Protein AF-A0A382AR58-F1 (afdb_monomer)

Solvent-accessible surface area (backbone atoms only — not comparable to full-atom values): 27262 Å² total; per-residue (Å²): 100,59,93,75,72,46,92,56,77,47,75,37,82,55,62,70,64,33,53,51,38,42,76,72,74,32,48,58,43,85,47,59,57,83,42,56,72,58,44,36,63,66,24,54,93,36,55,66,47,77,46,73,81,62,66,76,63,98,62,78,55,70,68,56,34,40,49,46,29,30,48,18,46,51,44,48,50,53,22,28,56,77,47,62,29,49,32,42,36,37,58,55,45,55,49,35,63,35,56,96,48,72,43,70,56,45,48,82,82,60,72,73,51,98,64,54,55,38,68,48,21,45,25,47,43,53,27,48,54,58,49,73,66,44,84,86,38,53,46,29,37,38,24,51,30,60,64,36,34,74,88,54,77,77,50,65,58,51,52,51,54,29,39,79,68,72,67,46,56,40,34,51,88,49,77,23,39,27,37,46,17,44,49,66,45,53,50,52,48,49,52,39,55,72,70,44,92,78,67,64,57,58,36,41,42,54,29,77,59,74,38,50,50,55,57,54,52,44,49,54,33,50,76,72,73,43,79,72,63,85,48,72,37,51,57,71,58,48,45,50,51,10,48,52,38,49,51,47,36,63,74,72,59,54,85,78,64,62,98,47,38,52,44,58,50,36,71,62,40,35,22,46,32,68,38,39,64,65,31,34,73,75,59,64,51,70,54,76,64,52,71,68,60,38,48,49,47,33,52,52,47,61,59,64,68,47,89,71,80,82,83,80,87,73,94,68,75,92,60,54,83,67,50,80,48,76,35,63,17,28,35,32,35,40,69,64,81,51,80,60,94,85,43,95,36,77,44,75,45,73,37,68,21,35,40,32,50,35,92,88,66,42,32,30,30,40,31,40,8,30,34,79,69,77,61,60,76,83,24,54,42,55,55,49,47,46,69,44,28,47,65,45,84,35,40,40,57,57,29,31,46,79,71,75,38,62,63,87,57,42,39,30,35,39,42,87,50,61,44,47,64,29,40,26,22,46,53,82,42,82,80,31,39,32,35,35,37,45,72,51,53,52,49,52,57,58,40,66,73,48,64,70,58,73,27,74,54,46,68,60,31,57,42,95,60,45,80,83,38,54,46,71,42,73,69,48,70,93,88,42,74,34,50,76,81,76,68,64,59,49,65,84

Secondary structure (DSSP, 8-state):
-GGGT---EEEES-HHHHHHHHHTT-EEEE--TT-HHHHHHHTTT-SEEEE------S---HHHHIIIIIIHHHHHHHHHHHTT--EEEEE--GGGS--SS-EEEE-TTPPPPSS-SSHHHHHHHHHHHHHHT-SSSEEEEEEE-SEESTT--SSHHHHHHHHHTT---EETTS--EE--EEHHHHHHHHHHHHH-SS--SEEEE--SS-EEHHHHHHHHHHHTTPPPP--EE-HHHHHHHHHHHHHHHHHHT-SS--SS-HHHHHHHHS-EEE--HHIIIII-----S-HHHHHHHHHHHHHHTS------------PPP-EEEEEEEEEE--SS-S-BTTB-----EEEEEEEEEETTTEEEEE---S-S----TT-HHHHHHHHHH--EE--HHHHHHTTT--GGGEEEEEES---HHHHTTGGG-SS-EEEEEHHHHHHHHHHHTS-GGG--S-GGGS-TTHHHHEEEE---STT---BSSSSSS-B-

InterPro domains:
  IPR001279 Metallo-beta-lactamase [PF00753] (352-433)
  IPR001509 NAD-dependent epimerase/dehydratase [PF01370] (3-205)
  IPR036291 NAD(P)-binding domain superfamily [SSF51735] (2-302)
  IPR036866 Ribonuclease Z/Hydroxyacylglutathione hydrolase-like [G3DSA:3.60.15.10] (322-491)
  IPR036866 Ribonuclease Z/Hydroxyacylglutathione hydrolase-like [SSF56281] (350-476)

Foldseek 3Di:
DVVVVDQAEAEEQDVVVQVVCVVVVHHYDDDALVPLVSLLVSLAPAQEDEDPWADPAQDDDLVRRCVGLPVSLLSNLVSNLVRQHAEYEYEAACQQQFDLAAAAAAEPPRDGDPDGLGSNSVSRNNSLVSQVPDPRHHYAYEHEYAEAFFPDPHHLVLLLVCLVQVNDAQEAPLQAKEFYAYPVLVVVLVVLVVPAPRADRYFYHTAQDIDSVLVLSCVLCVLLVTDRDPHYDYLVRLQVVQVVQSVCCVVVVDPDDRPGHSSNSRVNPHHDYHNRVRSCPRSVRHHDADSVNRSVRVSVNVVVPPDDPDDDDDDDDPEDDKDKDKFFFKWWFAQQPGDDPNDSDRDTDTLIKMWIQGPPQGIEIAFQFAAPDPFQPPALLVVVCCVRTVMDGDHSQRRQVVVVHGLQRHAAYEAAAQANRGQNHQQVNPHHAYEYEPVRVVVQVVLVPDDRHRRRGSPRSHDPCNVVRYDYDHPPDPPDFDDRPPRNHHTD

pLDDT: mean 84.28, std 15.61, range [27.02, 98.81]

Nearest PDB structures (foldseek):
  6zla-assembly1_B  TM=8.016E-01  e=1.129E-16  Bacillus cereus
  3ehe-assembly1_A  TM=8.266E-01  e=2.207E-14  Archaeoglobus fulgidus
  3aw9-assembly2_C  TM=7.163E-01  e=1.099E-13  Pyrobaculum calidifontis JCM 11548
  3m2p-assembly2_C  TM=7.492E-01  e=5.427E-12  Bacillus cereus ATCC 14579
  2bka-assembly1_A-2  TM=6.657E-01  e=1.817E-05  Homo sapiens

Sequence (492 aa):
MAAEGRRVHALGRDWDRGAQLESEGIRFAPVDLSDQPALEAACRDVKTIVHCAALSTAWASHASYHAVNVVGTANLLDAARAKGVRRFVYVSTPAVLSRFQDQFGLTENEPLPLVHTSEYGASKARAEQLVTADEEMETVIVRPKAIYGPGDTALLPRIVRAAEQGRLSVLGSGKTVTDLTHVEDVVDALCLVIDHPSPSDVYHIAGPEPVRLWHTITELLGRLGHETSTRRLKTTQAMRLAYSLEVLWRVLRFKGEPPLTRYKVAILRYSQTLDTTRARRELGFEPRVSIEEGLDTVVESLSCDQPVESLSAQPAKQRTRVTVDFAICGVVRPPACALHEGLLGRTEVPVLLGIICHPTKGLVLFDTGFGTTREGESSVWWQLYRRLVRPEFVTLEESLANRGVDIADIAAVVISHFDPDHVGGLRELPEAELYCSGPAWAAVAREQAGPSWWRRTATDTFPENLAARLHLFDPGPRGHEVDLFGDGSISA

Mean predicted aligned error: 15.34 Å

Structure (mmCIF, N/CA/C/O backbone):
data_AF-A0A382AR58-F1
#
_entry.id   AF-A0A382AR58-F1
#
loop_
_atom_site.group_PDB
_atom_site.id
_atom_site.type_symbol
_atom_site.label_atom_id
_atom_site.label_alt_id
_atom_site.label_comp_id
_atom_site.label_asym_id
_atom_site.label_entity_id
_atom_site.label_seq_id
_atom_site.pdbx_PDB_ins_code
_atom_site.Cartn_x
_atom_site.Cartn_y
_atom_site.Cartn_z
_atom_site.occupancy
_atom_site.B_iso_or_equiv
_atom_site.auth_seq_id
_atom_site.auth_comp_id
_atom_site.auth_asym_id
_atom_site.auth_atom_id
_atom_site.pdbx_PDB_model_num
ATOM 1 N N . MET A 1 1 ? -6.327 -10.985 15.052 1.00 89.94 1 MET A N 1
ATOM 2 C CA . MET A 1 1 ? -7.737 -11.359 14.735 1.00 89.94 1 MET A CA 1
ATOM 3 C C . MET A 1 1 ? -8.065 -12.849 14.880 1.00 89.94 1 MET A C 1
ATOM 5 O O . MET A 1 1 ? -8.751 -13.185 15.839 1.00 89.94 1 MET A O 1
ATOM 9 N N . ALA A 1 2 ? -7.652 -13.742 13.963 1.00 92.19 2 ALA A N 1
ATOM 10 C CA . ALA A 1 2 ? -8.000 -15.175 14.039 1.00 92.19 2 ALA A CA 1
ATOM 11 C C . ALA A 1 2 ? -7.374 -15.862 15.267 1.00 92.19 2 ALA A C 1
ATOM 13 O O . ALA A 1 2 ? -8.055 -16.594 15.977 1.00 92.19 2 ALA A O 1
ATOM 14 N N . ALA A 1 3 ? -6.118 -15.521 15.580 1.00 89.81 3 ALA A N 1
ATOM 15 C CA . ALA A 1 3 ? -5.427 -15.956 16.797 1.00 89.81 3 ALA A CA 1
ATOM 16 C C . ALA A 1 3 ? -6.143 -15.532 18.099 1.00 89.81 3 ALA A C 1
ATOM 18 O O . ALA A 1 3 ? -6.028 -16.201 19.118 1.00 89.81 3 ALA A O 1
ATOM 19 N N . GLU A 1 4 ? -6.940 -14.460 18.058 1.00 89.69 4 GLU A N 1
ATOM 20 C CA . GLU A 1 4 ? -7.779 -13.995 19.175 1.00 89.69 4 GLU A CA 1
ATOM 21 C C . GLU A 1 4 ? -9.181 -14.644 19.161 1.00 89.69 4 GLU A C 1
ATOM 23 O O . GLU A 1 4 ? -10.103 -14.173 19.822 1.00 89.69 4 GLU A O 1
ATOM 28 N N . GLY A 1 5 ? -9.385 -15.705 18.371 1.00 90.06 5 GLY A N 1
ATOM 29 C CA . GLY A 1 5 ? -10.629 -16.479 18.326 1.00 90.06 5 GLY A CA 1
ATOM 30 C C . GLY A 1 5 ? -11.755 -15.867 17.485 1.00 90.06 5 GLY A C 1
ATOM 31 O O . GLY A 1 5 ? -12.877 -16.380 17.499 1.00 90.06 5 GLY A O 1
ATOM 32 N N . ARG A 1 6 ? -11.498 -14.788 16.731 1.00 91.62 6 ARG A N 1
ATOM 33 C CA . ARG A 1 6 ? -12.503 -14.212 15.821 1.00 91.62 6 ARG A CA 1
ATOM 34 C C . ARG A 1 6 ? -12.670 -15.099 14.586 1.00 91.62 6 ARG A C 1
ATOM 36 O O . ARG A 1 6 ? -11.698 -15.596 14.024 1.00 91.62 6 ARG A O 1
ATOM 43 N N . ARG A 1 7 ? -13.909 -15.240 14.107 1.00 93.88 7 ARG A N 1
ATOM 44 C CA . ARG A 1 7 ? -14.186 -15.856 12.802 1.00 93.88 7 ARG A CA 1
ATOM 45 C C . ARG A 1 7 ? -13.797 -14.870 11.702 1.00 93.88 7 ARG A C 1
ATOM 47 O O . ARG A 1 7 ? -14.463 -13.851 11.541 1.00 93.88 7 ARG A O 1
ATOM 54 N N . VAL A 1 8 ? -12.734 -15.177 10.966 1.00 95.31 8 VAL A N 1
ATOM 55 C CA . VAL A 1 8 ? -12.191 -14.311 9.912 1.00 95.31 8 VAL A CA 1
ATOM 56 C C . VAL A 1 8 ? -12.512 -14.884 8.535 1.00 95.31 8 VAL A C 1
ATOM 58 O O . VAL A 1 8 ? -12.369 -16.084 8.299 1.00 95.31 8 VAL A O 1
ATOM 61 N N . HIS A 1 9 ? -12.941 -14.000 7.639 1.00 94.56 9 HIS A N 1
ATOM 62 C CA . HIS A 1 9 ? -13.099 -14.260 6.214 1.00 94.56 9 HIS A CA 1
ATOM 63 C C . HIS A 1 9 ? -12.156 -13.310 5.472 1.00 94.56 9 HIS A C 1
ATOM 65 O O . HIS A 1 9 ? -12.300 -12.093 5.578 1.00 94.56 9 HIS A O 1
ATOM 71 N N . ALA A 1 10 ? -11.169 -13.861 4.778 1.00 95.56 10 ALA A N 1
ATOM 72 C CA . ALA A 1 10 ? -10.211 -13.111 3.985 1.00 95.56 10 ALA A CA 1
ATOM 73 C C . ALA A 1 10 ? -10.696 -12.985 2.536 1.00 95.56 10 ALA A C 1
ATOM 75 O O . ALA A 1 10 ? -11.235 -13.931 1.962 1.00 95.56 10 ALA A O 1
ATOM 76 N N . LEU A 1 11 ? -10.474 -11.813 1.946 1.00 94.25 11 LEU A N 1
ATOM 77 C CA . LEU A 1 11 ? -10.788 -11.500 0.554 1.00 94.25 11 LEU A CA 1
ATOM 78 C C . LEU A 1 11 ? -9.520 -11.001 -0.131 1.00 94.25 11 LEU A C 1
ATOM 80 O O . LEU A 1 11 ? -8.765 -10.218 0.448 1.00 94.25 11 LEU A O 1
ATOM 84 N N . GLY A 1 12 ? -9.287 -11.429 -1.365 1.00 91.00 12 GLY A N 1
ATOM 85 C CA . GLY A 1 12 ? -8.125 -10.991 -2.125 1.00 91.00 12 GLY A CA 1
ATOM 86 C C . GLY A 1 12 ? -8.079 -11.585 -3.522 1.00 91.00 12 GLY A C 1
ATOM 87 O O . GLY A 1 12 ? -9.021 -12.225 -3.971 1.00 91.00 12 GLY A O 1
ATOM 88 N N . ARG A 1 13 ? -6.962 -11.357 -4.214 1.00 86.19 13 ARG A N 1
ATOM 89 C CA . ARG A 1 13 ? -6.721 -11.865 -5.579 1.00 86.19 13 ARG A CA 1
ATOM 90 C C . ARG A 1 13 ? -5.474 -12.740 -5.681 1.00 86.19 13 ARG A C 1
ATOM 92 O O . ARG A 1 13 ? -5.161 -13.229 -6.757 1.00 86.19 13 ARG A O 1
ATOM 99 N N . ASP A 1 14 ? -4.748 -12.871 -4.576 1.00 86.06 14 ASP A N 1
ATOM 100 C CA . ASP A 1 14 ? -3.536 -13.671 -4.479 1.00 86.06 14 ASP A CA 1
ATOM 101 C C . ASP A 1 14 ? -3.918 -15.072 -3.999 1.00 86.06 14 ASP A C 1
ATOM 103 O O . ASP A 1 14 ? -4.346 -15.251 -2.856 1.00 86.06 14 ASP A O 1
ATOM 107 N N . TRP A 1 15 ? -3.835 -16.038 -4.911 1.00 85.31 15 TRP A N 1
ATOM 108 C CA . TRP A 1 15 ? -4.239 -17.418 -4.663 1.00 85.31 15 TRP A CA 1
ATOM 109 C C . TRP A 1 15 ? -3.270 -18.153 -3.749 1.00 85.31 15 TRP A C 1
ATOM 111 O O . TRP A 1 15 ? -3.724 -18.924 -2.909 1.00 85.31 15 TRP A O 1
ATOM 121 N N . ASP A 1 16 ? -1.970 -17.887 -3.863 1.00 86.50 16 ASP A N 1
ATOM 122 C CA . ASP A 1 16 ? -0.956 -18.539 -3.035 1.00 86.50 16 ASP A CA 1
ATOM 123 C C . ASP A 1 16 ? -1.103 -18.081 -1.585 1.00 86.50 16 ASP A C 1
ATOM 125 O O . ASP A 1 16 ? -1.159 -18.896 -0.658 1.00 86.50 16 ASP A O 1
ATOM 129 N N . ARG A 1 17 ? -1.290 -16.770 -1.383 1.00 86.25 17 ARG A N 1
ATOM 130 C CA . ARG A 1 17 ? -1.584 -16.233 -0.053 1.00 86.25 17 ARG A CA 1
ATOM 131 C C . ARG A 1 17 ? -2.933 -16.723 0.470 1.00 86.25 17 ARG A C 1
ATOM 133 O O . ARG A 1 17 ? -3.064 -16.978 1.665 1.00 86.25 17 ARG A O 1
ATOM 140 N N . GLY A 1 18 ? -3.921 -16.872 -0.408 1.00 90.44 18 GLY A N 1
ATOM 141 C CA . GLY A 1 18 ? -5.216 -17.460 -0.080 1.00 90.44 18 GLY A CA 1
ATOM 142 C C . GLY A 1 18 ? -5.102 -18.899 0.426 1.00 90.44 18 GLY A C 1
ATOM 143 O O . GLY A 1 18 ? -5.592 -19.201 1.511 1.00 90.44 18 GLY A O 1
ATOM 144 N N . ALA A 1 19 ? -4.393 -19.758 -0.307 1.00 89.12 19 ALA A N 1
ATOM 145 C CA . ALA A 1 19 ? -4.163 -21.152 0.062 1.00 89.12 19 ALA A CA 1
ATOM 146 C C . ALA A 1 19 ? -3.397 -21.277 1.388 1.00 89.12 19 ALA A C 1
ATOM 148 O O . ALA A 1 19 ? -3.720 -22.130 2.217 1.00 89.12 19 ALA A O 1
ATOM 149 N N . GLN A 1 20 ? -2.422 -20.392 1.626 1.00 89.88 20 GLN A N 1
ATOM 150 C CA . GLN A 1 20 ? -1.741 -20.314 2.915 1.00 89.88 20 GLN A CA 1
ATOM 151 C C . GLN A 1 20 ? -2.733 -20.014 4.050 1.00 89.88 20 GLN A C 1
ATOM 153 O O . GLN A 1 20 ? -2.764 -20.742 5.041 1.00 89.88 20 GLN A O 1
ATOM 158 N N . LEU A 1 21 ? -3.580 -18.993 3.898 1.00 92.25 21 LEU A N 1
ATOM 159 C CA . LEU A 1 21 ? -4.588 -18.639 4.905 1.00 92.25 21 LEU A CA 1
ATOM 160 C C . LEU A 1 21 ? -5.573 -19.789 5.164 1.00 92.25 21 LEU A C 1
ATOM 162 O O . LEU A 1 21 ? -5.916 -20.059 6.315 1.00 92.25 21 LEU A O 1
ATOM 166 N N . GLU A 1 22 ? -5.989 -20.508 4.122 1.00 92.69 22 GLU A N 1
ATOM 167 C CA . GLU A 1 22 ? -6.847 -21.689 4.267 1.00 92.69 22 GLU A CA 1
ATOM 168 C C . GLU A 1 22 ? -6.159 -22.817 5.039 1.00 92.69 22 GLU A C 1
ATOM 170 O O . GLU A 1 22 ? -6.795 -23.452 5.885 1.00 92.69 22 GLU A O 1
ATOM 175 N N . SER A 1 23 ? -4.856 -23.029 4.821 1.00 93.06 23 SER A N 1
ATOM 176 C CA . SER A 1 23 ? -4.062 -23.994 5.593 1.00 93.06 23 SER A CA 1
ATOM 177 C C . SER A 1 23 ? -3.949 -23.619 7.078 1.00 93.06 23 SER A C 1
ATOM 179 O O . SER A 1 23 ? -3.854 -24.495 7.936 1.00 93.06 23 SER A O 1
ATOM 181 N N . GLU A 1 24 ? -4.054 -22.324 7.386 1.00 92.25 24 GLU A N 1
ATOM 182 C CA . GLU A 1 24 ? -4.106 -21.762 8.741 1.00 92.25 24 GLU A CA 1
ATOM 183 C C . GLU A 1 24 ? -5.541 -21.733 9.316 1.00 92.25 24 GLU A C 1
ATOM 185 O O . GLU A 1 24 ? -5.778 -21.219 10.411 1.00 92.25 24 GLU A O 1
ATOM 190 N N . GLY A 1 25 ? -6.524 -22.301 8.604 1.00 91.94 25 GLY A N 1
ATOM 191 C CA . GLY A 1 25 ? -7.920 -22.389 9.041 1.00 91.94 25 GLY A CA 1
ATOM 192 C C . GLY A 1 25 ? -8.745 -21.116 8.820 1.00 91.94 25 GLY A C 1
ATOM 193 O O . GLY A 1 25 ? -9.868 -21.014 9.325 1.00 91.94 25 GLY A O 1
ATOM 194 N N . ILE A 1 26 ? -8.224 -20.144 8.068 1.00 95.19 26 ILE A N 1
ATOM 195 C CA . ILE A 1 26 ? -8.912 -18.897 7.722 1.00 95.19 26 ILE A CA 1
ATOM 196 C C . ILE A 1 26 ? -9.610 -19.080 6.376 1.00 95.19 26 ILE A C 1
ATOM 198 O O . ILE A 1 26 ? -8.996 -19.455 5.384 1.00 95.19 26 ILE A O 1
ATOM 202 N N . ARG A 1 27 ? -10.913 -18.786 6.311 1.00 93.19 27 ARG A N 1
ATOM 203 C CA . ARG A 1 27 ? -11.653 -18.874 5.043 1.00 93.19 27 ARG A CA 1
ATOM 204 C C . ARG A 1 27 ? -11.158 -17.800 4.084 1.00 93.19 27 ARG A C 1
ATOM 206 O O . ARG A 1 27 ? -11.181 -16.627 4.452 1.00 93.19 27 ARG A O 1
ATOM 213 N N . PHE A 1 28 ? -10.807 -18.181 2.863 1.00 93.94 28 PHE A N 1
ATOM 214 C CA . PHE A 1 28 ? -10.425 -17.254 1.805 1.00 93.94 28 PHE A CA 1
ATOM 215 C C . PHE A 1 28 ? -11.466 -17.248 0.682 1.00 93.94 28 PHE A C 1
ATOM 217 O O . PHE A 1 28 ? -12.047 -18.276 0.343 1.00 93.94 28 PHE A O 1
ATOM 224 N N . ALA A 1 29 ? -11.721 -16.074 0.114 1.00 90.06 29 ALA A N 1
ATOM 225 C CA . ALA A 1 29 ? -12.548 -15.916 -1.070 1.00 90.06 29 ALA A CA 1
ATOM 226 C C . ALA A 1 29 ? -11.801 -15.062 -2.114 1.00 90.06 29 ALA A C 1
ATOM 228 O O . ALA A 1 29 ? -11.475 -13.901 -1.836 1.00 90.06 29 ALA A O 1
ATOM 229 N N . PRO A 1 30 ? -11.537 -15.606 -3.316 1.00 88.81 30 PRO A N 1
ATOM 230 C CA . PRO A 1 30 ? -10.903 -14.869 -4.400 1.00 88.81 30 PRO A CA 1
ATOM 231 C C . PRO A 1 30 ? -11.929 -13.918 -5.028 1.00 88.81 30 PRO A C 1
ATOM 233 O O . PRO A 1 30 ? -12.764 -14.331 -5.830 1.00 88.81 30 PRO A O 1
ATOM 236 N N . VAL A 1 31 ? -11.906 -12.648 -4.628 1.00 90.69 31 VAL A N 1
ATOM 237 C CA . VAL A 1 31 ? -12.899 -11.646 -5.043 1.00 90.69 31 VAL A CA 1
ATOM 238 C C . VAL A 1 31 ? -12.191 -10.359 -5.447 1.00 90.69 31 VAL A C 1
ATOM 240 O O . VAL A 1 31 ? -11.384 -9.808 -4.695 1.00 90.69 31 VAL A O 1
ATOM 243 N N . ASP A 1 32 ? -12.508 -9.863 -6.643 1.00 91.50 32 ASP A N 1
ATOM 244 C CA . ASP A 1 32 ? -12.109 -8.528 -7.085 1.00 91.50 32 ASP A CA 1
ATOM 245 C C . ASP A 1 32 ? -13.168 -7.503 -6.653 1.00 91.50 32 ASP A C 1
ATOM 247 O O . ASP A 1 32 ? -14.366 -7.771 -6.695 1.00 91.50 32 ASP A O 1
ATOM 251 N N . LEU A 1 33 ? -12.732 -6.305 -6.255 1.00 93.81 33 LEU A N 1
ATOM 252 C CA . LEU A 1 33 ? -13.633 -5.242 -5.793 1.00 93.81 33 LEU A CA 1
ATOM 253 C C . LEU A 1 33 ? -14.576 -4.712 -6.890 1.00 93.81 33 LEU A C 1
ATOM 255 O O . LEU A 1 33 ? -15.469 -3.920 -6.602 1.00 93.81 33 LEU A O 1
ATOM 259 N N . SER A 1 34 ? -14.377 -5.100 -8.150 1.00 91.56 34 SER A N 1
ATOM 260 C CA . SER A 1 34 ? -15.301 -4.802 -9.248 1.00 91.56 34 SER A CA 1
ATOM 261 C C . SER A 1 34 ? -16.468 -5.792 -9.376 1.00 91.56 34 SER A C 1
ATOM 263 O O . SER A 1 34 ? -17.440 -5.476 -10.061 1.00 91.56 34 SER A O 1
ATOM 265 N N . ASP A 1 35 ? -16.416 -6.951 -8.711 1.00 93.56 35 ASP A N 1
ATOM 266 C CA . ASP A 1 35 ? -17.455 -7.986 -8.774 1.00 93.56 35 ASP A CA 1
ATOM 267 C C . ASP A 1 35 ? -18.503 -7.786 -7.668 1.00 93.56 35 ASP A C 1
ATOM 269 O O . ASP A 1 35 ? -18.405 -8.331 -6.566 1.00 93.56 35 ASP A O 1
ATOM 273 N N . GLN A 1 36 ? -19.522 -6.976 -7.964 1.00 93.88 36 GLN A N 1
ATOM 274 C CA . GLN A 1 36 ? -20.560 -6.631 -6.991 1.00 93.88 36 GLN A CA 1
ATOM 275 C C . GLN A 1 36 ? -21.304 -7.861 -6.421 1.00 93.88 36 GLN A C 1
ATOM 277 O O . GLN A 1 36 ? -21.419 -7.953 -5.194 1.00 93.88 36 GLN A O 1
ATOM 282 N N . PRO A 1 37 ? -21.777 -8.835 -7.232 1.00 94.69 37 PRO A N 1
ATOM 283 C CA . PRO A 1 37 ? -22.393 -10.053 -6.701 1.00 94.69 37 PRO A CA 1
ATOM 284 C C . PRO A 1 37 ? -21.485 -10.850 -5.755 1.00 94.69 37 PRO A C 1
ATOM 286 O O . PRO A 1 37 ? -21.955 -11.346 -4.726 1.00 94.69 37 PRO A O 1
ATOM 289 N N . ALA A 1 38 ? -20.192 -10.971 -6.071 1.00 94.19 38 ALA A N 1
ATOM 290 C CA . ALA A 1 38 ? -19.246 -11.675 -5.211 1.00 94.19 38 ALA A CA 1
ATOM 291 C C . ALA A 1 38 ? -18.993 -10.927 -3.892 1.00 94.19 38 ALA A C 1
ATOM 293 O O . ALA A 1 38 ? -18.957 -11.556 -2.831 1.00 94.19 38 ALA A O 1
ATOM 294 N N . LEU A 1 39 ? -18.895 -9.592 -3.924 1.00 96.69 39 LEU A N 1
ATOM 295 C CA . LEU A 1 39 ? -18.777 -8.771 -2.714 1.00 96.69 39 LEU A CA 1
ATOM 296 C C . LEU A 1 39 ? -20.002 -8.913 -1.809 1.00 96.69 39 LEU A C 1
ATOM 298 O O . LEU A 1 39 ? -19.865 -9.134 -0.606 1.00 96.69 39 LEU A O 1
ATOM 302 N N . GLU A 1 40 ? -21.204 -8.856 -2.379 1.00 95.75 40 GLU A N 1
ATOM 303 C CA . GLU A 1 40 ? -22.442 -9.086 -1.637 1.00 95.75 40 GLU A CA 1
ATOM 304 C C . GLU A 1 40 ? -22.492 -10.479 -1.007 1.00 95.75 40 GLU A C 1
ATOM 306 O O . GLU A 1 40 ? -22.947 -10.639 0.128 1.00 95.75 40 GLU A O 1
ATOM 311 N N . ALA A 1 41 ? -22.033 -11.499 -1.734 1.00 95.06 41 ALA A N 1
ATOM 312 C CA . ALA A 1 41 ? -21.959 -12.855 -1.221 1.00 95.06 41 ALA A CA 1
ATOM 313 C C . ALA A 1 41 ? -20.977 -12.966 -0.047 1.00 95.06 41 ALA A C 1
ATOM 315 O O . ALA A 1 41 ? -21.291 -13.677 0.912 1.00 95.06 41 ALA A O 1
ATOM 316 N N . ALA A 1 42 ? -19.841 -12.267 -0.124 1.00 94.75 42 ALA A N 1
ATOM 317 C CA . ALA A 1 42 ? -18.796 -12.240 0.892 1.00 94.75 42 ALA A CA 1
ATOM 318 C C . ALA A 1 42 ? -19.177 -11.441 2.147 1.00 94.75 42 ALA A C 1
ATOM 320 O O . ALA A 1 42 ? -18.725 -11.779 3.237 1.00 94.75 42 ALA A O 1
ATOM 321 N N . CYS A 1 43 ? -20.035 -10.423 2.019 1.00 96.56 43 CYS A N 1
ATOM 322 C CA . CYS A 1 43 ? -20.508 -9.617 3.151 1.00 96.56 43 CYS A CA 1
ATOM 323 C C . CYS A 1 43 ? -21.617 -10.299 3.977 1.00 96.56 43 CYS A C 1
ATOM 325 O O . CYS A 1 43 ? -22.032 -9.766 5.005 1.00 96.56 43 CYS A O 1
ATOM 327 N N . ARG A 1 44 ? -22.118 -11.471 3.562 1.00 94.94 44 ARG A N 1
ATOM 328 C CA . ARG A 1 44 ? -23.142 -12.210 4.321 1.00 94.94 44 ARG A CA 1
ATOM 329 C C . ARG A 1 44 ? -22.620 -12.634 5.693 1.00 94.94 44 ARG A C 1
ATOM 331 O O . ARG A 1 44 ? -21.539 -13.204 5.800 1.00 94.94 44 ARG A O 1
ATOM 338 N N . ASP A 1 45 ? -23.424 -12.384 6.726 1.00 94.44 45 ASP A N 1
ATOM 339 C CA . ASP A 1 45 ? -23.123 -12.695 8.132 1.00 94.44 45 ASP A CA 1
ATOM 340 C C . ASP A 1 45 ? -21.840 -12.027 8.681 1.00 94.44 45 ASP A C 1
ATOM 342 O O . ASP A 1 45 ? -21.317 -12.431 9.726 1.00 94.44 45 ASP A O 1
ATOM 346 N N . VAL A 1 46 ? -21.340 -10.982 8.009 1.00 96.62 46 VAL A N 1
ATOM 347 C CA . VAL A 1 46 ? -20.177 -10.196 8.441 1.00 96.62 46 VAL A CA 1
ATOM 348 C C . VAL A 1 46 ? -20.635 -9.020 9.299 1.00 96.62 46 VAL A C 1
ATOM 350 O O . VAL A 1 46 ? -21.508 -8.249 8.920 1.00 96.62 46 VAL A O 1
ATOM 353 N N . LYS A 1 47 ? -20.020 -8.856 10.475 1.00 96.50 47 LYS A N 1
ATOM 354 C CA . LYS A 1 47 ? -20.320 -7.739 11.392 1.00 96.50 47 LYS A CA 1
ATOM 355 C C . LYS A 1 47 ? -19.403 -6.538 11.190 1.00 96.50 47 LYS A C 1
ATOM 357 O O . LYS A 1 47 ? -19.851 -5.404 11.334 1.00 96.50 47 LYS A O 1
ATOM 362 N N . THR A 1 48 ? -18.142 -6.806 10.865 1.00 97.81 48 THR A N 1
ATOM 363 C CA . THR A 1 48 ? -17.091 -5.800 10.735 1.00 97.81 48 THR A CA 1
ATOM 364 C C . THR A 1 48 ? -16.260 -6.105 9.502 1.00 97.81 48 THR A C 1
ATOM 366 O O . THR A 1 48 ? -15.825 -7.243 9.325 1.00 97.81 48 THR A O 1
ATOM 369 N N . ILE A 1 49 ? -16.014 -5.090 8.682 1.00 98.31 49 ILE A N 1
ATOM 370 C CA . ILE A 1 49 ? -15.081 -5.153 7.556 1.00 98.31 49 ILE A CA 1
ATOM 371 C C . ILE A 1 49 ? -13.831 -4.356 7.911 1.00 98.31 49 ILE A C 1
ATOM 373 O O . ILE A 1 49 ? -13.932 -3.242 8.418 1.00 98.31 49 ILE A O 1
ATOM 377 N N . VAL A 1 50 ? -12.658 -4.915 7.604 1.00 98.50 50 VAL A N 1
ATOM 378 C CA . VAL A 1 50 ? -11.390 -4.177 7.582 1.00 98.50 50 VAL A CA 1
ATOM 379 C C . VAL A 1 50 ? -10.900 -4.120 6.142 1.00 98.50 50 VAL A C 1
ATOM 38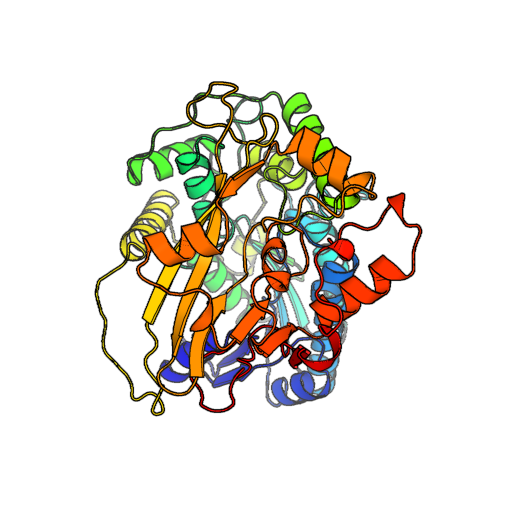1 O O . VAL A 1 50 ? -10.456 -5.119 5.578 1.00 98.50 50 VAL A O 1
ATOM 384 N N . HIS A 1 51 ? -11.025 -2.950 5.525 1.00 98.44 51 HIS A N 1
ATOM 385 C CA . HIS A 1 51 ? -10.703 -2.731 4.121 1.00 98.44 51 HIS A CA 1
ATOM 386 C C . HIS A 1 51 ? -9.255 -2.258 3.962 1.00 98.44 51 HIS A C 1
ATOM 388 O O . HIS A 1 51 ? -8.947 -1.069 4.084 1.00 98.44 51 HIS A O 1
ATOM 394 N N . CYS A 1 52 ? -8.365 -3.217 3.690 1.00 96.69 52 CYS A N 1
ATOM 395 C CA . CYS A 1 52 ? -6.939 -2.991 3.427 1.00 96.69 52 CYS A CA 1
ATOM 396 C C . CYS A 1 52 ? -6.593 -2.926 1.930 1.00 96.69 52 CYS A C 1
ATOM 398 O O . CYS A 1 52 ? -5.451 -2.629 1.573 1.00 96.69 52 CYS A O 1
ATOM 400 N N . ALA A 1 53 ? -7.537 -3.238 1.037 1.00 94.25 53 ALA A N 1
ATOM 401 C CA . ALA A 1 53 ? -7.244 -3.373 -0.383 1.00 94.25 53 ALA A CA 1
ATOM 402 C C . ALA A 1 53 ? -7.067 -1.999 -1.049 1.00 94.25 53 ALA A C 1
ATOM 404 O O . ALA A 1 53 ? -7.932 -1.125 -0.983 1.00 94.25 53 ALA A O 1
ATOM 405 N N . ALA A 1 54 ? -5.924 -1.803 -1.707 1.00 93.06 54 ALA A N 1
ATOM 406 C CA . ALA A 1 54 ? -5.625 -0.594 -2.462 1.00 93.06 54 ALA A CA 1
ATOM 407 C C . ALA A 1 54 ? -4.554 -0.846 -3.529 1.00 93.06 54 ALA A C 1
ATOM 409 O O . ALA A 1 54 ? -3.621 -1.626 -3.340 1.00 93.06 54 ALA A O 1
ATOM 410 N N . LEU A 1 55 ? -4.628 -0.100 -4.628 1.00 90.50 55 LEU A N 1
ATOM 411 C CA . LEU A 1 55 ? -3.493 0.135 -5.506 1.00 90.50 55 LEU A CA 1
ATOM 412 C C . LEU A 1 55 ? -2.593 1.198 -4.863 1.00 90.50 55 LEU A C 1
ATOM 414 O O . LEU A 1 55 ? -2.904 2.389 -4.913 1.00 90.50 55 LEU A O 1
ATOM 418 N N . SER A 1 56 ? -1.489 0.755 -4.260 1.00 85.50 56 SER A N 1
ATOM 419 C CA . SER A 1 56 ? -0.554 1.578 -3.472 1.00 85.50 56 SER A CA 1
ATOM 420 C C . SER A 1 56 ? 0.776 1.881 -4.171 1.00 85.50 56 SER A C 1
ATOM 422 O O . SER A 1 56 ? 1.664 2.503 -3.584 1.00 85.50 56 SER A O 1
ATOM 424 N N . THR A 1 57 ? 0.939 1.466 -5.433 1.00 82.69 57 THR A N 1
ATOM 425 C CA . THR A 1 57 ? 2.167 1.732 -6.195 1.00 82.69 57 THR A CA 1
ATOM 426 C C . THR A 1 57 ? 2.389 3.238 -6.345 1.00 82.69 57 THR A C 1
ATOM 428 O O . THR A 1 57 ? 1.441 4.022 -6.332 1.00 82.69 57 THR A O 1
ATOM 431 N N . ALA A 1 58 ? 3.637 3.672 -6.530 1.00 76.38 58 ALA A N 1
ATOM 432 C CA . ALA A 1 58 ? 3.948 5.088 -6.741 1.00 76.38 58 ALA A CA 1
ATOM 433 C C . ALA A 1 58 ? 3.719 5.549 -8.196 1.00 76.38 58 ALA A C 1
ATOM 435 O O . ALA A 1 58 ? 3.892 6.731 -8.503 1.00 76.38 58 ALA A O 1
ATOM 436 N N . TRP A 1 59 ? 3.341 4.630 -9.093 1.00 84.69 59 TRP A N 1
ATOM 437 C CA . TRP A 1 59 ? 3.102 4.922 -10.500 1.00 84.69 59 TRP A CA 1
ATOM 438 C C . TRP A 1 59 ? 2.061 3.987 -11.116 1.00 84.69 59 TRP A C 1
ATOM 440 O O . TRP A 1 59 ? 2.321 2.812 -11.378 1.00 84.69 59 TRP A O 1
ATOM 450 N N . ALA A 1 60 ? 0.884 4.541 -11.381 1.00 87.06 60 ALA A N 1
ATOM 451 C CA . ALA A 1 60 ? -0.167 3.947 -12.192 1.00 87.06 60 ALA A CA 1
ATOM 452 C C . ALA A 1 60 ? -0.970 5.060 -12.882 1.00 87.06 60 ALA A C 1
ATOM 454 O O . ALA A 1 60 ? -0.760 6.253 -12.633 1.00 87.06 60 ALA A O 1
ATOM 455 N N . SER A 1 61 ? -1.881 4.682 -13.779 1.00 86.56 61 SER A N 1
ATOM 456 C CA . SER A 1 61 ? -2.773 5.656 -14.409 1.00 86.56 61 SER A CA 1
ATOM 457 C C . SER A 1 61 ? -3.799 6.184 -13.401 1.00 86.56 61 SER A C 1
ATOM 459 O O . SER A 1 61 ? -4.211 5.464 -12.490 1.00 86.56 61 SER A O 1
ATOM 461 N N . HIS A 1 62 ? -4.258 7.422 -13.595 1.00 86.06 62 HIS A N 1
ATOM 462 C CA . HIS A 1 62 ? -5.344 7.993 -12.794 1.00 86.06 62 HIS A CA 1
ATOM 463 C C . HIS A 1 62 ? -6.593 7.096 -12.808 1.00 86.06 62 HIS A C 1
ATOM 465 O O . HIS A 1 62 ? -7.164 6.821 -11.758 1.00 86.06 62 HIS A O 1
ATOM 471 N N . ALA A 1 63 ? -6.960 6.567 -13.983 1.00 88.88 63 ALA A N 1
ATOM 472 C CA . ALA A 1 63 ? -8.086 5.650 -14.135 1.00 88.88 63 ALA A CA 1
ATOM 473 C C . ALA A 1 63 ? -7.909 4.365 -13.309 1.00 88.88 63 ALA A C 1
ATOM 475 O O . ALA A 1 63 ? -8.865 3.898 -12.703 1.00 88.88 63 ALA A O 1
ATOM 476 N N . SER A 1 64 ? -6.687 3.827 -13.224 1.00 90.94 64 SER A N 1
ATOM 477 C CA . SER A 1 64 ? -6.392 2.643 -12.408 1.00 90.94 64 SER A CA 1
ATOM 478 C C . SER A 1 64 ? -6.552 2.922 -10.912 1.00 90.94 64 SER A C 1
ATOM 480 O O . SER A 1 64 ? -7.185 2.132 -10.218 1.00 90.94 64 SER A O 1
ATOM 482 N N . TYR A 1 65 ? -6.025 4.048 -10.411 1.00 90.62 65 TYR A N 1
ATOM 483 C CA . TYR A 1 65 ? -6.233 4.432 -9.010 1.00 90.62 65 TYR A CA 1
ATOM 484 C C . TYR A 1 65 ? -7.706 4.695 -8.710 1.00 90.62 65 TYR A C 1
ATOM 486 O O . TYR A 1 65 ? -8.199 4.267 -7.673 1.00 90.62 65 TYR A O 1
ATOM 494 N N . HIS A 1 66 ? -8.414 5.378 -9.610 1.00 91.19 66 HIS A N 1
ATOM 495 C CA . HIS A 1 66 ? -9.837 5.649 -9.452 1.00 91.19 66 HIS A CA 1
ATOM 496 C C . HIS A 1 66 ? -10.655 4.351 -9.411 1.00 91.19 66 HIS A C 1
ATOM 498 O O . HIS A 1 66 ? -11.434 4.152 -8.486 1.00 91.19 66 HIS A O 1
ATOM 504 N N . ALA A 1 67 ? -10.442 3.443 -10.366 1.00 92.88 67 ALA A N 1
ATOM 505 C CA . ALA A 1 67 ? -11.151 2.169 -10.428 1.00 92.88 67 ALA A CA 1
ATOM 506 C C . ALA A 1 67 ? -10.915 1.311 -9.174 1.00 92.88 67 ALA A C 1
ATOM 508 O O . ALA A 1 67 ? -11.865 0.813 -8.583 1.00 92.88 67 ALA A O 1
ATOM 509 N N . VAL A 1 68 ? -9.663 1.170 -8.730 1.00 93.19 68 VAL A N 1
ATOM 510 C CA . VAL A 1 68 ? -9.351 0.291 -7.592 1.00 93.19 68 VAL A CA 1
ATOM 511 C C . VAL A 1 68 ? -9.675 0.953 -6.255 1.00 93.19 68 VAL A C 1
ATOM 513 O O . VAL A 1 68 ? -10.374 0.368 -5.436 1.00 93.19 68 VAL A O 1
ATOM 516 N N . ASN A 1 69 ? -9.174 2.166 -6.013 1.00 96.88 69 ASN A N 1
ATOM 517 C CA . ASN A 1 69 ? -9.235 2.769 -4.680 1.00 96.88 69 ASN A CA 1
ATOM 518 C C . ASN A 1 69 ? -10.559 3.486 -4.424 1.00 96.88 69 ASN A C 1
ATOM 520 O O . ASN A 1 69 ? -11.014 3.487 -3.287 1.00 96.88 69 ASN A O 1
ATOM 524 N N . VAL A 1 70 ? -11.161 4.112 -5.442 1.00 97.31 70 VAL A N 1
ATOM 525 C CA . VAL A 1 70 ? -12.400 4.891 -5.277 1.00 97.31 70 VAL A CA 1
ATOM 526 C C . VAL A 1 70 ? -13.610 4.013 -5.574 1.0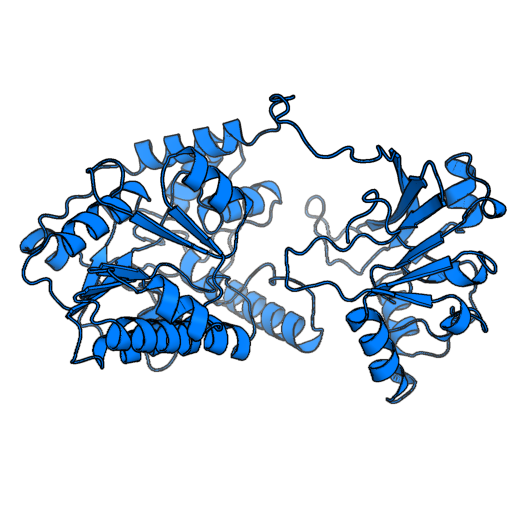0 97.31 70 VAL A C 1
ATOM 528 O O . VAL A 1 70 ? -14.396 3.750 -4.672 1.00 97.31 70 VAL A O 1
ATOM 531 N N . VAL A 1 71 ? -13.722 3.499 -6.804 1.00 97.19 71 VAL A N 1
ATOM 532 C CA . VAL A 1 71 ? -14.864 2.666 -7.217 1.00 97.19 71 VAL A CA 1
ATOM 533 C C . VAL A 1 71 ? -14.891 1.351 -6.441 1.00 97.19 71 VAL A C 1
ATOM 535 O O . VAL A 1 71 ? -15.928 1.001 -5.897 1.00 97.19 71 VAL A O 1
ATOM 538 N N . GLY A 1 72 ? -13.754 0.665 -6.291 1.00 97.62 72 GLY A N 1
ATOM 539 C CA . GLY A 1 72 ? -13.695 -0.564 -5.493 1.00 97.62 72 GLY A CA 1
ATOM 540 C C . GLY A 1 72 ? -14.092 -0.372 -4.023 1.00 97.62 72 GLY A C 1
ATOM 541 O O . GLY A 1 72 ? -14.723 -1.248 -3.439 1.00 97.62 72 GLY A O 1
ATOM 542 N N . THR A 1 73 ? -13.783 0.786 -3.428 1.00 98.50 73 THR A N 1
ATOM 543 C CA . THR A 1 73 ? -14.247 1.119 -2.069 1.00 98.50 73 THR A CA 1
ATOM 544 C C . THR A 1 73 ? -15.748 1.400 -2.046 1.00 98.50 73 THR A C 1
ATOM 546 O O . THR A 1 73 ? -16.425 0.900 -1.154 1.00 98.50 73 THR A O 1
ATOM 549 N N . ALA A 1 74 ? -16.276 2.139 -3.028 1.00 98.44 74 ALA A N 1
ATOM 550 C CA . ALA A 1 74 ? -17.715 2.388 -3.155 1.00 98.44 74 ALA A CA 1
ATOM 551 C C . ALA A 1 74 ? -18.510 1.077 -3.271 1.00 98.44 74 ALA A C 1
ATOM 553 O O . ALA A 1 74 ? -19.450 0.860 -2.517 1.00 98.44 74 ALA A O 1
ATOM 554 N N . ASN A 1 75 ? -18.064 0.164 -4.137 1.00 98.38 75 ASN A N 1
ATOM 555 C CA . ASN A 1 75 ? -18.686 -1.145 -4.339 1.00 98.38 75 ASN A CA 1
ATOM 556 C C . ASN A 1 75 ? -18.755 -1.963 -3.041 1.00 98.38 75 ASN A C 1
ATOM 558 O O . ASN A 1 75 ? -19.786 -2.557 -2.717 1.00 98.38 75 ASN A O 1
ATOM 562 N N . LEU A 1 76 ? -17.659 -1.977 -2.272 1.00 98.38 76 LEU A N 1
ATOM 563 C CA . LEU A 1 76 ? -17.609 -2.692 -1.001 1.00 98.38 76 LEU A CA 1
ATOM 564 C C . LEU A 1 76 ? -18.478 -2.020 0.073 1.00 98.38 76 LEU A C 1
ATOM 566 O O . LEU A 1 76 ? -19.127 -2.738 0.827 1.00 98.38 76 LEU A O 1
ATOM 570 N N . LEU A 1 77 ? -18.533 -0.683 0.128 1.00 98.50 77 LEU A N 1
ATOM 571 C CA . LEU A 1 77 ? -19.465 0.043 1.002 1.00 98.50 77 LEU A CA 1
ATOM 572 C C . LEU A 1 77 ? -20.920 -0.314 0.668 1.00 98.50 77 LEU A C 1
ATOM 574 O O . LEU A 1 77 ? -21.688 -0.653 1.565 1.00 98.50 77 LEU A O 1
ATOM 578 N N . ASP A 1 78 ? -21.280 -0.324 -0.616 1.00 98.06 78 ASP A N 1
ATOM 579 C CA . ASP A 1 78 ? -22.628 -0.676 -1.069 1.00 98.06 78 ASP A CA 1
ATOM 580 C C . ASP A 1 78 ? -22.990 -2.128 -0.722 1.00 98.06 78 ASP A C 1
ATOM 582 O O . ASP A 1 78 ? -24.079 -2.397 -0.210 1.00 98.06 78 ASP A O 1
ATOM 586 N N . ALA A 1 79 ? -22.067 -3.073 -0.935 1.00 97.94 79 ALA A N 1
ATOM 587 C CA . ALA A 1 79 ? -22.263 -4.474 -0.563 1.00 97.94 79 ALA A CA 1
ATOM 588 C C . ALA A 1 79 ? -22.387 -4.657 0.960 1.00 97.94 79 ALA A C 1
ATOM 590 O O . ALA A 1 79 ? -23.242 -5.414 1.428 1.00 97.94 79 ALA A O 1
ATOM 591 N N . ALA A 1 80 ? -21.559 -3.950 1.732 1.00 98.12 80 ALA A N 1
ATOM 592 C CA . ALA A 1 80 ? -21.569 -3.977 3.189 1.00 98.12 80 ALA A CA 1
ATOM 593 C C . ALA A 1 80 ? -22.905 -3.468 3.746 1.00 98.12 80 ALA A C 1
ATOM 595 O O . ALA A 1 80 ? -23.545 -4.154 4.549 1.00 98.12 80 ALA A O 1
ATOM 596 N N . ARG A 1 81 ? -23.376 -2.324 3.236 1.00 97.25 81 ARG A N 1
ATOM 597 C CA . ARG A 1 81 ? -24.681 -1.741 3.562 1.00 97.25 81 ARG A CA 1
ATOM 598 C C . ARG A 1 81 ? -25.818 -2.704 3.231 1.00 97.25 81 ARG A C 1
ATOM 600 O O . ARG A 1 81 ? -26.638 -3.020 4.090 1.00 97.25 81 ARG A O 1
ATOM 607 N N . ALA A 1 82 ? -25.816 -3.269 2.022 1.00 96.62 82 ALA A N 1
ATOM 608 C CA . ALA A 1 82 ? -26.847 -4.200 1.565 1.00 96.62 82 ALA A CA 1
ATOM 609 C C . ALA A 1 82 ? -26.959 -5.476 2.420 1.00 96.62 82 ALA A C 1
ATOM 611 O O . ALA A 1 82 ? -28.014 -6.117 2.424 1.00 96.62 82 ALA A O 1
ATOM 612 N N . LYS A 1 83 ? -25.892 -5.876 3.126 1.00 97.31 83 LYS A N 1
ATOM 613 C CA . LYS A 1 83 ? -25.887 -7.041 4.031 1.00 97.31 83 LYS A CA 1
ATOM 614 C C . LYS A 1 83 ? -25.911 -6.672 5.517 1.00 97.31 83 LYS A C 1
ATOM 616 O O . LYS A 1 83 ? -25.837 -7.573 6.350 1.00 97.31 83 LYS A O 1
ATOM 621 N N . GLY A 1 84 ? -26.070 -5.391 5.854 1.00 96.62 84 GLY A N 1
ATOM 622 C CA . GLY A 1 84 ? -26.197 -4.929 7.236 1.00 96.62 84 GLY A CA 1
ATOM 623 C C . GLY A 1 84 ? -24.916 -5.079 8.058 1.00 96.62 84 GLY A C 1
ATOM 624 O O . GLY A 1 84 ? -24.982 -5.386 9.251 1.00 96.62 84 GLY A O 1
ATOM 625 N N . VAL A 1 85 ? -23.749 -4.896 7.431 1.00 98.00 85 VAL A N 1
ATOM 626 C CA . VAL A 1 85 ? -22.473 -4.793 8.153 1.00 98.00 85 VAL A CA 1
ATOM 627 C C . VAL A 1 85 ? -22.563 -3.620 9.127 1.00 98.00 85 VAL A C 1
ATOM 629 O O . VAL A 1 85 ? -23.035 -2.547 8.776 1.00 98.00 85 VAL A O 1
ATOM 632 N N . ARG A 1 86 ? -22.121 -3.816 10.371 1.00 96.75 86 ARG A N 1
ATOM 633 C CA . ARG A 1 86 ? -22.249 -2.795 11.419 1.00 96.75 86 ARG A CA 1
ATOM 634 C C . ARG A 1 86 ? -21.111 -1.782 11.383 1.00 96.75 86 ARG A C 1
ATOM 636 O O . ARG A 1 86 ? -21.351 -0.602 11.615 1.00 96.75 86 ARG A O 1
ATOM 643 N N . ARG A 1 87 ? -19.883 -2.258 11.158 1.00 97.81 87 ARG A N 1
ATOM 644 C CA . ARG A 1 87 ? -18.668 -1.444 11.240 1.00 97.81 87 ARG A CA 1
ATOM 645 C C . ARG A 1 87 ? -17.784 -1.605 10.014 1.00 97.81 87 ARG A C 1
ATOM 647 O O . ARG A 1 87 ? -17.489 -2.727 9.599 1.00 97.81 87 ARG A O 1
ATOM 654 N N . PHE A 1 88 ? -17.296 -0.486 9.496 1.00 98.62 88 PHE A N 1
ATOM 655 C CA . PHE A 1 88 ? -16.394 -0.434 8.354 1.00 98.62 88 PHE A CA 1
ATOM 656 C C . PHE A 1 88 ? -15.094 0.284 8.726 1.00 98.62 88 PHE A C 1
ATOM 658 O O . PHE A 1 88 ? -15.048 1.507 8.837 1.00 98.62 88 PHE A O 1
ATOM 665 N N . VAL A 1 89 ? -14.019 -0.479 8.915 1.00 98.75 89 VAL A N 1
ATOM 666 C CA . VAL A 1 89 ? -12.686 0.058 9.202 1.00 98.75 89 VAL A CA 1
ATOM 667 C C . VAL A 1 89 ? -11.917 0.192 7.892 1.00 98.75 89 VAL A C 1
ATOM 669 O O . VAL A 1 89 ? -11.573 -0.801 7.254 1.00 98.75 89 VAL A O 1
ATOM 672 N N . TYR A 1 90 ? -11.633 1.420 7.479 1.00 98.81 90 TYR A N 1
ATOM 673 C CA . TYR A 1 90 ? -10.905 1.727 6.257 1.00 98.81 90 TYR A CA 1
ATOM 674 C C . TYR A 1 90 ? -9.436 2.037 6.548 1.00 98.81 90 TYR A C 1
ATOM 676 O O . TYR A 1 90 ? -9.111 3.034 7.198 1.00 98.81 90 TYR A O 1
ATOM 684 N N . VAL A 1 91 ? -8.522 1.218 6.018 1.00 98.62 91 VAL A N 1
ATOM 685 C CA . VAL A 1 91 ? -7.083 1.481 6.135 1.00 98.62 91 VAL A CA 1
ATOM 686 C C . VAL A 1 91 ? -6.672 2.472 5.056 1.00 98.62 91 VAL A C 1
ATOM 688 O O . VAL A 1 91 ? -6.583 2.153 3.867 1.00 98.62 91 VAL A O 1
ATOM 691 N N . SER A 1 92 ? -6.429 3.706 5.473 1.00 98.00 92 SER A N 1
ATOM 692 C CA . SER A 1 92 ? -5.977 4.804 4.631 1.00 98.00 92 SER A CA 1
ATOM 693 C C . SER A 1 92 ? -4.476 5.061 4.808 1.00 98.00 92 SER A C 1
ATOM 695 O O . SER A 1 92 ? -3.686 4.144 5.012 1.00 98.00 92 SER A O 1
ATOM 697 N N . THR A 1 93 ? -4.033 6.302 4.624 1.00 97.12 93 THR A N 1
ATOM 698 C CA . THR A 1 93 ? -2.627 6.687 4.676 1.00 97.12 93 THR A CA 1
ATOM 699 C C . THR A 1 93 ? -2.482 8.178 4.983 1.00 97.12 93 THR A C 1
ATOM 701 O O . THR A 1 93 ? -3.254 8.985 4.470 1.00 97.12 93 THR A O 1
ATOM 704 N N . PRO A 1 94 ? -1.436 8.602 5.706 1.00 96.38 94 PRO A N 1
ATOM 705 C CA . PRO A 1 94 ? -1.097 10.018 5.847 1.00 96.38 94 PRO A CA 1
ATOM 706 C C . PRO A 1 94 ? -0.757 10.717 4.527 1.00 96.38 94 PRO A C 1
ATOM 708 O O . PRO A 1 94 ? -0.729 11.946 4.472 1.00 96.38 94 PRO A O 1
ATOM 711 N N . ALA A 1 95 ? -0.534 9.965 3.439 1.00 94.94 95 ALA A N 1
ATOM 712 C CA . ALA A 1 95 ? -0.328 10.534 2.110 1.00 94.94 95 ALA A CA 1
ATOM 713 C C . ALA A 1 95 ? -1.518 11.379 1.616 1.00 94.94 95 ALA A C 1
ATOM 715 O O . ALA A 1 95 ? -1.330 12.212 0.726 1.00 94.94 95 ALA A O 1
ATOM 716 N N . VAL A 1 96 ? -2.710 11.221 2.209 1.00 96.81 96 VAL A N 1
ATOM 717 C CA . VAL A 1 96 ? -3.861 12.103 1.953 1.00 96.81 96 VAL A CA 1
ATOM 718 C C . VAL A 1 96 ? -3.598 13.543 2.407 1.00 96.81 96 VAL A C 1
ATOM 720 O O . VAL A 1 96 ? -4.088 14.466 1.767 1.00 96.81 96 VAL A O 1
ATOM 723 N N . LEU A 1 97 ? -2.760 13.743 3.435 1.00 96.25 97 LEU A N 1
ATOM 724 C CA . LEU A 1 97 ? -2.387 15.046 4.008 1.00 96.25 97 LEU A CA 1
ATOM 725 C C . LEU A 1 97 ? -1.042 15.584 3.489 1.00 96.25 97 LEU A C 1
ATOM 727 O O . LEU A 1 97 ? -0.618 16.683 3.862 1.00 96.25 97 LEU A O 1
ATOM 731 N N . SER A 1 98 ? -0.323 14.808 2.676 1.00 93.19 98 SER A N 1
ATOM 732 C CA . SER A 1 98 ? 1.037 15.146 2.253 1.00 93.19 98 SER A CA 1
ATOM 733 C C . SER A 1 98 ? 1.087 16.361 1.331 1.00 93.19 98 SER A C 1
ATOM 735 O O . SER A 1 98 ? 0.348 16.461 0.352 1.00 93.19 98 SER A O 1
ATOM 737 N N . ARG A 1 99 ? 2.045 17.247 1.609 1.00 93.38 99 ARG A N 1
ATOM 738 C CA . ARG A 1 99 ? 2.387 18.456 0.851 1.00 93.38 99 ARG A CA 1
ATOM 739 C C . ARG A 1 99 ? 3.880 18.416 0.487 1.00 93.38 99 ARG A C 1
ATOM 741 O O . ARG A 1 99 ? 4.656 17.678 1.086 1.00 93.38 99 ARG A O 1
ATOM 748 N N . PHE A 1 100 ? 4.318 19.202 -0.500 1.00 92.31 100 PHE A N 1
ATOM 749 C CA . PHE A 1 100 ? 5.747 19.318 -0.862 1.00 92.31 100 PHE A CA 1
ATOM 750 C C . PHE A 1 100 ? 6.516 20.247 0.102 1.00 92.31 100 PHE A C 1
ATOM 752 O O . PHE A 1 100 ? 7.198 21.181 -0.323 1.00 92.31 100 PHE A O 1
ATOM 759 N N . GLN A 1 101 ? 6.372 20.017 1.407 1.00 93.31 101 GLN A N 1
ATOM 760 C CA . GLN A 1 101 ? 7.008 20.779 2.481 1.00 93.31 101 GLN A CA 1
ATOM 761 C C . GLN A 1 101 ? 7.135 19.920 3.740 1.00 93.31 101 GLN A C 1
ATOM 763 O O . GLN A 1 101 ? 6.417 18.934 3.887 1.00 93.31 101 GLN A O 1
ATOM 768 N N . ASP A 1 102 ? 8.017 20.320 4.654 1.00 95.94 102 ASP A N 1
ATOM 769 C CA . ASP A 1 102 ? 8.142 19.658 5.952 1.00 95.94 102 ASP A CA 1
ATOM 770 C C . ASP A 1 102 ? 6.853 19.865 6.780 1.00 95.94 102 ASP A C 1
ATOM 772 O O . ASP A 1 102 ? 6.283 20.961 6.815 1.00 95.94 102 ASP A O 1
ATOM 776 N N . GLN A 1 103 ? 6.377 18.795 7.414 1.00 96.19 103 GLN A N 1
ATOM 777 C CA . GLN A 1 103 ? 5.157 18.723 8.217 1.00 96.19 103 GLN A CA 1
ATOM 778 C C . GLN A 1 103 ? 5.466 17.986 9.526 1.00 96.19 103 GLN A C 1
ATOM 780 O O . GLN A 1 103 ? 6.113 16.942 9.512 1.00 96.19 103 GLN A O 1
ATOM 785 N N . PHE A 1 104 ? 5.004 18.506 10.659 1.00 97.50 104 PHE A N 1
ATOM 786 C CA . PHE A 1 104 ? 5.272 17.913 11.970 1.00 97.50 104 PHE 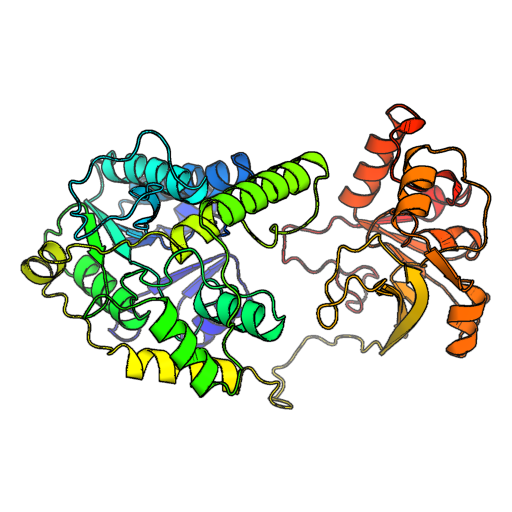A CA 1
ATOM 787 C C . PHE A 1 104 ? 4.000 17.893 12.807 1.00 97.50 104 PHE A C 1
ATOM 789 O O . PHE A 1 104 ? 3.271 18.882 12.806 1.00 97.50 104 PHE A O 1
ATOM 796 N N . GLY A 1 105 ? 3.757 16.786 13.509 1.00 97.25 105 GLY A N 1
ATOM 797 C CA . GLY A 1 105 ? 2.622 16.635 14.420 1.00 97.25 105 GLY A CA 1
ATOM 798 C C . GLY A 1 105 ? 1.271 16.817 13.730 1.00 97.25 105 GLY A C 1
ATOM 799 O O . GLY A 1 105 ? 0.413 17.525 14.247 1.00 97.25 105 GLY A O 1
ATOM 800 N N . LEU A 1 106 ? 1.089 16.243 12.535 1.00 97.75 106 LEU A N 1
ATOM 801 C CA . LEU A 1 106 ? -0.189 16.345 11.828 1.00 97.75 106 LEU A CA 1
ATOM 802 C C . LEU A 1 106 ? -1.290 15.661 12.640 1.00 97.75 106 LEU A C 1
ATOM 804 O O . LEU A 1 106 ? -1.195 14.468 12.936 1.00 97.75 106 LEU A O 1
ATOM 808 N N . THR A 1 107 ? -2.341 16.415 12.944 1.00 97.75 107 THR A N 1
ATOM 809 C CA . THR A 1 107 ? -3.539 15.912 13.626 1.00 97.75 107 THR A CA 1
ATOM 810 C C . THR A 1 107 ? -4.555 15.385 12.615 1.00 97.75 107 THR A C 1
ATOM 812 O O . THR A 1 107 ? -4.498 15.712 11.427 1.00 97.75 107 THR A O 1
ATOM 815 N N . GLU A 1 108 ? -5.520 14.586 13.064 1.00 96.81 108 GLU A N 1
ATOM 816 C CA . GLU A 1 108 ? -6.563 14.033 12.193 1.00 96.81 108 GLU A CA 1
ATOM 817 C C . GLU A 1 108 ? -7.503 15.102 11.614 1.00 96.81 108 GLU A C 1
ATOM 819 O O . GLU A 1 108 ? -8.166 14.850 10.610 1.00 96.81 108 GLU A O 1
ATOM 824 N N . ASN A 1 109 ? -7.528 16.295 12.220 1.00 95.06 109 ASN A N 1
ATOM 825 C CA . ASN A 1 109 ? -8.371 17.426 11.826 1.00 95.06 109 ASN A CA 1
ATOM 826 C C . ASN A 1 109 ? -7.714 18.327 10.764 1.00 95.06 109 ASN A C 1
ATOM 828 O O . ASN A 1 109 ? -8.286 19.349 10.379 1.00 95.06 109 ASN A O 1
ATOM 832 N N . GLU A 1 110 ? -6.501 17.994 10.316 1.00 94.88 110 GLU A N 1
ATOM 833 C CA . GLU A 1 110 ? -5.831 18.726 9.244 1.00 94.88 110 GLU A CA 1
ATOM 834 C C . GLU A 1 110 ? -6.681 18.714 7.962 1.00 94.88 110 GLU A C 1
ATOM 836 O O . GLU A 1 110 ? -7.150 17.653 7.535 1.00 94.88 110 GLU A O 1
ATOM 841 N N . PRO A 1 111 ? -6.854 19.869 7.294 1.00 93.12 111 PRO A N 1
ATOM 842 C CA . PRO A 1 111 ? -7.595 19.914 6.046 1.00 93.12 111 PRO A CA 1
ATOM 843 C C . PRO A 1 111 ? -6.842 19.163 4.947 1.00 93.12 111 PRO A C 1
ATOM 845 O O . PRO A 1 111 ? -5.613 19.257 4.824 1.00 93.12 111 PRO A O 1
ATOM 848 N N . LEU A 1 112 ? -7.598 18.474 4.089 1.00 93.00 112 LEU A N 1
ATOM 849 C CA . LEU A 1 112 ? -7.044 17.876 2.878 1.00 93.00 112 LEU A CA 1
ATOM 850 C C . LEU A 1 112 ? -6.404 18.970 1.999 1.00 93.00 112 LEU A C 1
ATOM 852 O O . LEU A 1 112 ? -6.982 20.047 1.820 1.00 93.00 112 LEU A O 1
ATOM 856 N N . PRO A 1 113 ? -5.208 18.730 1.436 1.00 92.00 113 PRO A N 1
ATOM 857 C CA . PRO A 1 113 ? -4.551 19.695 0.572 1.00 92.00 113 PRO A CA 1
ATOM 858 C C . PRO A 1 113 ? -5.301 19.832 -0.759 1.00 92.00 113 PRO A C 1
ATOM 860 O O . PRO A 1 113 ? -5.763 18.849 -1.329 1.00 92.00 113 PRO A O 1
ATOM 863 N N . LEU A 1 114 ? -5.329 21.046 -1.317 1.00 87.31 114 LEU A N 1
ATOM 864 C CA . LEU A 1 114 ? -5.898 21.293 -2.653 1.00 87.31 114 LEU A CA 1
ATOM 865 C C . LEU A 1 114 ? -5.146 20.540 -3.763 1.00 87.31 114 LEU A C 1
ATOM 867 O O . LEU A 1 114 ? -5.721 20.188 -4.789 1.00 87.31 114 LEU A O 1
ATOM 871 N N . VAL A 1 115 ? -3.843 20.322 -3.565 1.00 88.31 115 VAL A N 1
ATOM 872 C CA . VAL A 1 115 ? -2.968 19.609 -4.497 1.00 88.31 115 VAL A CA 1
ATOM 873 C C . VAL A 1 115 ? -2.225 18.523 -3.732 1.00 88.31 115 VAL A C 1
ATOM 875 O O . VAL A 1 115 ? -1.371 18.814 -2.895 1.00 88.31 115 VAL A O 1
ATOM 878 N N . HIS A 1 116 ? -2.533 17.267 -4.045 1.00 90.56 116 HIS A N 1
ATOM 879 C CA . HIS A 1 116 ? -1.845 16.116 -3.469 1.00 90.56 116 HIS A CA 1
ATOM 880 C C . HIS A 1 116 ? -0.463 15.904 -4.101 1.00 90.56 116 HIS A C 1
ATOM 882 O O . HIS A 1 116 ? -0.232 16.196 -5.276 1.00 90.56 116 HIS A O 1
ATOM 888 N N . THR A 1 117 ? 0.460 15.319 -3.335 1.00 89.81 117 THR A N 1
ATOM 889 C CA . THR A 1 117 ? 1.808 14.960 -3.816 1.00 89.81 117 THR A CA 1
ATOM 890 C C . THR A 1 117 ? 1.826 13.740 -4.742 1.00 89.81 117 THR A C 1
ATOM 892 O O . THR A 1 117 ? 2.832 13.496 -5.411 1.00 89.81 117 THR A O 1
ATOM 895 N N . SER A 1 118 ? 0.735 12.967 -4.790 1.00 91.00 118 SER A N 1
ATOM 896 C CA . SER A 1 118 ? 0.574 11.793 -5.652 1.00 91.00 118 SER A CA 1
ATOM 897 C C . SER A 1 118 ? -0.893 11.507 -5.988 1.00 91.00 118 SER A C 1
ATOM 899 O O . SER A 1 118 ? -1.798 11.860 -5.232 1.00 91.00 118 SER A O 1
ATOM 901 N N . GLU A 1 119 ? -1.116 10.796 -7.099 1.00 91.75 119 GLU A N 1
ATOM 902 C CA . GLU A 1 119 ? -2.435 10.248 -7.457 1.00 91.75 119 GLU A CA 1
ATOM 903 C C . GLU A 1 119 ? -2.922 9.211 -6.437 1.00 91.75 119 GLU A C 1
ATOM 905 O O . GLU A 1 119 ? -4.114 9.147 -6.151 1.00 91.75 119 GLU A O 1
ATOM 910 N N . TYR A 1 120 ? -2.002 8.446 -5.838 1.00 92.94 120 TYR A N 1
ATOM 911 C CA . TYR A 1 120 ? -2.322 7.515 -4.759 1.00 92.94 120 TYR A CA 1
ATOM 912 C C . TYR A 1 120 ? -2.966 8.245 -3.573 1.00 92.94 120 TYR A C 1
ATOM 914 O O . TYR A 1 120 ? -4.107 7.939 -3.223 1.00 92.94 120 TYR A O 1
ATOM 922 N N . GLY A 1 121 ? -2.294 9.267 -3.028 1.00 94.88 121 GLY A N 1
ATOM 923 C CA . GLY A 1 121 ? -2.825 10.082 -1.931 1.00 94.88 121 GLY A CA 1
ATOM 924 C C . GLY A 1 121 ? -4.164 10.736 -2.284 1.00 94.88 121 GLY A C 1
ATOM 925 O O . GLY A 1 121 ? -5.099 10.672 -1.492 1.00 94.88 121 GLY A O 1
ATOM 926 N N . ALA A 1 122 ? -4.299 11.266 -3.505 1.00 95.31 122 ALA A N 1
ATOM 927 C CA . ALA A 1 122 ? -5.558 11.840 -3.981 1.00 95.31 122 ALA A CA 1
ATOM 928 C C . ALA A 1 122 ? -6.694 10.805 -4.074 1.00 95.31 122 ALA A C 1
ATOM 930 O O . ALA A 1 122 ? -7.837 11.094 -3.732 1.00 95.31 122 ALA A O 1
ATOM 931 N N . SER A 1 123 ? -6.408 9.592 -4.551 1.00 96.75 123 SER A N 1
ATOM 932 C CA . SER A 1 123 ? -7.407 8.521 -4.655 1.00 96.75 123 SER A CA 1
ATOM 933 C C . SER A 1 123 ? -7.853 8.004 -3.286 1.00 96.75 123 SER A C 1
ATOM 935 O O . SER A 1 123 ? -9.045 7.798 -3.083 1.00 96.75 123 SER A O 1
ATOM 937 N N . LYS A 1 124 ? -6.927 7.868 -2.324 1.00 97.94 124 LYS A N 1
ATOM 938 C CA . LYS A 1 124 ? -7.260 7.478 -0.949 1.00 97.94 124 LYS A CA 1
ATOM 939 C C . LYS A 1 124 ? -8.072 8.567 -0.249 1.00 97.94 124 LYS A C 1
ATOM 941 O O . LYS A 1 124 ? -9.036 8.216 0.412 1.00 97.94 124 LYS A O 1
ATOM 946 N N . ALA A 1 125 ? -7.764 9.848 -0.471 1.00 97.69 125 ALA A N 1
ATOM 947 C CA . ALA A 1 125 ? -8.543 10.969 0.061 1.00 97.69 125 ALA A CA 1
ATOM 948 C C . ALA A 1 125 ? -9.989 10.983 -0.470 1.00 97.69 125 ALA A C 1
ATOM 950 O O . ALA A 1 125 ? -10.927 11.174 0.294 1.00 97.69 125 ALA A O 1
ATOM 951 N N . ARG A 1 126 ? -10.189 10.714 -1.768 1.00 97.81 126 ARG A N 1
ATOM 952 C CA . ARG A 1 126 ? -11.537 10.566 -2.351 1.00 97.81 126 ARG A CA 1
ATOM 953 C C . ARG A 1 126 ? -12.298 9.385 -1.753 1.00 97.81 126 ARG A C 1
ATOM 955 O O . ARG A 1 126 ? -13.486 9.492 -1.495 1.00 97.81 126 ARG A O 1
ATOM 962 N N . ALA A 1 127 ? -11.618 8.268 -1.523 1.00 98.19 127 ALA A N 1
ATOM 963 C CA . ALA A 1 127 ? -12.225 7.112 -0.877 1.00 98.19 127 ALA A CA 1
ATOM 964 C C . ALA A 1 127 ? -12.556 7.372 0.605 1.00 98.19 127 ALA A C 1
ATOM 966 O O . ALA A 1 127 ? -13.609 6.945 1.056 1.00 98.19 127 ALA A O 1
ATOM 967 N N . GLU A 1 128 ? -11.728 8.127 1.341 1.00 98.25 128 GLU A N 1
ATOM 968 C CA . GLU A 1 128 ? -12.075 8.586 2.696 1.00 98.25 128 GLU A CA 1
ATOM 969 C C . GLU A 1 128 ? -13.368 9.406 2.696 1.00 98.25 128 GLU A C 1
ATOM 971 O O . GLU A 1 128 ? -14.216 9.178 3.544 1.00 98.25 128 GLU A O 1
ATOM 976 N N . GLN A 1 129 ? -13.566 10.296 1.717 1.00 97.62 129 GLN A N 1
ATOM 977 C CA . GLN A 1 129 ? -14.811 11.067 1.603 1.00 97.62 129 GLN A CA 1
ATOM 978 C C . GLN A 1 129 ? -16.044 10.173 1.425 1.00 97.62 129 GLN A C 1
ATOM 980 O O . GLN A 1 129 ? -17.085 10.477 1.994 1.00 97.62 129 GLN A O 1
ATOM 985 N N . LEU A 1 130 ? -15.932 9.076 0.665 1.00 98.19 130 LEU A N 1
ATOM 986 C CA . LEU A 1 130 ? -17.019 8.101 0.514 1.00 98.19 130 LEU A CA 1
ATOM 987 C C . LEU A 1 130 ? -17.307 7.368 1.827 1.00 98.19 130 LEU A C 1
ATOM 989 O O . LEU A 1 130 ? -18.464 7.196 2.183 1.00 98.19 130 LEU A O 1
ATOM 993 N N . VAL A 1 131 ? -16.255 6.962 2.542 1.00 98.19 131 VAL A N 1
ATOM 994 C CA . VAL A 1 131 ? -16.368 6.263 3.830 1.00 98.19 131 VAL A CA 1
ATOM 995 C C . VAL A 1 131 ? -16.985 7.175 4.894 1.00 98.19 131 VAL A C 1
ATOM 997 O O . VAL A 1 131 ? -17.906 6.762 5.584 1.00 98.19 131 VAL A O 1
ATOM 1000 N N . THR A 1 132 ? -16.526 8.423 5.005 1.00 96.69 132 THR A N 1
ATOM 1001 C CA . THR A 1 132 ? -17.052 9.402 5.972 1.00 96.69 132 THR A CA 1
ATOM 1002 C C . THR A 1 132 ? -18.483 9.838 5.657 1.00 96.69 132 THR A C 1
ATOM 1004 O O . THR A 1 132 ? -19.209 10.226 6.563 1.00 96.69 132 THR A O 1
ATOM 1007 N N . ALA A 1 133 ? -18.894 9.804 4.388 1.00 96.75 133 ALA A N 1
ATOM 1008 C CA . ALA A 1 133 ? -20.258 10.144 3.993 1.00 96.75 133 ALA A CA 1
ATOM 1009 C C . ALA A 1 133 ? -21.271 9.013 4.248 1.00 96.75 133 ALA A C 1
ATOM 1011 O O . ALA A 1 133 ? -22.463 9.224 4.031 1.00 96.75 133 ALA A O 1
ATOM 1012 N N . ASP A 1 134 ? -20.826 7.819 4.655 1.00 94.75 134 ASP A N 1
ATOM 1013 C CA . ASP A 1 134 ? -21.732 6.727 5.002 1.00 94.75 134 ASP A CA 1
ATOM 1014 C C . ASP A 1 134 ? -22.316 6.949 6.404 1.00 94.75 134 ASP A C 1
ATOM 1016 O O . ASP A 1 134 ? -21.591 6.970 7.396 1.00 94.75 134 ASP A O 1
ATOM 1020 N N . GLU A 1 135 ? -23.636 7.131 6.466 1.00 92.81 135 GLU A N 1
ATOM 1021 C CA . GLU A 1 135 ? -24.388 7.352 7.708 1.00 92.81 135 GLU A CA 1
ATOM 1022 C C . GLU A 1 135 ? -25.088 6.074 8.217 1.00 92.81 135 GLU A C 1
ATOM 1024 O O . GLU A 1 135 ? -25.697 6.086 9.288 1.00 92.81 135 GLU A O 1
ATOM 1029 N N . GLU A 1 136 ? -25.039 4.971 7.459 1.00 94.06 136 GLU A N 1
ATOM 1030 C CA . GLU A 1 136 ? -25.728 3.715 7.795 1.00 94.06 136 GLU A CA 1
ATOM 1031 C C . GLU A 1 136 ? -24.838 2.756 8.594 1.00 94.06 136 GLU A C 1
ATOM 1033 O O . GLU A 1 136 ? -25.338 1.955 9.389 1.00 94.06 136 GLU A O 1
ATOM 1038 N N . MET A 1 137 ? -23.522 2.841 8.399 1.00 96.25 137 MET A N 1
ATOM 1039 C CA . MET A 1 137 ? -22.523 2.043 9.103 1.00 96.25 137 MET A CA 1
ATOM 1040 C C . MET A 1 137 ? -21.669 2.908 10.030 1.00 96.25 137 MET A C 1
ATOM 1042 O O . MET A 1 137 ? -21.390 4.070 9.760 1.00 96.25 137 MET A O 1
ATOM 1046 N N . GLU A 1 138 ? -21.163 2.310 11.107 1.00 97.50 138 GLU A N 1
ATOM 1047 C 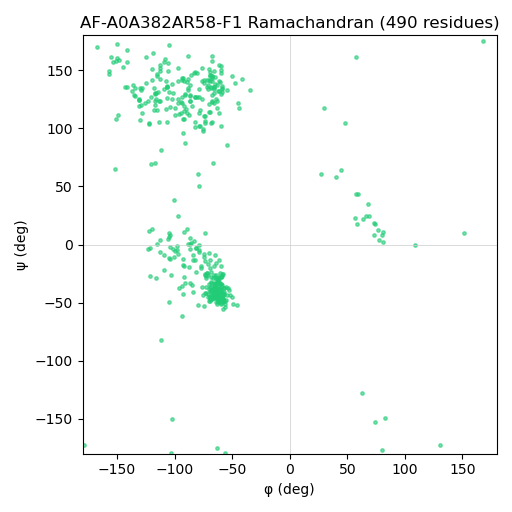CA . GLU A 1 138 ? -20.109 2.934 11.905 1.00 97.50 138 GLU A CA 1
ATOM 1048 C C . GLU A 1 138 ? -18.785 2.850 11.136 1.00 97.50 138 GLU A C 1
ATOM 1050 O O . GLU A 1 138 ? -18.193 1.772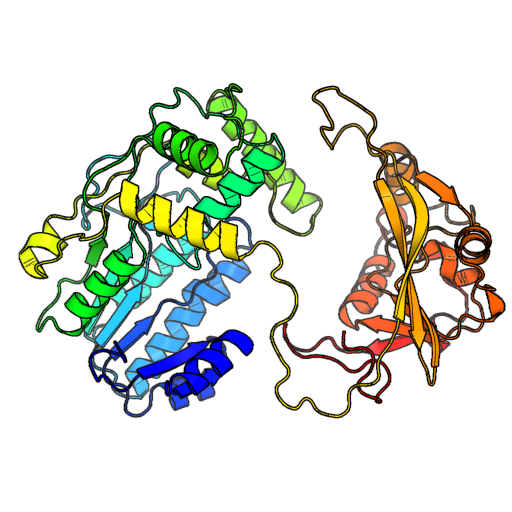 11.008 1.00 97.50 138 GLU A O 1
ATOM 1055 N N . THR A 1 139 ? -18.324 3.972 10.591 1.00 98.25 139 THR A N 1
ATOM 1056 C CA . THR A 1 139 ? -17.104 4.016 9.784 1.00 98.25 139 THR A CA 1
ATOM 1057 C C . THR A 1 139 ? -15.920 4.568 10.571 1.00 98.25 139 THR A C 1
ATOM 1059 O O . THR A 1 139 ? -16.038 5.519 11.336 1.00 98.25 139 THR A O 1
ATOM 1062 N N . VAL A 1 140 ? -14.751 3.943 10.406 1.00 98.50 140 VAL A N 1
ATOM 1063 C CA . VAL A 1 140 ? -13.506 4.377 11.057 1.00 98.50 140 VAL A CA 1
ATOM 1064 C C . VAL A 1 140 ? -12.368 4.350 10.053 1.00 98.50 140 VAL A C 1
ATOM 1066 O O . VAL A 1 140 ? -12.112 3.332 9.415 1.00 98.50 140 VAL A O 1
ATOM 1069 N N . ILE A 1 141 ? -11.637 5.449 9.937 1.00 98.75 141 ILE A N 1
ATOM 1070 C CA . ILE A 1 141 ? -10.475 5.588 9.066 1.00 98.75 141 ILE A CA 1
ATOM 1071 C C . ILE A 1 141 ? -9.207 5.484 9.908 1.00 98.75 141 ILE A C 1
ATOM 1073 O O . ILE A 1 141 ? -8.979 6.257 10.835 1.00 98.75 141 ILE A O 1
ATOM 1077 N N . VAL A 1 142 ? -8.319 4.568 9.538 1.00 98.75 142 VAL A N 1
ATOM 1078 C CA . VAL A 1 142 ? -7.019 4.396 10.196 1.00 98.75 142 VAL A CA 1
ATOM 1079 C C . VAL A 1 142 ? -5.922 4.792 9.217 1.00 98.75 142 VAL A C 1
ATOM 1081 O O . VAL A 1 142 ? -5.852 4.256 8.114 1.00 98.75 142 VAL A O 1
ATOM 1084 N N . ARG A 1 143 ? -5.057 5.742 9.586 1.00 98.50 143 ARG A N 1
ATOM 1085 C CA . ARG A 1 143 ? -3.957 6.245 8.740 1.00 98.50 143 ARG A CA 1
ATOM 1086 C C . ARG A 1 143 ? -2.598 5.830 9.321 1.00 98.50 143 ARG A C 1
ATOM 1088 O O . ARG A 1 143 ? -1.951 6.646 9.980 1.00 98.50 143 ARG A O 1
ATOM 1095 N N . PRO A 1 144 ? -2.139 4.593 9.073 1.00 97.94 144 PRO A N 1
ATOM 1096 C CA . PRO A 1 144 ? -0.818 4.151 9.498 1.00 97.94 144 PRO A CA 1
ATOM 1097 C C . PRO A 1 144 ? 0.296 4.819 8.683 1.00 97.94 144 PRO A C 1
ATOM 1099 O O . PRO A 1 144 ? 0.212 4.953 7.454 1.00 97.94 144 PRO A O 1
ATOM 1102 N N . LYS A 1 145 ? 1.363 5.240 9.362 1.00 96.38 145 LYS A N 1
ATOM 1103 C CA . LYS A 1 145 ? 2.520 5.891 8.741 1.00 96.38 145 LYS A CA 1
ATOM 1104 C C . LYS A 1 145 ? 3.623 4.884 8.427 1.00 96.38 145 LYS A C 1
ATOM 1106 O O . LYS A 1 145 ? 4.145 4.252 9.334 1.00 96.38 145 LYS A O 1
ATOM 1111 N N . ALA A 1 146 ? 4.009 4.807 7.148 1.00 94.81 146 ALA A N 1
ATOM 1112 C CA . ALA A 1 146 ? 5.201 4.088 6.677 1.00 94.81 146 ALA A CA 1
ATOM 1113 C C . ALA A 1 146 ? 5.358 2.696 7.324 1.00 94.81 146 ALA A C 1
ATOM 1115 O O . ALA A 1 146 ? 6.286 2.456 8.095 1.00 94.81 146 ALA A O 1
ATOM 1116 N N . ILE A 1 147 ? 4.394 1.820 7.027 1.00 96.62 147 ILE A N 1
ATOM 1117 C CA . ILE A 1 147 ? 4.357 0.455 7.555 1.00 96.62 147 ILE A CA 1
ATOM 1118 C C . ILE A 1 147 ? 5.605 -0.299 7.095 1.00 96.62 147 ILE A C 1
ATOM 1120 O O . ILE A 1 147 ? 5.928 -0.267 5.906 1.00 96.62 147 ILE A O 1
ATOM 1124 N N . TYR A 1 148 ? 6.275 -0.968 8.028 1.00 96.19 148 TYR A N 1
ATOM 1125 C CA . TYR A 1 148 ? 7.425 -1.827 7.764 1.00 96.19 148 TYR A CA 1
ATOM 1126 C C . TYR A 1 148 ? 7.382 -3.081 8.650 1.00 96.19 148 TYR A C 1
ATOM 1128 O O . TYR A 1 148 ? 6.596 -3.148 9.594 1.00 96.19 148 TYR A O 1
ATOM 1136 N N . GLY A 1 149 ? 8.214 -4.072 8.336 1.00 95.00 149 GLY A N 1
ATOM 1137 C CA . GLY A 1 149 ? 8.265 -5.358 9.033 1.00 95.00 149 GLY A CA 1
ATOM 1138 C C . GLY A 1 149 ? 8.217 -6.535 8.058 1.00 95.00 149 GLY A C 1
ATOM 1139 O O . GLY A 1 149 ? 8.279 -6.327 6.839 1.00 95.00 149 GLY A O 1
ATOM 1140 N N . PRO A 1 150 ? 8.095 -7.768 8.571 1.00 90.62 150 PRO A N 1
ATOM 1141 C CA . PRO A 1 150 ? 7.987 -8.960 7.741 1.00 90.62 150 PRO A CA 1
ATOM 1142 C C . PRO A 1 150 ? 6.839 -8.861 6.727 1.00 90.62 150 PRO A C 1
ATOM 1144 O O . PRO A 1 150 ? 5.720 -8.472 7.064 1.00 90.62 150 PRO A O 1
ATOM 1147 N N . GLY A 1 151 ? 7.116 -9.204 5.467 1.00 86.06 151 GLY A N 1
ATOM 1148 C CA . GLY A 1 151 ? 6.148 -9.102 4.370 1.00 86.06 151 GLY A CA 1
ATOM 1149 C C . GLY A 1 151 ? 5.995 -7.700 3.759 1.00 86.06 151 GLY A C 1
ATOM 1150 O O . GLY A 1 151 ? 5.197 -7.534 2.833 1.00 86.06 151 GLY A O 1
ATOM 1151 N N . ASP A 1 152 ? 6.750 -6.689 4.214 1.00 89.88 152 ASP A N 1
ATOM 1152 C CA . ASP A 1 152 ? 6.873 -5.427 3.476 1.00 89.88 152 ASP A CA 1
ATOM 1153 C C . ASP A 1 152 ? 7.438 -5.706 2.074 1.00 89.88 152 ASP A C 1
ATOM 1155 O O . ASP A 1 152 ? 8.436 -6.395 1.908 1.00 89.88 152 ASP A O 1
ATOM 1159 N N . THR A 1 153 ? 6.802 -5.151 1.045 1.00 84.00 153 THR A N 1
ATOM 1160 C CA . THR A 1 153 ? 7.254 -5.221 -0.357 1.00 84.00 153 THR A CA 1
ATOM 1161 C C . THR A 1 153 ? 7.435 -3.833 -0.976 1.00 84.00 153 THR A C 1
ATOM 1163 O O . THR A 1 153 ? 7.861 -3.689 -2.127 1.00 84.00 153 THR A O 1
ATOM 1166 N N . ALA A 1 154 ? 7.102 -2.780 -0.228 1.00 83.19 154 ALA A N 1
ATOM 1167 C CA . ALA A 1 154 ? 6.823 -1.456 -0.756 1.00 83.19 154 ALA A CA 1
ATOM 1168 C C . ALA A 1 154 ? 7.741 -0.362 -0.203 1.00 83.19 154 ALA A C 1
ATOM 1170 O O . ALA A 1 154 ? 7.953 0.626 -0.915 1.00 83.19 154 ALA A O 1
ATOM 1171 N N . LEU A 1 155 ? 8.291 -0.511 1.007 1.00 90.00 155 LEU A N 1
ATOM 1172 C CA . LEU A 1 155 ? 9.108 0.522 1.642 1.00 90.00 155 LEU A CA 1
ATOM 1173 C C . LEU A 1 155 ? 10.581 0.120 1.760 1.00 90.00 155 LEU A C 1
ATOM 1175 O O . LEU A 1 155 ? 11.389 0.539 0.925 1.00 90.00 155 LEU A O 1
ATOM 1179 N N . LEU A 1 156 ? 10.946 -0.664 2.776 1.00 92.06 156 LEU A N 1
ATOM 1180 C CA . LEU A 1 156 ? 12.345 -0.935 3.111 1.00 92.06 156 LEU A CA 1
ATOM 1181 C C . LEU A 1 156 ? 13.055 -1.800 2.058 1.00 92.06 156 LEU A C 1
ATOM 1183 O O . LEU A 1 156 ? 14.128 -1.385 1.611 1.00 92.06 156 LEU A O 1
ATOM 1187 N N . PRO A 1 157 ? 12.469 -2.893 1.525 1.00 89.94 157 PRO A N 1
ATOM 1188 C CA . PRO A 1 157 ? 13.135 -3.694 0.492 1.00 89.94 157 PRO A CA 1
ATOM 1189 C C . PRO A 1 157 ? 13.420 -2.905 -0.788 1.00 89.94 157 PRO A C 1
ATOM 1191 O O . PRO A 1 157 ? 14.415 -3.132 -1.475 1.00 89.94 157 PRO A O 1
ATOM 1194 N N . ARG A 1 158 ? 12.574 -1.920 -1.121 1.00 88.06 158 ARG A N 1
ATOM 1195 C CA . ARG A 1 158 ? 12.811 -1.043 -2.278 1.00 88.06 158 ARG A CA 1
ATOM 1196 C C . ARG A 1 158 ? 13.988 -0.099 -2.047 1.00 88.06 158 ARG A C 1
ATOM 1198 O O . ARG A 1 158 ? 14.683 0.229 -3.008 1.00 88.06 158 ARG A O 1
ATOM 1205 N N . ILE A 1 159 ? 14.199 0.344 -0.807 1.00 90.12 159 ILE A N 1
ATOM 1206 C CA . ILE A 1 159 ? 15.357 1.159 -0.424 1.00 90.12 159 ILE A CA 1
ATOM 1207 C C . ILE A 1 159 ? 16.630 0.313 -0.476 1.00 90.12 159 ILE A C 1
ATOM 1209 O O . ILE A 1 159 ? 17.602 0.759 -1.085 1.00 90.12 159 ILE A O 1
ATOM 1213 N N . VAL A 1 160 ? 16.598 -0.906 0.075 1.00 90.69 160 VAL A N 1
ATOM 1214 C CA . VAL A 1 160 ? 17.713 -1.868 0.017 1.00 90.69 160 VAL A CA 1
ATOM 1215 C C . VAL A 1 160 ? 18.105 -2.139 -1.435 1.00 90.69 160 VAL A C 1
ATOM 1217 O O . VAL A 1 160 ? 19.227 -1.834 -1.830 1.00 90.69 160 VAL A O 1
ATOM 1220 N N . ARG A 1 161 ? 17.148 -2.529 -2.288 1.00 89.00 161 ARG A N 1
ATOM 1221 C CA . ARG A 1 161 ? 17.392 -2.757 -3.722 1.00 89.00 161 ARG A CA 1
ATOM 1222 C C . ARG A 1 161 ? 17.956 -1.527 -4.440 1.00 89.00 161 ARG A C 1
ATOM 1224 O O . ARG A 1 161 ? 18.790 -1.644 -5.336 1.00 89.00 161 ARG A O 1
ATOM 1231 N N . ALA A 1 162 ? 17.506 -0.323 -4.084 1.00 86.44 162 ALA A N 1
ATOM 1232 C CA . ALA A 1 162 ? 18.060 0.903 -4.655 1.00 86.44 162 ALA A CA 1
ATOM 1233 C C . ALA A 1 162 ? 19.508 1.157 -4.198 1.00 86.44 162 ALA A C 1
ATOM 1235 O O . ALA 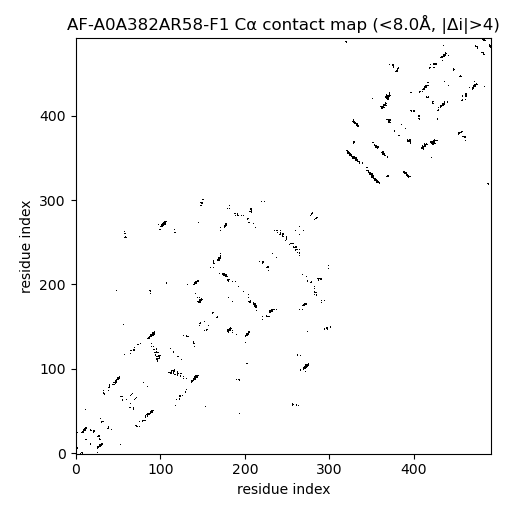A 1 162 ? 20.294 1.712 -4.973 1.00 86.44 162 ALA A O 1
ATOM 1236 N N . ALA A 1 163 ? 19.863 0.776 -2.970 1.00 88.44 163 ALA A N 1
ATOM 1237 C CA . ALA A 1 163 ? 21.221 0.868 -2.445 1.00 88.44 163 ALA A CA 1
ATOM 1238 C C . ALA A 1 163 ? 22.156 -0.144 -3.119 1.00 88.44 163 ALA A C 1
ATOM 1240 O O . ALA A 1 163 ? 23.183 0.275 -3.649 1.00 88.44 163 ALA A O 1
ATOM 1241 N N . GLU A 1 164 ? 21.753 -1.415 -3.213 1.00 87.12 164 GLU A N 1
ATOM 1242 C CA . GLU A 1 164 ? 22.489 -2.486 -3.912 1.00 87.12 164 GLU A CA 1
ATOM 1243 C C . GLU A 1 164 ? 22.832 -2.104 -5.356 1.00 87.12 164 GLU A C 1
ATOM 1245 O O . GLU A 1 164 ? 23.911 -2.380 -5.868 1.00 87.12 164 GLU A O 1
ATOM 1250 N N . GLN A 1 165 ? 21.915 -1.402 -6.021 1.00 86.19 165 GLN A N 1
ATOM 1251 C CA . GLN A 1 165 ? 22.087 -0.951 -7.400 1.00 86.19 165 GLN A CA 1
ATOM 1252 C C . GLN A 1 165 ? 22.887 0.360 -7.528 1.00 86.19 165 GLN A C 1
ATOM 1254 O O . GLN A 1 165 ? 22.989 0.913 -8.625 1.00 86.19 165 GLN A O 1
ATOM 1259 N N . GLY A 1 166 ? 23.389 0.926 -6.425 1.00 85.19 166 GLY A N 1
ATOM 1260 C CA . GLY A 1 166 ? 24.099 2.210 -6.406 1.00 85.19 166 GLY A CA 1
ATOM 1261 C C . GLY A 1 166 ? 23.232 3.410 -6.819 1.00 85.19 166 GLY A C 1
ATOM 1262 O O . GLY A 1 166 ? 23.756 4.438 -7.264 1.00 85.19 166 GLY A O 1
ATOM 1263 N N . ARG A 1 167 ? 21.902 3.281 -6.716 1.00 83.81 167 ARG A N 1
ATOM 1264 C CA . ARG A 1 167 ? 20.895 4.275 -7.139 1.00 83.81 167 ARG A CA 1
ATOM 1265 C C . ARG A 1 167 ? 20.340 5.104 -5.985 1.00 83.81 167 ARG A C 1
ATOM 1267 O O . ARG A 1 167 ? 19.670 6.108 -6.227 1.00 83.81 167 ARG A O 1
ATOM 1274 N N . LEU A 1 168 ? 20.619 4.726 -4.741 1.00 87.12 168 LEU A N 1
ATOM 1275 C CA . LEU A 1 168 ? 20.220 5.502 -3.574 1.00 87.12 168 LEU A CA 1
ATOM 1276 C C . LEU A 1 168 ? 21.062 6.786 -3.475 1.00 87.12 168 LEU A C 1
ATOM 1278 O O . LEU A 1 168 ? 22.273 6.772 -3.684 1.00 87.12 168 LEU A O 1
ATOM 1282 N N . SER A 1 169 ? 20.433 7.924 -3.191 1.00 88.88 169 SER A N 1
ATOM 1283 C CA . SER A 1 169 ? 21.114 9.209 -2.976 1.00 88.88 169 SER A CA 1
ATOM 1284 C C . SER A 1 169 ? 20.403 9.989 -1.884 1.00 88.88 169 SER A C 1
ATOM 1286 O O . SER A 1 169 ? 19.179 10.110 -1.915 1.00 88.88 169 SER A O 1
ATOM 1288 N N . VAL A 1 170 ? 21.171 10.567 -0.964 1.00 90.56 170 VAL A N 1
ATOM 1289 C CA . VAL A 1 170 ? 20.646 11.394 0.122 1.00 90.56 170 VAL A CA 1
ATOM 1290 C C . VAL A 1 170 ? 20.029 12.664 -0.461 1.00 90.56 170 VAL A C 1
ATOM 1292 O O . VAL A 1 170 ? 20.695 13.443 -1.153 1.00 90.56 170 VAL A O 1
ATOM 1295 N N . LEU A 1 171 ? 18.745 12.891 -0.189 1.00 89.69 171 LEU A N 1
ATOM 1296 C CA . LEU A 1 171 ? 18.024 14.046 -0.719 1.00 89.69 171 LEU A CA 1
ATOM 1297 C C . LEU A 1 171 ? 18.109 15.246 0.231 1.00 89.69 171 LEU A C 1
ATOM 1299 O O . LEU A 1 171 ? 17.787 15.174 1.417 1.00 89.69 171 LEU A O 1
ATOM 1303 N N . GLY A 1 172 ? 18.501 16.399 -0.312 1.00 87.69 172 GLY A N 1
ATOM 1304 C CA . GLY A 1 172 ? 18.596 17.653 0.432 1.00 87.69 172 GLY A CA 1
ATOM 1305 C C . GLY A 1 172 ? 19.628 17.612 1.561 1.00 87.69 172 GLY A C 1
ATOM 1306 O O . GLY A 1 172 ? 20.799 17.309 1.336 1.00 87.69 172 GLY A O 1
ATOM 1307 N N . SER A 1 173 ? 19.213 17.985 2.775 1.00 86.25 173 SER A N 1
ATOM 1308 C CA . SER A 1 173 ? 20.105 18.038 3.942 1.00 86.25 173 SER A CA 1
ATOM 1309 C C . SER A 1 173 ? 20.397 16.659 4.543 1.00 86.25 173 SER A C 1
ATOM 1311 O O . SER A 1 173 ? 21.371 16.531 5.286 1.00 86.25 173 SER A O 1
ATOM 1313 N N . GLY A 1 174 ? 19.575 15.647 4.236 1.00 87.75 174 GLY A N 1
ATOM 1314 C CA . GLY A 1 174 ? 19.596 14.341 4.899 1.00 87.75 174 GLY A CA 1
ATOM 1315 C C . GLY A 1 174 ? 19.029 14.355 6.325 1.00 87.75 174 GLY A C 1
ATOM 1316 O O . GLY A 1 174 ? 19.137 13.362 7.031 1.00 87.75 174 GLY A O 1
ATOM 1317 N N . LYS A 1 175 ? 18.430 15.470 6.768 1.00 91.62 175 LYS A N 1
ATOM 1318 C CA . LYS A 1 175 ? 17.871 15.642 8.124 1.00 91.62 175 LYS A CA 1
ATOM 1319 C C . LYS A 1 175 ? 16.361 15.378 8.191 1.00 91.62 175 LYS A C 1
ATOM 1321 O O . LYS A 1 175 ? 15.678 15.950 9.033 1.00 91.62 175 LYS A O 1
ATOM 1326 N N . THR A 1 176 ? 15.838 14.587 7.261 1.00 95.06 176 THR A N 1
ATOM 1327 C CA . THR A 1 176 ? 14.415 14.245 7.179 1.00 95.06 176 THR A CA 1
ATOM 1328 C C . THR A 1 176 ? 14.007 13.420 8.395 1.00 95.06 176 THR A C 1
ATOM 1330 O O . THR A 1 176 ? 14.683 12.445 8.726 1.00 95.06 176 THR A O 1
ATOM 1333 N N . VAL A 1 177 ? 12.918 13.823 9.048 1.00 97.44 177 VAL A N 1
ATOM 1334 C CA . VAL A 1 177 ? 12.342 13.141 10.213 1.00 97.44 177 VAL A CA 1
ATOM 1335 C C . VAL A 1 177 ? 10.971 12.598 9.836 1.00 97.44 177 VAL A C 1
ATOM 1337 O O . VAL A 1 177 ? 10.159 13.316 9.248 1.00 97.44 177 VAL A O 1
ATOM 1340 N N . THR A 1 178 ? 10.709 11.333 10.138 1.00 97.25 178 THR A N 1
ATOM 1341 C CA . THR A 1 178 ? 9.425 10.699 9.837 1.00 97.25 178 THR A CA 1
ATOM 1342 C C . THR A 1 178 ? 9.121 9.597 10.834 1.00 97.25 178 THR A C 1
ATOM 1344 O O . THR A 1 178 ? 10.045 9.073 11.446 1.00 97.25 178 THR A O 1
ATOM 1347 N N . ASP A 1 179 ? 7.854 9.232 10.985 1.00 97.25 179 ASP A N 1
ATOM 1348 C CA . ASP A 1 179 ? 7.507 8.041 11.756 1.00 97.25 179 ASP A CA 1
ATOM 1349 C C . ASP A 1 179 ? 7.635 6.790 10.884 1.00 97.25 179 ASP A C 1
ATOM 1351 O O . ASP A 1 179 ? 7.369 6.827 9.678 1.00 97.25 179 ASP A O 1
ATOM 1355 N N . LEU A 1 180 ? 8.015 5.687 11.515 1.00 96.56 180 LEU A N 1
ATOM 1356 C CA . LEU A 1 180 ? 7.913 4.337 10.977 1.00 96.56 180 LEU A CA 1
ATOM 1357 C C . LEU A 1 180 ? 7.016 3.542 11.916 1.00 96.56 180 LEU A C 1
ATOM 1359 O O . LEU A 1 180 ? 7.090 3.726 13.128 1.00 96.56 180 LEU A O 1
ATOM 1363 N N . THR A 1 181 ? 6.169 2.677 11.368 1.00 97.81 181 THR A N 1
ATOM 1364 C CA . THR A 1 181 ? 5.241 1.877 12.179 1.00 97.81 181 THR A CA 1
ATOM 1365 C C . THR A 1 181 ? 5.430 0.414 11.847 1.00 97.81 181 THR A C 1
ATOM 1367 O O . THR A 1 181 ? 5.283 0.035 10.684 1.00 97.81 181 THR A O 1
ATOM 1370 N N . HIS A 1 182 ? 5.765 -0.402 12.842 1.00 97.88 182 HIS A N 1
ATOM 1371 C CA . HIS A 1 182 ? 5.897 -1.833 12.616 1.00 97.88 182 HIS A CA 1
ATOM 1372 C C . HIS A 1 182 ? 4.519 -2.436 12.304 1.00 97.88 182 HIS A C 1
ATOM 1374 O O . HIS A 1 182 ? 3.503 -1.987 12.837 1.00 97.88 182 HIS A O 1
ATOM 1380 N N . VAL A 1 183 ? 4.462 -3.436 11.423 1.00 97.06 183 VAL A N 1
ATOM 1381 C CA . VAL A 1 183 ? 3.201 -4.046 10.971 1.00 97.06 183 VAL A CA 1
ATOM 1382 C C . VAL A 1 183 ? 2.364 -4.589 12.133 1.00 97.06 183 VAL A C 1
ATOM 1384 O O . VAL A 1 183 ? 1.151 -4.399 12.137 1.00 97.06 183 VAL A O 1
ATOM 1387 N N . GLU A 1 184 ? 3.005 -5.161 13.152 1.00 96.19 184 GLU A N 1
ATOM 1388 C CA . GLU A 1 184 ? 2.327 -5.656 14.359 1.00 96.19 184 GLU A CA 1
ATOM 1389 C C . GLU A 1 184 ? 1.630 -4.533 15.141 1.00 96.19 184 GLU A C 1
ATOM 1391 O O . GLU A 1 184 ? 0.481 -4.694 15.538 1.00 96.19 184 GLU A O 1
ATOM 1396 N N . ASP A 1 185 ? 2.244 -3.349 15.268 1.00 97.75 185 ASP A N 1
ATOM 1397 C CA . ASP A 1 185 ? 1.600 -2.206 15.933 1.00 97.75 185 ASP A CA 1
ATOM 1398 C C . ASP A 1 185 ? 0.374 -1.717 15.144 1.00 97.75 185 ASP A C 1
ATOM 1400 O O . ASP A 1 185 ? -0.626 -1.281 15.718 1.00 97.75 185 ASP A O 1
ATOM 1404 N N . VAL A 1 186 ? 0.420 -1.798 13.809 1.00 98.06 186 VAL A N 1
ATOM 1405 C CA . VAL A 1 186 ? -0.742 -1.479 12.964 1.00 98.06 186 VAL A CA 1
ATOM 1406 C C . VAL A 1 186 ? -1.859 -2.498 13.179 1.00 98.06 186 VAL A C 1
ATOM 1408 O O . VAL A 1 186 ? -3.025 -2.110 13.260 1.00 98.06 186 VAL A O 1
ATOM 1411 N N . VAL A 1 187 ? -1.527 -3.787 13.279 1.00 96.94 187 VAL A N 1
ATOM 1412 C CA . VAL A 1 187 ? -2.499 -4.854 13.556 1.00 96.94 187 VAL A CA 1
ATOM 1413 C C . VAL A 1 187 ? -3.125 -4.671 14.939 1.00 96.94 187 VAL A C 1
ATOM 1415 O O . VAL A 1 187 ? -4.353 -4.721 15.041 1.00 96.94 187 VAL A O 1
ATOM 1418 N N . ASP A 1 188 ? -2.325 -4.373 15.964 1.00 96.81 188 ASP A N 1
ATOM 1419 C CA . ASP A 1 188 ? -2.803 -4.071 17.317 1.00 96.81 188 ASP A CA 1
ATOM 1420 C C . ASP A 1 188 ? -3.769 -2.875 17.299 1.00 96.81 188 ASP A C 1
ATOM 1422 O O . ASP A 1 188 ? -4.881 -2.967 17.824 1.00 96.81 188 ASP A O 1
ATOM 1426 N N . ALA A 1 189 ? -3.416 -1.782 16.613 1.00 97.88 189 ALA A N 1
ATOM 1427 C CA . ALA A 1 189 ? -4.301 -0.628 16.454 1.00 97.88 189 ALA A CA 1
ATOM 1428 C C . ALA A 1 189 ? -5.634 -0.987 15.774 1.00 97.88 189 ALA A C 1
ATOM 1430 O O . ALA A 1 189 ? -6.693 -0.522 16.199 1.00 97.88 189 ALA A O 1
ATOM 1431 N N . LEU A 1 190 ? -5.606 -1.822 14.730 1.00 98.12 190 LEU A N 1
ATOM 1432 C CA . LEU A 1 190 ? -6.821 -2.273 14.049 1.00 98.12 190 LEU A CA 1
ATOM 1433 C C . LEU A 1 190 ? -7.695 -3.133 14.965 1.00 98.12 190 LEU A C 1
ATOM 1435 O O . LEU A 1 190 ? -8.907 -2.931 14.995 1.00 98.12 190 LEU A O 1
ATOM 1439 N N . CYS A 1 191 ? -7.108 -4.052 15.734 1.00 97.19 191 CYS A N 1
ATOM 1440 C CA . CYS A 1 191 ? -7.845 -4.838 16.724 1.00 97.19 191 CYS A CA 1
ATOM 1441 C C . CYS A 1 191 ? -8.488 -3.937 17.792 1.00 97.19 191 CYS A C 1
ATOM 1443 O O . CYS A 1 191 ? -9.674 -4.100 18.080 1.00 97.19 191 CYS A O 1
ATOM 1445 N N . LEU A 1 192 ? -7.764 -2.931 18.298 1.00 97.31 192 LEU A N 1
ATOM 1446 C CA . LEU A 1 192 ? -8.312 -1.957 19.247 1.00 97.31 192 LEU A CA 1
ATOM 1447 C C . LEU A 1 192 ? -9.505 -1.191 18.658 1.00 97.31 192 LEU A C 1
ATOM 1449 O O . LEU A 1 192 ? -10.535 -1.069 19.314 1.00 97.31 192 LEU A O 1
ATOM 1453 N N . VAL A 1 193 ? -9.416 -0.731 17.405 1.00 97.56 193 VAL A N 1
ATOM 1454 C CA . VAL A 1 193 ? -10.540 -0.075 16.710 1.00 97.56 193 VAL A CA 1
ATOM 1455 C C . VAL A 1 193 ? -11.741 -1.015 16.555 1.00 97.56 193 VAL A C 1
ATOM 1457 O O . VAL A 1 193 ? -12.884 -0.601 16.749 1.00 97.56 193 VAL A O 1
ATOM 1460 N N . ILE A 1 194 ? -11.510 -2.284 16.208 1.00 95.75 194 ILE A N 1
ATOM 1461 C CA . ILE A 1 194 ? -12.575 -3.284 16.025 1.00 95.75 194 ILE A CA 1
ATOM 1462 C C . ILE A 1 194 ? -13.311 -3.581 17.331 1.00 95.75 194 ILE A C 1
ATOM 1464 O O . ILE A 1 194 ? -14.513 -3.830 17.285 1.00 95.75 194 ILE A O 1
ATOM 1468 N N . ASP A 1 195 ? -12.627 -3.543 18.469 1.00 94.75 195 ASP A N 1
ATOM 1469 C CA . ASP A 1 195 ? -13.228 -3.869 19.763 1.00 94.75 195 ASP A CA 1
ATOM 1470 C C . ASP A 1 195 ? -13.779 -2.635 20.493 1.00 94.75 195 ASP A C 1
ATOM 1472 O O . ASP A 1 195 ? -14.612 -2.763 21.393 1.00 94.75 195 ASP A O 1
ATOM 1476 N N . HIS A 1 196 ? -13.360 -1.427 20.101 1.00 97.00 196 HIS A N 1
ATOM 1477 C CA . HIS A 1 196 ? -13.789 -0.202 20.763 1.00 97.00 196 HIS A CA 1
ATOM 1478 C C . HIS A 1 196 ? -15.302 0.035 20.568 1.00 97.00 196 HIS A C 1
ATOM 1480 O O . HIS A 1 196 ? -15.806 -0.096 19.451 1.00 97.00 196 HIS A O 1
ATOM 1486 N N . PRO A 1 197 ? -16.073 0.390 21.611 1.00 94.94 197 PRO A N 1
ATOM 1487 C CA . PRO A 1 197 ? -17.531 0.508 21.506 1.00 94.94 197 PRO A CA 1
ATOM 1488 C C . PRO A 1 197 ? -18.008 1.751 20.744 1.00 94.94 197 PRO A C 1
ATOM 1490 O O . PRO A 1 197 ? -19.118 1.734 20.226 1.00 94.94 197 PRO A O 1
ATOM 1493 N N . SER A 1 198 ? -17.200 2.814 20.714 1.00 93.94 198 SER A N 1
ATOM 1494 C CA . SER A 1 198 ? -17.525 4.090 20.056 1.00 93.94 198 SER A CA 1
ATOM 1495 C C . SER A 1 198 ? -16.246 4.807 19.589 1.00 93.94 198 SER A C 1
ATOM 1497 O O . SER A 1 198 ? -15.854 5.805 20.197 1.00 93.94 198 SER A O 1
ATOM 1499 N N . PRO A 1 199 ? -15.486 4.239 18.635 1.00 94.75 199 PRO A N 1
ATOM 1500 C CA . PRO A 1 199 ? -14.295 4.874 18.074 1.00 94.75 199 PRO A CA 1
ATOM 1501 C C . PRO A 1 199 ? -14.631 6.217 17.412 1.00 94.75 199 PRO A C 1
ATOM 1503 O O . PRO A 1 199 ? -15.722 6.405 16.887 1.00 94.75 199 PRO A O 1
ATOM 1506 N N . SER A 1 200 ? -13.670 7.136 17.419 1.00 94.69 200 SER A N 1
ATOM 1507 C CA . SER A 1 200 ? -13.695 8.336 16.582 1.00 94.69 200 SER A CA 1
ATOM 1508 C C . SER A 1 200 ? -13.554 7.976 15.099 1.00 94.69 200 SER A C 1
ATOM 1510 O O . SER A 1 200 ? -12.959 6.956 14.752 1.00 94.69 200 SER A O 1
ATOM 1512 N N . ASP A 1 201 ? -13.997 8.877 14.223 1.00 95.06 201 ASP A N 1
ATOM 1513 C CA . ASP A 1 201 ? -14.029 8.658 12.769 1.00 95.06 201 ASP A CA 1
ATOM 1514 C C . ASP A 1 201 ? -12.646 8.439 12.142 1.00 95.06 201 ASP A C 1
ATOM 1516 O O . ASP A 1 201 ? -12.521 7.777 11.114 1.00 95.06 201 ASP A O 1
ATOM 1520 N N . VAL A 1 202 ? -11.591 9.029 12.716 1.00 98.31 202 VAL A N 1
ATOM 1521 C CA . VAL A 1 202 ? -10.232 8.989 12.157 1.00 98.31 202 VAL A CA 1
ATOM 1522 C C . VAL A 1 202 ? -9.194 8.840 13.264 1.00 98.31 202 VAL A C 1
ATOM 1524 O O . VAL A 1 202 ? -9.242 9.579 14.253 1.00 98.31 202 VAL A O 1
ATOM 1527 N N . TYR A 1 203 ? -8.217 7.955 13.036 1.00 98.62 203 TYR A N 1
ATOM 1528 C CA . TYR A 1 203 ? -7.033 7.762 13.874 1.00 98.62 203 TYR A CA 1
ATOM 1529 C C . TYR A 1 203 ? -5.735 7.793 13.064 1.00 98.62 203 TYR A C 1
ATOM 1531 O O . TYR A 1 203 ? -5.592 7.112 12.042 1.00 98.62 203 TYR A O 1
ATOM 1539 N N . HIS A 1 204 ? -4.751 8.547 13.551 1.00 98.62 204 HIS A N 1
ATOM 1540 C CA . HIS A 1 204 ? -3.363 8.445 13.111 1.00 98.62 204 HIS A CA 1
ATOM 1541 C C . HIS A 1 204 ? -2.617 7.373 13.909 1.00 98.62 204 HIS A C 1
ATOM 1543 O O . HIS A 1 204 ? -2.612 7.401 15.138 1.00 98.62 204 HIS A O 1
ATOM 1549 N N . ILE A 1 205 ? -1.958 6.452 13.200 1.00 98.50 205 ILE A N 1
ATOM 1550 C CA . ILE A 1 205 ? -1.158 5.378 13.802 1.00 98.50 205 ILE A CA 1
ATOM 1551 C C . ILE A 1 205 ? 0.296 5.558 13.367 1.00 98.50 205 ILE A C 1
ATOM 1553 O O . ILE A 1 205 ? 0.598 5.623 12.171 1.00 98.50 205 ILE A O 1
ATOM 1557 N N . ALA A 1 206 ? 1.181 5.668 14.349 1.00 97.75 206 ALA A N 1
ATOM 1558 C CA . ALA A 1 206 ? 2.617 5.819 14.174 1.00 97.75 206 ALA A CA 1
ATOM 1559 C C . ALA A 1 206 ? 3.351 5.008 15.251 1.00 97.75 206 ALA A C 1
ATOM 1561 O O . ALA A 1 206 ? 2.768 4.740 16.305 1.00 97.75 206 ALA A O 1
ATOM 1562 N N . GLY A 1 207 ? 4.608 4.641 14.986 1.00 94.25 207 GLY A N 1
ATOM 1563 C CA . GLY A 1 207 ? 5.477 3.969 15.952 1.00 94.25 207 GLY A CA 1
ATOM 1564 C C . GLY A 1 207 ? 5.792 4.806 17.203 1.00 94.25 207 GLY A C 1
ATOM 1565 O O . GLY A 1 207 ? 5.243 5.899 17.392 1.00 94.25 207 GLY A O 1
ATOM 1566 N N . PRO A 1 208 ? 6.667 4.298 18.088 1.00 91.31 208 PRO A N 1
ATOM 1567 C CA . PRO A 1 208 ? 6.894 4.889 19.407 1.00 91.31 208 PRO A CA 1
ATOM 1568 C C . PRO A 1 208 ? 7.440 6.318 19.319 1.00 91.31 208 PRO A C 1
ATOM 1570 O O . PRO A 1 208 ? 6.953 7.207 20.027 1.00 91.31 208 PRO A O 1
ATOM 1573 N N . GLU A 1 209 ? 8.386 6.555 18.407 1.00 92.12 209 GLU A N 1
ATOM 1574 C CA . GLU A 1 209 ? 9.008 7.859 18.202 1.00 92.12 209 GLU A CA 1
ATOM 1575 C C . GLU A 1 209 ? 9.353 8.154 16.729 1.00 92.12 209 GLU A C 1
ATOM 1577 O O . GLU A 1 209 ? 9.610 7.234 15.943 1.00 92.12 209 GLU A O 1
ATOM 1582 N N . PRO A 1 210 ? 9.387 9.442 16.331 1.00 96.31 210 PRO A N 1
ATOM 1583 C CA . PRO A 1 210 ? 9.867 9.836 15.014 1.00 96.31 210 PRO A CA 1
ATOM 1584 C C . PRO A 1 210 ? 11.360 9.555 14.839 1.00 96.31 210 PRO A C 1
ATOM 1586 O O . PRO A 1 210 ? 12.186 9.949 15.664 1.00 96.31 210 PRO A O 1
ATOM 1589 N N . VAL A 1 211 ? 11.735 8.997 13.691 1.00 96.81 211 VAL A N 1
ATOM 1590 C CA . VAL A 1 211 ? 13.121 8.646 13.375 1.00 96.81 211 VAL A CA 1
ATOM 1591 C C . VAL A 1 211 ? 13.751 9.609 12.380 1.00 96.81 211 VAL A C 1
ATOM 1593 O O . VAL A 1 211 ? 13.090 10.242 11.550 1.00 96.81 211 VAL A O 1
ATOM 1596 N N . ARG A 1 212 ? 15.083 9.686 12.402 1.00 96.62 212 ARG A N 1
ATOM 1597 C CA . ARG A 1 212 ? 15.849 10.316 11.322 1.00 96.62 212 ARG A CA 1
ATOM 1598 C C . ARG A 1 212 ? 15.960 9.336 10.162 1.00 96.62 212 ARG A C 1
ATOM 1600 O O . ARG A 1 212 ? 16.830 8.474 10.173 1.00 96.62 212 ARG A O 1
ATOM 1607 N N . LEU A 1 213 ? 15.145 9.532 9.129 1.00 95.25 213 LEU A N 1
ATOM 1608 C CA . LEU A 1 213 ? 14.997 8.606 8.001 1.00 95.25 213 LEU A CA 1
ATOM 1609 C C . LEU A 1 213 ? 16.337 8.102 7.442 1.00 95.25 213 LEU A C 1
ATOM 1611 O O . LEU A 1 213 ? 16.551 6.903 7.313 1.00 95.25 213 LEU A O 1
ATOM 1615 N N . TRP A 1 214 ? 17.261 9.011 7.122 1.00 93.31 214 TRP A N 1
ATOM 1616 C CA . TRP A 1 214 ? 18.545 8.630 6.523 1.00 93.31 214 TRP A CA 1
ATOM 1617 C C . TRP A 1 214 ? 19.481 7.914 7.498 1.00 93.31 214 TRP A C 1
ATOM 1619 O O . TRP A 1 214 ? 20.305 7.123 7.050 1.00 93.31 214 TRP A O 1
ATOM 1629 N N . HIS A 1 215 ? 19.353 8.160 8.804 1.00 93.44 215 HIS A N 1
ATOM 1630 C CA . HIS A 1 215 ? 20.086 7.404 9.818 1.00 93.44 215 HIS A CA 1
ATOM 1631 C C . HIS A 1 215 ? 19.564 5.967 9.886 1.00 93.44 215 HIS A C 1
ATOM 1633 O O . HIS A 1 215 ? 20.352 5.046 9.731 1.00 93.44 215 HIS A O 1
ATOM 1639 N N . THR A 1 216 ? 18.244 5.791 9.963 1.00 94.69 216 THR A N 1
ATOM 1640 C CA . THR A 1 216 ? 17.586 4.477 9.971 1.00 94.69 216 THR A CA 1
ATOM 1641 C C . THR A 1 216 ? 17.878 3.669 8.705 1.00 94.69 216 THR A C 1
ATOM 1643 O O . THR A 1 216 ? 18.199 2.490 8.777 1.00 94.69 216 THR A O 1
ATOM 1646 N N . ILE A 1 217 ? 17.855 4.309 7.528 1.00 94.00 217 ILE A N 1
ATOM 1647 C CA . ILE A 1 217 ? 18.270 3.664 6.271 1.00 94.00 217 ILE A CA 1
ATOM 1648 C C . ILE A 1 217 ? 19.739 3.231 6.340 1.00 94.00 217 ILE A C 1
ATOM 1650 O O . ILE A 1 217 ? 20.079 2.143 5.890 1.00 94.00 217 ILE A O 1
ATOM 1654 N N . THR A 1 218 ? 20.616 4.082 6.881 1.00 93.00 218 THR A N 1
ATOM 1655 C CA . THR A 1 218 ? 22.050 3.775 6.996 1.00 93.00 218 THR A CA 1
ATOM 1656 C C . THR A 1 218 ? 22.283 2.583 7.916 1.00 93.00 218 THR A C 1
ATOM 1658 O O . THR A 1 218 ? 23.082 1.712 7.594 1.00 93.00 218 THR A O 1
ATOM 1661 N N . GLU A 1 219 ? 21.565 2.534 9.033 1.00 93.69 219 GLU A N 1
ATOM 1662 C CA . GLU A 1 219 ? 21.625 1.437 9.990 1.00 93.69 219 GLU A CA 1
ATOM 1663 C C . GLU A 1 219 ? 21.142 0.118 9.383 1.00 93.69 219 GLU A C 1
ATOM 1665 O O . GLU A 1 219 ? 21.872 -0.868 9.437 1.00 93.69 219 GLU A O 1
ATOM 1670 N N . LEU A 1 220 ? 19.976 0.114 8.728 1.00 94.12 220 LEU A N 1
ATOM 1671 C CA . LEU A 1 220 ? 19.453 -1.062 8.030 1.00 94.12 220 LEU A CA 1
ATOM 1672 C C . LEU A 1 220 ? 20.448 -1.598 6.991 1.00 94.12 220 LEU A C 1
ATOM 1674 O O . LEU A 1 220 ? 20.740 -2.790 6.965 1.00 94.12 220 LEU A O 1
ATOM 1678 N N . LEU A 1 221 ? 20.992 -0.717 6.143 1.00 92.81 221 LEU A N 1
ATOM 1679 C CA . LEU A 1 221 ? 21.981 -1.110 5.135 1.00 92.81 221 LEU A CA 1
ATOM 1680 C C . LEU A 1 221 ? 23.254 -1.665 5.781 1.00 92.81 221 LEU A C 1
ATOM 1682 O O . LEU A 1 221 ? 23.787 -2.660 5.300 1.00 92.81 221 LEU A O 1
ATOM 1686 N N . GLY A 1 222 ? 23.702 -1.070 6.890 1.00 91.94 222 GLY A N 1
ATOM 1687 C CA . GLY A 1 222 ? 24.840 -1.562 7.662 1.00 91.94 222 GLY A CA 1
ATOM 1688 C C . GLY A 1 222 ? 24.614 -2.965 8.231 1.00 91.94 222 GLY A C 1
ATOM 1689 O O . GLY A 1 222 ? 25.505 -3.804 8.121 1.00 91.94 222 GLY A O 1
ATOM 1690 N N . ARG A 1 223 ? 23.419 -3.249 8.772 1.00 92.44 223 ARG A N 1
ATOM 1691 C CA . ARG A 1 223 ? 23.041 -4.588 9.270 1.00 92.44 223 ARG A CA 1
ATOM 1692 C C . ARG A 1 223 ? 23.029 -5.642 8.154 1.00 92.44 223 ARG A C 1
ATOM 1694 O O . ARG A 1 223 ? 23.393 -6.785 8.400 1.00 92.44 223 ARG A O 1
ATOM 1701 N N . LEU A 1 224 ? 22.689 -5.245 6.926 1.00 89.69 224 LEU A N 1
ATOM 1702 C CA . LEU A 1 224 ? 22.706 -6.101 5.731 1.00 89.69 224 LEU A CA 1
ATOM 1703 C C . LEU A 1 224 ? 24.081 -6.177 5.035 1.00 89.69 224 LEU A C 1
ATOM 1705 O O . LEU A 1 224 ? 24.215 -6.823 3.999 1.00 89.69 224 LEU A O 1
ATOM 1709 N N . GLY A 1 225 ? 25.111 -5.510 5.565 1.00 88.56 225 GLY A N 1
ATOM 1710 C CA . GLY A 1 225 ? 26.451 -5.503 4.968 1.00 88.56 225 GLY A CA 1
ATOM 1711 C C . GLY A 1 225 ? 26.574 -4.671 3.685 1.00 88.56 225 GLY A C 1
ATOM 1712 O O . GLY A 1 225 ? 27.531 -4.845 2.930 1.00 88.56 225 GLY A O 1
ATOM 1713 N N . HIS A 1 226 ? 25.637 -3.758 3.422 1.00 86.94 226 HIS A N 1
ATOM 1714 C CA . HIS A 1 226 ? 25.679 -2.865 2.266 1.00 86.94 226 HIS A CA 1
ATOM 1715 C C . HIS A 1 226 ? 26.324 -1.517 2.594 1.00 86.94 226 HIS A C 1
ATOM 1717 O O . HIS A 1 226 ? 26.098 -0.919 3.649 1.00 86.94 226 HIS A O 1
ATOM 1723 N N . GLU A 1 227 ? 27.082 -0.981 1.636 1.00 80.31 227 GLU A N 1
ATOM 1724 C CA . GLU A 1 227 ? 27.634 0.365 1.750 1.00 80.31 227 GLU A CA 1
ATOM 1725 C C . GLU A 1 227 ? 26.546 1.440 1.659 1.00 80.31 227 GLU A C 1
ATOM 1727 O O . GLU A 1 227 ? 25.567 1.350 0.912 1.00 80.31 227 GLU A O 1
ATOM 1732 N N . THR A 1 228 ? 26.750 2.519 2.409 1.00 76.56 228 THR A N 1
ATOM 1733 C CA . THR A 1 228 ? 25.816 3.642 2.433 1.00 76.56 228 THR A CA 1
ATOM 1734 C C . THR A 1 228 ? 26.160 4.662 1.360 1.00 76.56 228 THR A C 1
ATOM 1736 O O . THR A 1 228 ? 27.320 4.986 1.102 1.00 76.56 228 THR A O 1
ATOM 1739 N N . SER A 1 229 ? 25.131 5.209 0.712 1.00 73.81 229 SER A N 1
ATOM 1740 C CA . SER A 1 229 ? 25.351 6.210 -0.327 1.00 73.81 229 SER A CA 1
ATOM 1741 C C . SER A 1 229 ? 25.842 7.527 0.269 1.00 73.81 229 SER A C 1
ATOM 1743 O O . SER A 1 229 ? 25.142 8.192 1.032 1.00 73.81 229 SER A O 1
ATOM 1745 N N . THR A 1 230 ? 27.021 7.965 -0.163 1.00 74.38 230 THR A N 1
ATOM 1746 C CA . THR A 1 230 ? 27.563 9.301 0.136 1.00 74.38 230 THR A CA 1
ATOM 1747 C C . THR A 1 230 ? 27.047 10.374 -0.828 1.00 74.38 230 THR A C 1
ATOM 1749 O O . THR A 1 230 ? 27.253 11.574 -0.610 1.00 74.38 230 THR A O 1
ATOM 1752 N N . ARG A 1 231 ? 26.352 9.968 -1.901 1.00 84.69 231 ARG A N 1
ATOM 1753 C CA . ARG A 1 231 ? 25.867 10.869 -2.951 1.00 84.69 231 ARG A CA 1
ATOM 1754 C C . ARG A 1 231 ? 24.723 11.722 -2.424 1.00 84.69 231 ARG A C 1
ATOM 1756 O O . ARG A 1 231 ? 23.780 11.222 -1.815 1.00 84.69 231 ARG A O 1
ATOM 1763 N N . ARG A 1 232 ? 24.783 13.022 -2.713 1.00 88.88 232 ARG A N 1
ATOM 1764 C CA . ARG A 1 232 ? 23.751 13.992 -2.338 1.00 88.88 232 ARG A CA 1
ATOM 1765 C C . ARG A 1 232 ? 23.135 14.625 -3.573 1.00 88.88 232 ARG A C 1
ATOM 1767 O O . ARG A 1 232 ? 23.850 15.079 -4.462 1.00 88.88 232 ARG A O 1
ATOM 1774 N N . LEU A 1 233 ? 21.811 14.726 -3.586 1.00 90.19 233 LEU A N 1
ATOM 1775 C CA . LEU A 1 233 ? 21.065 15.469 -4.600 1.00 90.19 233 LEU A CA 1
ATOM 1776 C C . LEU A 1 233 ? 20.315 16.622 -3.943 1.00 90.19 233 LEU A C 1
ATOM 1778 O O . LEU A 1 233 ? 19.584 16.438 -2.967 1.00 90.19 233 LEU A O 1
ATOM 1782 N N . LYS A 1 234 ? 20.459 17.836 -4.489 1.00 92.38 234 LYS A N 1
ATOM 1783 C CA . LYS A 1 234 ? 19.668 18.981 -4.019 1.00 92.38 234 LYS A CA 1
ATOM 1784 C C . LYS A 1 234 ? 18.192 18.732 -4.331 1.00 92.38 234 LYS A C 1
ATOM 1786 O O . LYS A 1 234 ? 17.868 18.217 -5.399 1.00 92.38 234 LYS A O 1
ATOM 1791 N N . THR A 1 235 ? 17.289 19.172 -3.451 1.00 91.81 235 THR A N 1
ATOM 1792 C CA . THR A 1 235 ? 15.835 18.981 -3.625 1.00 91.81 235 THR A CA 1
ATOM 1793 C C . THR A 1 235 ? 15.343 19.446 -4.994 1.00 91.81 235 THR A C 1
ATOM 1795 O O . THR A 1 235 ? 14.589 18.740 -5.651 1.00 91.81 235 THR A O 1
ATOM 1798 N N . THR A 1 236 ? 15.809 20.604 -5.466 1.00 92.00 236 THR A N 1
ATOM 1799 C CA . THR A 1 236 ? 15.415 21.150 -6.773 1.00 92.00 236 THR A CA 1
ATOM 1800 C C . THR A 1 236 ? 15.882 20.283 -7.940 1.00 92.00 236 THR A C 1
ATOM 1802 O O . THR A 1 236 ? 15.143 20.121 -8.908 1.00 92.00 236 THR A O 1
ATOM 1805 N N . GLN A 1 237 ? 17.077 19.693 -7.851 1.00 93.12 237 GLN A N 1
ATOM 1806 C CA . GLN A 1 237 ? 17.600 18.770 -8.861 1.00 93.12 237 GLN A CA 1
ATOM 1807 C C . GLN A 1 237 ? 16.801 17.467 -8.862 1.00 93.12 237 GLN A C 1
ATOM 1809 O O . GLN A 1 237 ? 16.365 17.030 -9.923 1.00 93.12 237 GLN A O 1
ATOM 1814 N N . ALA A 1 238 ? 16.548 16.898 -7.681 1.00 92.19 238 ALA A N 1
ATOM 1815 C CA . ALA A 1 238 ? 15.754 15.683 -7.531 1.00 92.19 238 ALA A CA 1
ATOM 1816 C C . ALA A 1 238 ? 14.322 15.869 -8.059 1.00 92.19 238 ALA A C 1
ATOM 1818 O O . ALA A 1 238 ? 13.844 15.040 -8.824 1.00 92.19 238 ALA A O 1
ATOM 1819 N N . MET A 1 239 ? 13.666 16.989 -7.732 1.00 92.44 239 MET A N 1
ATOM 1820 C CA . MET A 1 239 ? 12.319 17.307 -8.221 1.00 92.44 239 MET A CA 1
ATOM 1821 C C . MET A 1 239 ? 12.269 17.494 -9.740 1.00 92.44 239 MET A C 1
ATOM 1823 O O . MET A 1 239 ? 11.348 16.992 -10.381 1.00 92.44 239 MET A O 1
ATOM 1827 N N . ARG A 1 240 ? 13.254 18.187 -10.331 1.00 92.69 240 ARG A N 1
ATOM 1828 C CA . ARG A 1 240 ? 13.344 18.353 -11.793 1.00 92.69 240 ARG A CA 1
ATOM 1829 C C . ARG A 1 240 ? 13.576 17.018 -12.492 1.00 92.69 240 ARG A C 1
ATOM 1831 O O . ARG A 1 240 ? 12.881 16.723 -13.454 1.00 92.69 240 ARG A O 1
ATOM 1838 N N . LEU A 1 241 ? 14.510 16.210 -11.988 1.00 91.56 241 LEU A N 1
ATOM 1839 C CA . LEU A 1 241 ? 14.786 14.879 -12.524 1.00 91.56 241 LEU A CA 1
ATOM 1840 C C . LEU A 1 241 ? 13.539 13.993 -12.454 1.00 91.56 241 LEU A C 1
ATOM 1842 O O . LEU A 1 241 ? 13.153 13.407 -13.458 1.00 91.56 241 LEU A O 1
ATOM 1846 N N . ALA A 1 242 ? 12.884 13.953 -11.294 1.00 92.06 242 ALA A N 1
ATOM 1847 C CA . ALA A 1 242 ? 11.660 13.194 -11.095 1.00 92.06 242 ALA A CA 1
ATOM 1848 C C . ALA A 1 242 ? 10.552 13.631 -12.060 1.00 92.06 242 ALA A C 1
ATOM 1850 O O . ALA A 1 242 ? 9.964 12.796 -12.734 1.00 92.06 242 ALA A O 1
ATOM 1851 N N . TYR A 1 243 ? 10.300 14.938 -12.182 1.00 91.56 243 TYR A N 1
ATOM 1852 C CA . TYR A 1 243 ? 9.306 15.460 -13.120 1.00 91.56 243 TYR A CA 1
ATOM 1853 C C . TYR A 1 243 ? 9.611 15.052 -14.569 1.00 91.56 243 TYR A C 1
ATOM 1855 O O . TYR A 1 243 ? 8.727 14.559 -15.266 1.00 91.56 243 TYR A O 1
ATOM 1863 N N . SER A 1 244 ? 10.862 15.201 -15.010 1.00 90.31 244 SER A N 1
ATOM 1864 C CA . SER A 1 244 ? 11.271 14.815 -16.362 1.00 90.31 244 SER A CA 1
ATOM 1865 C C . SER A 1 244 ? 11.110 13.315 -16.612 1.00 90.31 244 SER A C 1
ATOM 1867 O O . SER A 1 244 ? 10.610 12.934 -17.667 1.00 90.31 244 SER A O 1
ATOM 1869 N N . LEU A 1 245 ? 11.486 12.464 -15.650 1.00 90.00 245 LEU A N 1
ATOM 1870 C CA . LEU A 1 245 ? 11.315 11.011 -15.753 1.00 90.00 245 LEU A CA 1
ATOM 1871 C C . LEU A 1 245 ? 9.837 10.622 -15.807 1.00 90.00 245 LEU A C 1
ATOM 1873 O O . LEU A 1 245 ? 9.455 9.805 -16.635 1.00 90.00 245 LEU A O 1
ATOM 1877 N N . GLU A 1 246 ? 8.995 11.239 -14.982 1.00 90.06 246 GLU A N 1
ATOM 1878 C CA . GLU A 1 246 ? 7.550 11.023 -15.007 1.00 90.06 246 GLU A CA 1
ATOM 1879 C C . GLU A 1 246 ? 6.935 11.388 -16.367 1.00 90.06 246 GLU A C 1
ATOM 1881 O O . GLU A 1 246 ? 6.167 10.606 -16.931 1.00 90.06 246 GLU A O 1
ATOM 1886 N N . VAL A 1 247 ? 7.284 12.555 -16.921 1.00 87.06 247 VAL A N 1
ATOM 1887 C CA . VAL A 1 247 ? 6.814 12.983 -18.249 1.00 87.06 247 VAL A CA 1
ATOM 1888 C C . VAL A 1 247 ? 7.306 12.019 -19.326 1.00 87.06 247 VAL A C 1
ATOM 1890 O O . VAL A 1 247 ? 6.506 11.558 -20.140 1.00 87.06 247 VAL A O 1
ATOM 1893 N N . LEU A 1 248 ? 8.590 11.660 -19.299 1.00 88.81 248 LEU A N 1
ATOM 1894 C CA . LEU A 1 248 ? 9.190 10.735 -20.255 1.00 88.81 248 LEU A CA 1
ATOM 1895 C C . LEU A 1 248 ? 8.502 9.362 -20.225 1.00 88.81 248 LEU A C 1
ATOM 1897 O O . LEU A 1 248 ? 8.122 8.854 -21.278 1.00 88.81 248 LEU A O 1
ATOM 1901 N N . TRP A 1 249 ? 8.267 8.800 -19.033 1.00 89.19 249 TRP A N 1
ATOM 1902 C CA . TRP A 1 249 ? 7.572 7.519 -18.866 1.00 89.19 249 TRP A CA 1
ATOM 1903 C C . TRP A 1 249 ? 6.140 7.567 -19.402 1.00 89.19 249 TRP A C 1
ATOM 1905 O O . TRP A 1 249 ? 5.700 6.610 -20.035 1.00 89.19 249 TRP A O 1
ATOM 1915 N N . ARG A 1 250 ? 5.412 8.674 -19.194 1.00 84.75 250 ARG A N 1
ATOM 1916 C CA . ARG A 1 250 ? 4.042 8.834 -19.718 1.00 84.75 250 ARG A CA 1
ATOM 1917 C C . ARG A 1 250 ? 4.012 8.975 -21.235 1.00 84.75 250 ARG A C 1
ATOM 1919 O O . ARG A 1 250 ? 3.184 8.340 -21.880 1.00 84.75 250 ARG A O 1
ATOM 1926 N N . VAL A 1 251 ? 4.895 9.801 -21.794 1.00 81.38 251 VAL A N 1
ATOM 1927 C CA . VAL A 1 251 ? 4.923 10.103 -23.233 1.00 81.38 251 VAL A CA 1
ATOM 1928 C C . VAL A 1 251 ? 5.404 8.896 -24.033 1.00 81.38 251 VAL A C 1
ATOM 1930 O O . VAL A 1 251 ? 4.782 8.532 -25.029 1.00 81.38 251 VAL A O 1
ATOM 1933 N N . LEU A 1 252 ? 6.473 8.235 -23.583 1.00 81.25 252 LEU A N 1
ATOM 1934 C CA . LEU A 1 252 ? 7.018 7.061 -24.268 1.00 81.25 252 LEU A CA 1
ATOM 1935 C C . LEU A 1 252 ? 6.272 5.765 -23.930 1.00 81.25 252 LEU A C 1
ATOM 1937 O O . LEU A 1 252 ? 6.396 4.790 -24.674 1.00 81.25 252 LEU A O 1
ATOM 1941 N N . ARG A 1 253 ? 5.435 5.784 -22.881 1.00 80.31 253 ARG A N 1
ATOM 1942 C CA . ARG A 1 253 ? 4.669 4.640 -22.358 1.00 80.31 253 ARG A CA 1
ATOM 1943 C C . ARG A 1 253 ? 5.565 3.468 -21.958 1.00 80.31 253 ARG A C 1
ATOM 1945 O O . ARG A 1 253 ? 5.256 2.316 -22.253 1.00 80.31 253 ARG A O 1
ATOM 1952 N N . PHE A 1 254 ? 6.675 3.767 -21.285 1.00 76.69 254 PHE A N 1
ATOM 1953 C CA . PHE A 1 254 ? 7.534 2.721 -20.741 1.00 76.69 254 PHE A CA 1
ATOM 1954 C C . PHE A 1 254 ? 6.767 1.861 -19.735 1.00 76.69 254 PHE A C 1
ATOM 1956 O O . PHE A 1 254 ? 5.973 2.368 -18.935 1.00 76.69 254 PHE A O 1
ATOM 1963 N N . LYS A 1 255 ? 7.011 0.549 -19.785 1.00 76.25 255 LYS A N 1
ATOM 1964 C CA . LYS A 1 255 ? 6.475 -0.394 -18.803 1.00 76.25 255 LYS A CA 1
ATOM 1965 C C . LYS A 1 255 ? 7.132 -0.128 -17.440 1.00 76.25 255 LYS A C 1
ATOM 1967 O O . LYS A 1 255 ? 8.310 0.215 -17.357 1.00 76.25 255 LYS A O 1
ATOM 1972 N N . GLY A 1 256 ? 6.363 -0.305 -16.368 1.00 80.00 256 GLY A N 1
ATOM 1973 C CA . GLY A 1 256 ? 6.848 -0.161 -14.995 1.00 80.00 256 GLY A CA 1
ATOM 1974 C C . GLY A 1 256 ? 6.939 1.281 -14.480 1.00 80.00 256 GLY A C 1
ATOM 1975 O O . GLY A 1 256 ? 6.520 2.245 -15.122 1.00 80.00 256 GLY A O 1
ATOM 1976 N N . GLU A 1 257 ? 7.450 1.409 -13.259 1.00 83.38 257 GLU A N 1
ATOM 1977 C CA . GLU A 1 257 ? 7.588 2.680 -12.547 1.00 83.38 257 GLU A CA 1
ATOM 1978 C C . GLU A 1 257 ? 8.921 3.373 -12.906 1.00 83.38 257 GLU A C 1
ATOM 1980 O O . GLU A 1 257 ? 9.957 2.703 -12.922 1.00 83.38 257 GLU A O 1
ATOM 1985 N N . PRO A 1 258 ? 8.946 4.703 -13.138 1.00 86.25 258 PRO A N 1
ATOM 1986 C CA . PRO A 1 258 ? 10.199 5.430 -13.312 1.00 86.25 258 PRO A CA 1
ATOM 1987 C C . PRO A 1 258 ? 11.096 5.306 -12.067 1.00 86.25 258 PRO A C 1
ATOM 1989 O O . PRO A 1 258 ? 10.596 5.283 -10.937 1.00 86.25 258 PRO A O 1
ATOM 1992 N N . PRO A 1 259 ? 12.434 5.302 -12.224 1.00 84.56 259 PRO A N 1
ATOM 1993 C CA . PRO A 1 259 ? 13.356 5.133 -11.099 1.00 84.56 259 PRO A CA 1
ATOM 1994 C C . PRO A 1 259 ? 13.090 6.111 -9.944 1.00 84.56 259 PRO A C 1
ATOM 1996 O O . PRO A 1 259 ? 13.097 5.720 -8.773 1.00 84.56 259 PRO A O 1
ATOM 1999 N N . LEU A 1 260 ? 12.758 7.362 -10.281 1.00 87.69 260 LEU A N 1
ATOM 2000 C CA . LEU A 1 260 ? 12.444 8.428 -9.339 1.00 87.69 260 LEU A CA 1
ATOM 2001 C C . LEU A 1 260 ? 11.141 9.136 -9.739 1.00 87.69 260 LEU A C 1
ATOM 2003 O O . LEU A 1 260 ? 11.028 9.655 -10.847 1.00 87.69 260 LEU A O 1
ATOM 2007 N N . THR A 1 261 ? 10.189 9.196 -8.809 1.00 91.06 261 THR A N 1
ATOM 2008 C CA . THR A 1 261 ? 8.942 9.971 -8.917 1.00 91.06 261 THR A CA 1
ATOM 2009 C C . THR A 1 261 ? 8.988 11.170 -7.976 1.00 91.06 261 THR A C 1
ATOM 2011 O O . THR A 1 261 ? 9.732 11.185 -6.993 1.00 91.06 261 THR A O 1
ATOM 2014 N N . ARG A 1 262 ? 8.167 12.190 -8.233 1.00 92.25 262 ARG A N 1
ATOM 2015 C CA . ARG A 1 262 ? 7.998 13.340 -7.337 1.00 92.25 262 ARG A CA 1
ATOM 2016 C C . ARG A 1 262 ? 7.476 12.887 -5.980 1.00 92.25 262 ARG A C 1
ATOM 2018 O O . ARG A 1 262 ? 7.894 13.434 -4.966 1.00 92.25 262 ARG A O 1
ATOM 2025 N N . TYR A 1 263 ? 6.637 11.851 -5.957 1.00 90.88 263 TYR A N 1
ATOM 2026 C CA . TYR A 1 263 ? 6.180 11.223 -4.721 1.00 90.88 263 TYR A CA 1
ATOM 2027 C C . TYR A 1 263 ? 7.336 10.601 -3.924 1.00 90.88 263 TYR A C 1
ATOM 2029 O O . TYR A 1 263 ? 7.476 10.899 -2.742 1.00 90.88 263 TYR A O 1
ATOM 2037 N N . LYS A 1 264 ? 8.226 9.829 -4.570 1.00 91.06 264 LYS A N 1
ATOM 2038 C CA . LYS A 1 264 ? 9.449 9.304 -3.932 1.00 91.06 264 LYS A CA 1
ATOM 2039 C C . LYS A 1 264 ? 10.343 10.419 -3.393 1.00 91.06 264 LYS A C 1
ATOM 2041 O O . LYS A 1 264 ? 10.851 10.319 -2.281 1.00 91.06 264 LYS A O 1
ATOM 2046 N N . VAL A 1 265 ? 10.519 11.500 -4.156 1.00 92.00 265 VAL A N 1
ATOM 2047 C CA . VAL A 1 265 ? 11.261 12.671 -3.668 1.00 92.00 265 VAL A CA 1
ATOM 2048 C C . VAL A 1 265 ? 10.570 13.262 -2.445 1.00 92.00 265 VAL A C 1
ATOM 2050 O O . VAL A 1 265 ? 11.254 13.582 -1.480 1.00 92.00 265 VAL A O 1
ATOM 2053 N N . ALA A 1 266 ? 9.239 13.368 -2.452 1.00 91.50 266 ALA A N 1
ATOM 2054 C CA . ALA A 1 266 ? 8.499 13.935 -1.337 1.00 91.50 266 ALA A CA 1
ATOM 2055 C C . ALA A 1 266 ? 8.701 13.135 -0.043 1.00 91.50 266 ALA A C 1
ATOM 2057 O O . ALA A 1 266 ? 9.078 13.728 0.963 1.00 91.50 266 ALA A O 1
ATOM 2058 N N . ILE A 1 267 ? 8.537 11.809 -0.088 1.00 91.00 267 ILE A N 1
ATOM 2059 C CA . ILE A 1 267 ? 8.673 10.944 1.097 1.00 91.00 267 ILE A CA 1
ATOM 2060 C C . ILE A 1 267 ? 10.119 10.848 1.613 1.00 91.00 267 ILE A C 1
ATOM 2062 O O . ILE A 1 267 ? 10.326 10.716 2.812 1.00 91.00 267 ILE A O 1
ATOM 2066 N N . LEU A 1 268 ? 11.124 10.927 0.730 1.00 92.00 268 LEU A N 1
ATOM 2067 C CA . LEU A 1 268 ? 12.540 10.812 1.111 1.00 92.00 268 LEU A CA 1
ATOM 2068 C C . LEU A 1 268 ? 13.169 12.147 1.528 1.00 92.00 268 LEU A C 1
ATOM 2070 O O . LEU A 1 268 ? 14.241 12.168 2.139 1.00 92.00 268 LEU A O 1
ATOM 2074 N N . ARG A 1 269 ? 12.551 13.271 1.142 1.00 93.56 269 ARG A N 1
ATOM 2075 C CA . ARG A 1 269 ? 13.071 14.613 1.415 1.00 93.56 269 ARG A CA 1
ATOM 2076 C C . ARG A 1 269 ? 12.310 15.326 2.517 1.00 93.56 269 ARG A C 1
ATOM 2078 O O . ARG A 1 269 ? 12.976 15.929 3.360 1.00 93.56 269 ARG A O 1
ATOM 2085 N N . TYR A 1 270 ? 10.986 15.366 2.470 1.00 94.69 270 TYR A N 1
ATOM 2086 C CA . TYR A 1 270 ? 10.213 16.194 3.390 1.00 94.69 270 TYR A CA 1
ATOM 2087 C C . TYR A 1 270 ? 9.885 15.431 4.664 1.00 94.69 270 TYR A C 1
ATOM 2089 O O . TYR A 1 270 ? 9.491 14.267 4.613 1.00 94.69 270 TYR A O 1
ATOM 2097 N N . SER A 1 271 ? 10.074 16.090 5.804 1.00 97.12 271 SER A N 1
ATOM 2098 C CA . SER A 1 271 ? 9.691 15.522 7.091 1.00 97.12 271 SER A CA 1
ATOM 2099 C C . SER A 1 271 ? 8.173 15.407 7.177 1.00 97.12 271 SER A C 1
ATOM 2101 O O . SER A 1 271 ? 7.457 16.298 6.721 1.00 97.12 271 SER A O 1
ATOM 2103 N N . GLN A 1 272 ? 7.685 14.318 7.761 1.00 97.00 272 GLN A N 1
ATOM 2104 C CA . GLN A 1 272 ? 6.268 14.141 8.059 1.00 97.00 272 GLN A CA 1
ATOM 2105 C C . GLN A 1 272 ? 6.123 13.271 9.301 1.00 97.00 272 GLN A C 1
ATOM 2107 O O . GLN A 1 272 ? 6.411 12.070 9.230 1.00 97.00 272 GLN A O 1
ATOM 2112 N N . THR A 1 273 ? 5.656 13.883 10.389 1.00 98.00 273 THR A N 1
ATOM 2113 C CA . THR A 1 273 ? 5.296 13.194 11.635 1.00 98.00 273 THR A CA 1
ATOM 2114 C C . THR A 1 273 ? 3.827 13.407 11.985 1.00 98.00 273 THR A C 1
ATOM 2116 O O . THR A 1 273 ? 3.239 14.430 11.609 1.00 98.00 273 THR A O 1
ATOM 2119 N N . LEU A 1 274 ? 3.227 12.442 12.675 1.00 98.19 274 LEU A N 1
ATOM 2120 C CA . LEU A 1 274 ? 1.827 12.470 13.097 1.00 98.19 274 LEU A CA 1
ATOM 2121 C C . LEU A 1 274 ? 1.690 12.739 14.593 1.00 98.19 274 LEU A C 1
ATOM 2123 O O . LEU A 1 274 ? 2.530 12.335 15.392 1.00 98.19 274 LEU A O 1
ATOM 2127 N N . ASP A 1 275 ? 0.596 13.392 14.969 1.00 97.88 275 ASP A N 1
ATOM 2128 C CA . ASP A 1 275 ? 0.103 13.361 16.341 1.00 97.88 275 ASP A CA 1
ATOM 2129 C C . ASP A 1 275 ? -0.771 12.108 16.518 1.00 97.88 275 ASP A C 1
ATOM 2131 O O . ASP A 1 275 ? -1.764 11.950 15.812 1.00 97.88 275 ASP A O 1
ATOM 2135 N N . THR A 1 276 ? -0.389 11.210 17.433 1.00 97.50 276 THR A N 1
ATOM 2136 C CA . THR A 1 276 ? -1.136 9.978 17.756 1.00 97.50 276 THR A CA 1
ATOM 2137 C C . THR A 1 276 ? -1.896 10.064 19.080 1.00 97.50 276 THR A C 1
ATOM 2139 O O . THR A 1 276 ? -2.417 9.060 19.571 1.00 97.50 276 THR A O 1
ATOM 2142 N N . THR A 1 277 ? -1.989 11.254 19.685 1.00 97.62 277 THR A N 1
ATOM 2143 C CA . THR A 1 277 ? -2.600 11.463 21.009 1.00 97.62 277 THR A CA 1
ATOM 2144 C C . THR A 1 277 ? -4.027 10.926 21.076 1.00 97.62 277 THR A C 1
ATOM 2146 O O . THR A 1 277 ? -4.420 10.362 22.098 1.00 97.62 277 THR A O 1
ATOM 2149 N N . ARG A 1 278 ? -4.802 11.048 19.990 1.00 98.00 278 ARG A N 1
ATOM 2150 C CA . ARG A 1 278 ? -6.174 10.531 19.920 1.00 98.00 278 ARG A CA 1
ATOM 2151 C C . ARG A 1 278 ? -6.216 9.010 20.058 1.00 98.00 278 ARG A C 1
ATOM 2153 O O . ARG A 1 278 ? -6.934 8.508 20.918 1.00 98.00 278 ARG A O 1
ATOM 2160 N N . ALA A 1 279 ? -5.411 8.292 19.272 1.00 97.94 279 ALA A N 1
ATOM 2161 C CA . ALA A 1 279 ? -5.324 6.833 19.337 1.00 97.94 279 ALA A CA 1
ATOM 2162 C C . ALA A 1 279 ? -4.870 6.363 20.728 1.00 97.94 279 ALA A C 1
ATOM 2164 O O . ALA A 1 279 ? -5.480 5.467 21.305 1.00 97.94 279 ALA A O 1
ATOM 2165 N N . ARG A 1 280 ? -3.862 7.024 21.314 1.00 97.31 280 ARG A N 1
ATOM 2166 C CA . ARG A 1 280 ? -3.374 6.706 22.666 1.00 97.31 280 ARG A CA 1
ATOM 2167 C C . ARG A 1 280 ? -4.451 6.900 23.735 1.00 97.31 280 ARG A C 1
ATOM 2169 O O . ARG A 1 280 ? -4.673 6.021 24.557 1.00 97.31 280 ARG A O 1
ATOM 2176 N N . ARG A 1 281 ? -5.141 8.045 23.719 1.00 97.62 281 ARG A N 1
ATOM 2177 C CA . ARG A 1 281 ? -6.126 8.412 24.748 1.00 97.62 281 ARG A CA 1
ATOM 2178 C C . ARG A 1 281 ? -7.418 7.604 24.658 1.00 97.62 281 ARG A C 1
ATOM 2180 O O . ARG A 1 281 ? -7.983 7.267 25.691 1.00 97.62 281 ARG A O 1
ATOM 2187 N N . GLU A 1 282 ? -7.923 7.380 23.450 1.00 97.75 282 GLU A N 1
ATOM 2188 C CA . GLU A 1 282 ? -9.247 6.780 23.248 1.00 97.75 282 GLU A CA 1
ATOM 2189 C C . GLU A 1 282 ? -9.176 5.266 23.099 1.00 97.75 282 GLU A C 1
ATOM 2191 O O . GLU A 1 282 ? -9.977 4.563 23.701 1.00 97.75 282 GLU A O 1
ATOM 2196 N N . LEU A 1 283 ? -8.200 4.758 22.343 1.00 97.56 283 LEU A N 1
ATOM 2197 C CA . LEU A 1 283 ? -8.074 3.323 22.087 1.00 97.56 283 LEU A CA 1
ATOM 2198 C C . LEU A 1 283 ? -7.147 2.622 23.086 1.00 97.56 283 LEU A C 1
ATOM 2200 O O . LEU A 1 283 ? -7.102 1.397 23.103 1.00 97.56 283 LEU A O 1
ATOM 2204 N N . GLY A 1 284 ? -6.372 3.373 23.878 1.00 97.38 284 GLY A N 1
ATOM 2205 C CA . GLY A 1 284 ? -5.270 2.806 24.661 1.00 97.38 284 GLY A CA 1
ATOM 2206 C C . GLY A 1 284 ? -4.141 2.270 23.776 1.00 97.38 284 GLY A C 1
ATOM 2207 O O . GLY A 1 284 ? -3.429 1.355 24.178 1.00 97.38 284 GLY A O 1
ATOM 2208 N N . PHE A 1 285 ? -4.010 2.788 22.549 1.00 97.81 285 PHE A N 1
ATOM 2209 C CA . PHE A 1 285 ? -2.986 2.338 21.612 1.00 97.81 285 PHE A CA 1
ATOM 2210 C C . PHE A 1 285 ? -1.591 2.717 22.112 1.00 97.81 285 PHE A C 1
ATOM 2212 O O . PHE A 1 285 ? -1.294 3.898 22.277 1.00 97.81 285 PHE A O 1
ATOM 2219 N N . GLU A 1 286 ? -0.717 1.731 22.279 1.00 96.62 286 GLU A N 1
ATOM 2220 C CA . GLU A 1 286 ? 0.698 1.925 22.589 1.00 96.62 286 GLU A CA 1
ATOM 2221 C C . GLU A 1 286 ? 1.534 1.074 21.625 1.00 96.62 286 GLU A C 1
ATOM 2223 O O . GLU A 1 286 ? 1.370 -0.147 21.626 1.00 96.62 286 GLU A O 1
ATOM 2228 N N . PRO A 1 287 ? 2.409 1.681 20.798 1.00 94.81 287 PRO A N 1
ATOM 2229 C CA . PRO A 1 287 ? 3.358 0.931 19.980 1.00 94.81 287 PRO A CA 1
ATOM 2230 C C . PRO A 1 287 ? 4.276 0.099 20.875 1.00 94.81 287 PRO A C 1
ATOM 2232 O O . PRO A 1 287 ? 4.854 0.630 21.827 1.00 94.81 287 PRO A O 1
ATOM 2235 N N . ARG A 1 288 ? 4.404 -1.190 20.573 1.00 95.06 288 ARG A N 1
ATOM 2236 C CA . ARG A 1 288 ? 5.160 -2.154 21.380 1.00 95.06 288 ARG A CA 1
ATOM 2237 C C . ARG A 1 288 ? 6.508 -2.492 20.776 1.00 95.06 288 ARG A C 1
ATOM 2239 O O . ARG A 1 288 ? 7.405 -2.873 21.518 1.00 95.06 288 ARG A O 1
ATOM 2246 N N . VAL A 1 289 ? 6.641 -2.366 19.459 1.00 96.00 289 VAL A N 1
ATOM 2247 C CA . VAL A 1 289 ? 7.869 -2.721 18.749 1.00 96.00 289 VAL A CA 1
ATOM 2248 C C . VAL A 1 289 ? 8.766 -1.491 18.643 1.00 96.00 289 VAL A C 1
ATOM 2250 O O . VAL A 1 289 ? 8.382 -0.469 18.064 1.00 96.00 289 VAL A O 1
ATOM 2253 N N . SER A 1 290 ? 9.969 -1.575 19.213 1.00 95.94 290 SER A N 1
ATOM 2254 C CA . SER A 1 290 ? 10.986 -0.535 19.023 1.00 95.94 290 SER A CA 1
ATOM 2255 C C . SER A 1 290 ? 11.477 -0.503 17.573 1.00 95.94 290 SER A C 1
ATOM 2257 O O . SER A 1 290 ? 11.292 -1.449 16.803 1.00 95.94 290 SER A O 1
ATOM 2259 N N . ILE A 1 291 ? 12.110 0.600 17.170 1.00 94.56 291 ILE A N 1
ATOM 2260 C CA . ILE A 1 291 ? 12.639 0.722 15.807 1.00 94.56 291 ILE A CA 1
ATOM 2261 C C . ILE A 1 291 ? 13.740 -0.311 15.577 1.00 94.56 291 ILE A C 1
ATOM 2263 O O . ILE A 1 291 ? 13.771 -0.950 14.532 1.00 94.56 291 ILE A O 1
ATOM 2267 N N . GLU A 1 292 ? 14.614 -0.509 16.557 1.00 93.81 292 GLU A N 1
ATOM 2268 C CA . GLU A 1 292 ? 15.720 -1.453 16.494 1.00 93.81 292 GLU A CA 1
ATOM 2269 C C . GLU A 1 292 ? 15.229 -2.896 16.346 1.00 93.81 292 GLU A C 1
ATOM 2271 O O . GLU A 1 292 ? 15.691 -3.584 15.436 1.00 93.81 292 GLU A O 1
ATOM 2276 N N . GLU A 1 293 ? 14.266 -3.321 17.174 1.00 95.00 293 GLU A N 1
ATOM 2277 C CA . GLU A 1 293 ? 13.653 -4.655 17.084 1.00 95.00 293 GLU A CA 1
ATOM 2278 C C . GLU A 1 293 ? 12.957 -4.852 15.735 1.00 95.00 293 GLU A C 1
ATOM 2280 O O . GLU A 1 293 ? 13.122 -5.883 15.089 1.00 95.00 293 GLU A O 1
ATOM 2285 N N . GLY A 1 294 ? 12.211 -3.848 15.266 1.00 94.69 294 GLY A N 1
ATOM 2286 C CA . GLY A 1 294 ? 11.549 -3.924 13.969 1.00 94.69 294 GLY A CA 1
ATOM 2287 C C . GLY A 1 294 ? 12.531 -3.976 12.793 1.00 94.69 294 GLY A C 1
ATOM 2288 O O . GLY A 1 294 ? 12.232 -4.583 11.768 1.00 94.69 294 GLY A O 1
ATOM 2289 N N . LEU A 1 295 ? 13.697 -3.327 12.884 1.00 94.06 295 LEU A N 1
ATOM 2290 C CA . LEU A 1 295 ? 14.730 -3.455 11.853 1.00 94.06 295 LEU A CA 1
ATOM 2291 C C . LEU A 1 295 ? 15.347 -4.856 11.854 1.00 94.06 295 LEU A C 1
ATOM 2293 O O . LEU A 1 295 ? 15.627 -5.374 10.774 1.00 94.06 295 LEU A O 1
ATOM 2297 N N . ASP A 1 296 ? 15.529 -5.474 13.024 1.00 94.00 296 ASP A N 1
ATOM 2298 C CA . ASP A 1 296 ? 16.026 -6.850 13.125 1.00 94.00 296 ASP A CA 1
ATOM 2299 C C . ASP A 1 296 ? 15.075 -7.846 12.458 1.00 94.00 296 ASP A C 1
ATOM 2301 O O . ASP A 1 296 ? 15.521 -8.647 11.637 1.00 94.00 296 ASP A O 1
ATOM 2305 N N . THR A 1 297 ? 13.761 -7.735 12.684 1.00 93.88 297 THR A N 1
ATOM 2306 C CA . THR A 1 297 ? 12.783 -8.622 12.021 1.00 93.88 297 THR A CA 1
ATOM 2307 C C . THR A 1 297 ? 12.801 -8.474 10.497 1.00 93.88 297 THR A C 1
ATOM 2309 O O . THR A 1 297 ? 12.644 -9.453 9.763 1.00 93.88 297 THR A O 1
ATOM 2312 N N . VAL A 1 298 ? 13.040 -7.260 9.987 1.00 92.12 298 VAL A N 1
ATOM 2313 C CA . VAL A 1 298 ? 13.210 -7.021 8.546 1.00 92.12 298 VAL A CA 1
ATOM 2314 C C . VAL A 1 298 ? 14.487 -7.676 8.033 1.00 92.12 298 VAL A C 1
ATOM 2316 O O . VAL A 1 298 ? 14.438 -8.351 7.005 1.00 92.12 298 VAL A O 1
ATOM 2319 N N . VAL A 1 299 ? 15.613 -7.507 8.729 1.00 90.75 299 VAL A N 1
ATOM 2320 C CA . VAL A 1 299 ? 16.893 -8.129 8.355 1.00 90.75 299 VAL A CA 1
ATOM 2321 C C . VAL A 1 299 ? 16.761 -9.648 8.316 1.00 90.75 299 VAL A C 1
ATOM 2323 O O . VAL A 1 299 ? 17.174 -10.261 7.332 1.00 90.75 299 VAL A O 1
ATOM 2326 N N . GLU A 1 300 ? 16.138 -10.248 9.328 1.00 89.62 300 GLU A N 1
ATOM 2327 C CA . GLU A 1 300 ? 15.856 -11.684 9.374 1.00 89.62 300 GLU A CA 1
ATOM 2328 C C . GLU A 1 300 ? 14.997 -12.121 8.184 1.00 89.62 300 GLU A C 1
ATOM 2330 O O . GLU A 1 300 ? 15.369 -13.053 7.471 1.00 89.62 300 GLU A O 1
ATOM 2335 N N . SER A 1 301 ? 13.899 -11.408 7.904 1.00 87.19 301 SER A N 1
ATOM 2336 C CA . SER A 1 301 ? 13.015 -11.742 6.780 1.00 87.19 301 SER A CA 1
ATOM 2337 C C . SER A 1 301 ? 13.730 -11.682 5.423 1.00 87.19 301 SER A C 1
ATOM 2339 O O . SER A 1 301 ? 13.609 -12.604 4.623 1.00 87.19 301 SER A O 1
ATOM 2341 N N . LEU A 1 302 ? 14.554 -10.653 5.189 1.00 82.69 302 LEU A N 1
ATOM 2342 C CA . LEU A 1 302 ? 15.310 -10.486 3.944 1.00 82.69 302 LEU A CA 1
ATOM 2343 C C . LEU A 1 302 ? 16.475 -11.477 3.817 1.00 82.69 302 LEU A C 1
ATOM 2345 O O . LEU A 1 302 ? 16.884 -11.806 2.703 1.00 82.69 302 LEU A O 1
ATOM 2349 N N . SER A 1 303 ? 17.014 -11.944 4.944 1.00 74.12 303 SER A N 1
ATOM 2350 C CA . SER A 1 303 ? 18.075 -12.954 4.975 1.00 74.12 303 SER A CA 1
ATOM 2351 C C . SER A 1 303 ? 17.526 -14.355 4.700 1.00 74.12 303 SER A C 1
ATOM 2353 O O . SER A 1 303 ? 18.175 -15.139 4.013 1.00 74.12 303 SER A O 1
ATOM 2355 N N . CYS A 1 304 ? 16.319 -14.656 5.188 1.00 56.53 304 CYS A N 1
ATOM 2356 C CA . CYS A 1 304 ? 15.610 -15.907 4.910 1.00 56.53 304 CYS A CA 1
ATOM 2357 C C . CYS A 1 304 ? 15.076 -15.995 3.469 1.00 56.53 304 CYS A C 1
ATOM 2359 O O . CYS A 1 304 ? 14.918 -17.100 2.960 1.00 56.53 304 CYS A O 1
ATOM 2361 N N . ASP A 1 305 ? 14.850 -14.855 2.806 1.00 49.94 305 ASP A N 1
ATOM 2362 C CA . ASP A 1 305 ? 14.465 -14.775 1.387 1.00 49.94 305 ASP A CA 1
ATOM 2363 C C . ASP A 1 305 ? 15.655 -14.949 0.410 1.00 49.94 305 ASP A C 1
ATOM 2365 O O . ASP A 1 305 ? 15.466 -14.944 -0.812 1.00 49.94 305 ASP A O 1
ATOM 2369 N N . GLN A 1 306 ? 16.891 -15.143 0.903 1.00 32.44 306 GLN A N 1
ATOM 2370 C CA . GLN A 1 306 ? 17.956 -15.747 0.088 1.00 32.44 306 GLN A CA 1
ATOM 2371 C C . GLN A 1 306 ? 17.534 -17.183 -0.256 1.00 32.44 306 GLN A C 1
ATOM 2373 O O . GLN A 1 306 ? 17.013 -17.865 0.622 1.00 32.44 306 GLN A O 1
ATOM 2378 N N . PRO A 1 307 ? 17.722 -17.671 -1.497 1.00 29.59 307 PRO A N 1
ATOM 2379 C CA . PRO A 1 307 ? 17.120 -18.923 -1.939 1.00 29.59 307 PRO A CA 1
ATOM 2380 C C . PRO A 1 307 ? 17.579 -20.091 -1.061 1.00 29.59 307 PRO A C 1
ATOM 2382 O O . PRO A 1 307 ? 18.681 -20.614 -1.213 1.00 29.59 307 PRO A O 1
ATOM 2385 N N . VAL A 1 308 ? 16.703 -20.506 -0.147 1.00 27.02 308 VAL A N 1
ATOM 2386 C CA . VAL A 1 308 ? 16.808 -21.775 0.556 1.00 27.02 308 VAL A CA 1
ATOM 2387 C C . VAL A 1 308 ? 16.518 -22.860 -0.472 1.00 27.02 308 VAL A C 1
ATOM 2389 O O . VAL A 1 308 ? 15.417 -22.955 -1.020 1.00 27.02 308 VAL A O 1
ATOM 2392 N N . GLU A 1 309 ? 17.542 -23.660 -0.759 1.00 29.81 309 GLU A N 1
ATOM 2393 C CA . GLU A 1 309 ? 17.419 -24.936 -1.448 1.00 29.81 309 GLU A CA 1
ATOM 2394 C C . GLU A 1 309 ? 16.251 -25.748 -0.870 1.00 29.81 309 GLU A C 1
ATOM 2396 O O . GLU A 1 309 ? 16.228 -26.094 0.307 1.00 29.81 309 GLU A O 1
ATOM 2401 N N . SER A 1 310 ? 15.308 -26.094 -1.749 1.00 37.09 310 SER A N 1
ATOM 2402 C CA . SER A 1 310 ? 14.356 -27.203 -1.630 1.00 37.09 310 SER A CA 1
ATOM 2403 C C . SER A 1 310 ? 13.591 -27.349 -0.305 1.00 37.09 310 SER A C 1
ATOM 2405 O O . SER A 1 310 ? 14.061 -27.981 0.639 1.00 37.09 310 SER A O 1
ATOM 2407 N N . LEU A 1 311 ? 12.310 -26.967 -0.308 1.00 27.36 311 LEU A N 1
ATOM 2408 C CA . LEU A 1 311 ? 11.326 -27.559 0.600 1.00 27.36 311 LEU A CA 1
ATOM 2409 C C . LEU A 1 311 ? 10.164 -28.182 -0.182 1.00 27.36 311 LEU A C 1
ATOM 2411 O O . LEU A 1 311 ? 9.310 -27.514 -0.752 1.00 27.36 311 LEU A O 1
ATOM 2415 N N . SER A 1 312 ? 10.247 -29.513 -0.221 1.00 29.81 312 SER A N 1
ATOM 2416 C CA . SER A 1 312 ? 9.199 -30.539 -0.258 1.00 29.81 312 SER A CA 1
ATOM 2417 C C . SER A 1 312 ? 7.846 -30.241 -0.919 1.00 29.81 312 SER A C 1
ATOM 2419 O O . SER A 1 312 ? 7.009 -29.496 -0.420 1.00 29.81 312 SER A O 1
ATOM 2421 N N . ALA A 1 313 ? 7.614 -31.036 -1.963 1.00 36.94 313 ALA A N 1
ATOM 2422 C CA . ALA A 1 313 ? 6.357 -31.399 -2.601 1.00 36.94 313 ALA A CA 1
ATOM 2423 C C . ALA A 1 313 ? 5.116 -31.541 -1.689 1.00 36.94 313 ALA A C 1
ATOM 2425 O O . ALA A 1 313 ? 5.102 -32.315 -0.732 1.00 36.94 313 ALA A O 1
ATOM 2426 N N . GLN A 1 314 ? 4.021 -30.924 -2.138 1.00 29.55 314 GLN A N 1
ATOM 2427 C CA . GLN A 1 314 ? 2.645 -31.422 -2.010 1.00 29.55 314 GLN A CA 1
ATOM 2428 C C . GLN A 1 314 ? 2.151 -31.862 -3.408 1.00 29.55 314 GLN A C 1
ATOM 2430 O O . GLN A 1 314 ? 2.740 -31.443 -4.410 1.00 29.55 314 GLN A O 1
ATOM 2435 N N . PRO A 1 315 ? 1.153 -32.762 -3.530 1.00 35.62 315 PRO A N 1
ATOM 2436 C CA . PRO A 1 315 ? 0.963 -33.552 -4.742 1.00 35.62 315 PRO A CA 1
ATOM 2437 C C . PRO A 1 315 ? 0.350 -32.705 -5.861 1.00 35.62 315 PRO A C 1
ATOM 2439 O O . PRO A 1 315 ? -0.857 -32.479 -5.917 1.00 35.62 315 PRO A O 1
ATOM 2442 N N . ALA A 1 316 ? 1.203 -32.244 -6.771 1.00 36.22 316 ALA A N 1
ATOM 2443 C CA . ALA A 1 316 ? 0.790 -31.565 -7.985 1.00 36.22 316 ALA A CA 1
ATOM 2444 C C . ALA A 1 316 ? 0.254 -32.576 -9.007 1.00 36.22 316 ALA A C 1
ATOM 2446 O O . ALA A 1 316 ? 0.806 -33.666 -9.189 1.00 36.22 316 ALA A O 1
ATOM 2447 N N . LYS A 1 317 ? -0.810 -32.171 -9.709 1.00 41.91 317 LYS A N 1
ATOM 2448 C CA . LYS A 1 317 ? -1.256 -32.764 -10.977 1.00 41.91 317 LYS A CA 1
ATOM 2449 C C . LYS A 1 317 ? -0.037 -33.056 -11.861 1.00 41.91 317 LYS A C 1
ATOM 2451 O O . LYS A 1 317 ? 0.914 -32.281 -11.855 1.00 41.91 317 LYS A O 1
ATOM 2456 N N . GLN A 1 318 ? -0.075 -34.167 -12.591 1.00 41.38 318 GLN A N 1
ATOM 2457 C CA . GLN A 1 318 ? 0.993 -34.674 -13.457 1.00 41.38 318 GLN A CA 1
ATOM 2458 C C . GLN A 1 318 ? 1.438 -33.601 -14.477 1.00 41.38 318 GLN A C 1
ATOM 2460 O O . GLN A 1 318 ? 0.898 -33.526 -15.572 1.00 41.38 318 GLN A O 1
ATOM 2465 N N . ARG A 1 319 ? 2.373 -32.723 -14.087 1.00 54.12 319 ARG A N 1
ATOM 2466 C CA . ARG A 1 319 ? 2.927 -31.649 -14.924 1.00 54.12 319 ARG A CA 1
ATOM 2467 C C . ARG A 1 319 ? 4.094 -32.209 -15.736 1.00 54.12 319 ARG A C 1
ATOM 2469 O O . ARG A 1 319 ? 5.014 -32.816 -15.183 1.00 54.12 319 ARG A O 1
ATOM 2476 N N . THR A 1 320 ? 4.045 -32.004 -17.046 1.00 57.69 320 THR A N 1
ATOM 2477 C CA . THR A 1 320 ? 5.117 -32.342 -17.986 1.00 57.69 320 THR A CA 1
ATOM 2478 C C . THR A 1 320 ? 6.356 -31.503 -17.666 1.00 57.69 320 THR A C 1
ATOM 2480 O O . THR A 1 320 ? 6.275 -30.280 -17.590 1.00 57.69 320 THR A O 1
ATOM 2483 N N . ARG A 1 321 ? 7.513 -32.139 -17.437 1.00 57.31 321 ARG A N 1
ATOM 2484 C CA . ARG A 1 321 ? 8.778 -31.416 -17.217 1.00 57.31 321 ARG A CA 1
ATOM 2485 C C . ARG A 1 321 ? 9.343 -30.952 -18.559 1.00 57.31 321 ARG A C 1
ATOM 2487 O O . ARG A 1 321 ? 9.549 -31.781 -19.440 1.00 57.31 321 ARG A O 1
ATOM 2494 N N . VAL A 1 322 ? 9.641 -29.661 -18.670 1.00 64.81 322 VAL A N 1
ATOM 2495 C CA . VAL A 1 322 ? 10.359 -29.057 -19.803 1.00 64.81 322 VAL A CA 1
ATOM 2496 C C . VAL A 1 322 ? 11.730 -28.561 -19.348 1.00 64.81 322 VAL A C 1
ATOM 2498 O O . VAL A 1 322 ? 11.929 -28.262 -18.168 1.00 64.81 322 VAL A O 1
ATOM 2501 N N . THR A 1 323 ? 12.682 -28.475 -20.272 1.00 72.75 323 THR A N 1
ATOM 2502 C CA . THR A 1 323 ? 13.990 -27.847 -20.027 1.00 72.75 323 THR A CA 1
ATOM 2503 C C . THR A 1 323 ? 14.036 -26.509 -20.745 1.00 72.75 323 THR A C 1
ATOM 2505 O O . THR A 1 323 ? 13.622 -26.433 -21.899 1.00 72.75 323 THR A O 1
ATOM 2508 N N . VAL A 1 324 ? 14.530 -25.473 -20.064 1.00 76.56 324 VAL A N 1
ATOM 2509 C CA . VAL A 1 324 ? 14.679 -24.121 -20.614 1.00 76.56 324 VAL A CA 1
ATOM 2510 C C . VAL A 1 324 ? 16.164 -23.766 -20.648 1.00 76.56 324 VAL A C 1
ATOM 2512 O O . VAL A 1 324 ? 16.832 -23.834 -19.618 1.00 76.56 324 VAL A O 1
ATOM 2515 N N . ASP A 1 325 ? 16.663 -23.388 -21.820 1.00 79.94 325 ASP A N 1
ATOM 2516 C CA . ASP A 1 325 ? 17.978 -22.771 -22.026 1.00 79.94 325 ASP A CA 1
ATOM 2517 C C . ASP A 1 325 ? 17.797 -21.367 -22.628 1.00 79.94 325 ASP A C 1
ATOM 2519 O O . ASP A 1 325 ? 16.720 -21.016 -23.109 1.00 79.94 325 ASP A O 1
ATOM 2523 N N . PHE A 1 326 ? 18.840 -20.543 -22.591 1.00 82.50 326 PHE A N 1
ATOM 2524 C CA . PHE A 1 326 ? 18.823 -19.186 -23.135 1.00 82.50 326 PHE A CA 1
ATOM 2525 C C . PHE A 1 326 ? 20.003 -18.956 -24.076 1.00 82.50 326 PHE A C 1
ATOM 2527 O O . PHE A 1 326 ? 21.150 -19.252 -23.735 1.00 82.50 326 PHE A O 1
ATOM 2534 N N . ALA A 1 327 ? 19.753 -18.344 -25.232 1.00 77.81 327 ALA A N 1
ATOM 2535 C CA . ALA A 1 327 ? 20.797 -17.932 -26.168 1.00 77.81 327 ALA A CA 1
ATOM 2536 C C . ALA A 1 327 ? 20.845 -16.408 -26.310 1.00 77.81 327 ALA A C 1
ATOM 2538 O O . ALA A 1 327 ? 19.819 -15.730 -26.261 1.00 77.81 327 ALA A O 1
ATOM 2539 N N . ILE A 1 328 ? 22.051 -15.868 -26.494 1.00 80.12 328 ILE A N 1
ATOM 2540 C CA . ILE A 1 328 ? 22.251 -14.452 -26.813 1.00 80.12 328 ILE A CA 1
ATOM 2541 C C . ILE A 1 328 ? 22.148 -14.303 -28.334 1.00 80.12 328 ILE A C 1
ATOM 2543 O O . ILE A 1 328 ? 22.890 -14.951 -29.071 1.00 80.12 328 ILE A O 1
ATOM 2547 N N . CYS A 1 329 ? 21.236 -13.447 -28.788 1.00 75.19 329 CYS A N 1
ATOM 2548 C CA . CYS A 1 329 ? 20.957 -13.172 -30.208 1.00 75.19 329 CYS A CA 1
ATOM 2549 C C . CYS A 1 329 ? 21.346 -11.759 -30.647 1.00 75.19 329 CYS A C 1
ATOM 2551 O O . CYS A 1 329 ? 21.147 -11.337 -31.783 1.00 75.19 329 CYS A O 1
ATOM 2553 N N . GLY A 1 330 ? 21.950 -11.005 -29.742 1.00 77.06 330 GLY A N 1
ATOM 2554 C CA . GLY A 1 330 ? 22.523 -9.718 -30.061 1.00 77.06 330 GLY A CA 1
ATOM 2555 C C . GLY A 1 330 ? 22.868 -8.949 -28.810 1.00 77.06 330 GLY A C 1
ATOM 2556 O O . GLY A 1 330 ? 22.579 -9.364 -27.687 1.00 77.06 330 GLY A O 1
ATOM 2557 N N . VAL A 1 331 ? 23.484 -7.798 -29.020 1.00 76.12 331 VAL A N 1
ATOM 2558 C CA . VAL A 1 331 ? 23.832 -6.878 -27.946 1.00 76.12 331 VAL A CA 1
ATOM 2559 C C . VAL A 1 331 ? 23.363 -5.497 -28.338 1.00 76.12 331 VAL A C 1
ATOM 2561 O O . VAL A 1 331 ? 23.745 -4.965 -29.379 1.00 76.12 331 VAL A O 1
ATOM 2564 N N . VAL A 1 332 ? 22.557 -4.883 -27.485 1.00 75.81 332 VAL A N 1
ATOM 2565 C CA . VAL A 1 332 ? 22.177 -3.489 -27.652 1.00 75.81 332 VAL A CA 1
ATOM 2566 C C . VAL A 1 332 ? 23.056 -2.576 -26.811 1.00 75.81 332 VAL A C 1
ATOM 2568 O O . VAL A 1 332 ? 23.401 -2.880 -25.672 1.00 75.81 332 VAL A O 1
ATOM 2571 N N . ARG A 1 333 ? 23.415 -1.428 -27.386 1.00 74.75 333 ARG A N 1
ATOM 2572 C CA . ARG A 1 333 ? 24.249 -0.375 -26.794 1.00 74.75 333 ARG A CA 1
ATOM 2573 C C . ARG A 1 333 ? 23.483 0.950 -26.733 1.00 74.75 333 ARG A C 1
ATOM 2575 O O . ARG A 1 333 ? 23.809 1.883 -27.478 1.00 74.75 333 ARG A O 1
ATOM 2582 N N . PRO A 1 334 ? 22.454 1.053 -25.874 1.00 65.69 334 PRO A N 1
ATOM 2583 C CA . PRO A 1 334 ? 21.670 2.270 -25.730 1.00 65.69 334 PRO A CA 1
ATOM 2584 C C . PRO A 1 334 ? 22.528 3.467 -25.293 1.00 65.69 334 PRO A C 1
ATOM 2586 O O . PRO A 1 334 ? 23.575 3.301 -24.654 1.00 65.69 334 PRO A O 1
ATOM 2589 N N . PRO A 1 335 ? 22.114 4.704 -25.626 1.00 55.53 335 PRO A N 1
ATOM 2590 C CA . PRO A 1 335 ? 22.909 5.882 -25.342 1.00 55.53 335 PRO A CA 1
ATOM 2591 C C . PRO A 1 335 ? 22.825 6.146 -23.843 1.00 55.53 335 PRO A C 1
ATOM 2593 O O . PRO A 1 335 ? 21.789 6.591 -23.367 1.00 55.53 335 PRO A O 1
ATOM 2596 N N . ALA A 1 336 ? 23.894 5.828 -23.111 1.00 54.25 336 ALA A N 1
ATOM 2597 C CA . ALA A 1 336 ? 24.131 6.162 -21.705 1.00 54.25 336 ALA A CA 1
ATOM 2598 C C . ALA A 1 336 ? 22.861 6.356 -20.843 1.00 54.25 336 ALA A C 1
ATOM 2600 O O . ALA A 1 336 ? 22.612 7.435 -20.306 1.00 54.25 336 ALA A O 1
ATOM 2601 N N . CYS A 1 337 ? 22.038 5.313 -20.727 1.00 44.56 337 CYS A N 1
ATOM 2602 C CA . CYS A 1 337 ? 20.885 5.285 -19.816 1.00 44.56 337 CYS A CA 1
ATOM 2603 C C . CYS A 1 337 ? 21.027 4.235 -18.705 1.00 44.56 337 CYS A C 1
ATOM 2605 O O . CYS A 1 337 ? 20.169 4.161 -17.827 1.00 44.56 337 CYS A O 1
ATOM 2607 N N . ALA A 1 338 ? 22.141 3.499 -18.671 1.00 42.41 338 ALA A N 1
ATOM 2608 C CA . ALA A 1 338 ? 22.510 2.638 -17.559 1.00 42.41 338 ALA A CA 1
ATOM 2609 C C . ALA A 1 338 ? 23.895 3.034 -17.022 1.00 42.41 338 ALA A C 1
ATOM 2611 O O . ALA A 1 338 ? 24.877 3.116 -17.751 1.00 42.41 338 ALA A O 1
ATOM 2612 N N . LEU A 1 339 ? 23.947 3.342 -15.725 1.00 38.19 339 LEU A N 1
ATOM 2613 C CA . LEU A 1 339 ? 25.185 3.493 -14.966 1.00 38.19 339 LEU A CA 1
ATOM 2614 C C . LEU A 1 339 ? 25.696 2.091 -14.624 1.00 38.19 339 LEU A C 1
ATOM 2616 O O . LEU A 1 339 ? 25.067 1.405 -13.820 1.00 38.19 339 LEU A O 1
ATOM 2620 N N . HIS A 1 340 ? 26.833 1.699 -15.193 1.00 36.06 340 HIS A N 1
ATOM 2621 C CA . HIS A 1 340 ? 27.665 0.623 -14.660 1.00 36.06 340 HIS A CA 1
ATOM 2622 C C . HIS A 1 340 ? 28.982 1.263 -14.194 1.00 36.06 340 HIS A C 1
ATOM 2624 O O . HIS A 1 340 ? 29.588 2.032 -14.937 1.00 36.06 340 HIS A O 1
ATOM 2630 N N . GLU A 1 341 ? 29.336 1.072 -12.920 1.00 38.12 341 GLU A N 1
ATOM 2631 C CA . GLU A 1 341 ? 30.579 1.564 -12.289 1.00 38.12 341 GLU A CA 1
ATOM 2632 C C . GLU A 1 341 ? 30.857 3.083 -12.337 1.00 38.12 341 GLU A C 1
ATOM 2634 O O . GLU A 1 341 ? 31.986 3.536 -12.175 1.00 38.12 341 GLU A O 1
ATOM 2639 N N . GLY A 1 342 ? 29.834 3.928 -12.496 1.00 41.97 342 GLY A N 1
ATOM 2640 C CA . GLY A 1 342 ? 30.000 5.376 -12.284 1.00 41.97 342 GLY A CA 1
ATOM 2641 C C . GLY A 1 342 ? 30.682 6.149 -13.420 1.00 41.97 342 GLY A C 1
ATOM 2642 O O . GLY A 1 342 ? 30.842 7.363 -13.299 1.00 41.97 342 GLY A O 1
ATOM 2643 N N . LEU A 1 343 ? 31.008 5.504 -14.539 1.00 35.47 343 LEU A N 1
ATOM 2644 C CA . LEU A 1 343 ? 31.366 6.182 -15.785 1.00 35.47 343 LEU A CA 1
ATOM 2645 C C . LEU A 1 343 ? 30.140 6.252 -16.708 1.00 35.47 343 LEU A C 1
ATOM 2647 O O . LEU A 1 343 ? 29.264 5.388 -16.668 1.00 35.47 343 LEU A O 1
ATOM 2651 N N . LEU A 1 344 ? 30.078 7.277 -17.570 1.00 40.34 344 LEU A N 1
ATOM 2652 C CA . LEU A 1 344 ? 29.237 7.266 -18.776 1.00 40.34 344 LEU A CA 1
ATOM 2653 C C . LEU A 1 344 ? 29.792 6.192 -19.729 1.00 40.34 344 LEU A C 1
ATOM 2655 O O . LEU A 1 344 ? 30.428 6.491 -20.737 1.00 40.34 344 LEU A O 1
ATOM 2659 N N . GLY A 1 345 ? 29.626 4.931 -19.346 1.00 47.41 345 GLY A N 1
ATOM 2660 C CA . GLY A 1 345 ? 30.005 3.767 -20.122 1.00 47.41 345 GLY A CA 1
ATOM 2661 C C . GLY A 1 345 ? 28.882 3.396 -21.077 1.00 47.41 345 GLY A C 1
ATOM 2662 O O . GLY A 1 345 ? 27.700 3.569 -20.782 1.00 47.41 345 GLY A O 1
ATOM 2663 N N . ARG A 1 346 ? 29.246 2.888 -22.252 1.00 53.22 346 ARG A N 1
ATOM 2664 C CA . ARG A 1 346 ? 28.280 2.211 -23.118 1.00 53.22 346 ARG A CA 1
ATOM 2665 C C . ARG A 1 346 ? 27.917 0.898 -22.423 1.00 53.22 346 ARG A C 1
ATOM 2667 O O . ARG A 1 346 ? 28.792 0.062 -22.248 1.00 53.22 346 ARG A O 1
ATOM 2674 N N . THR A 1 347 ? 26.672 0.745 -21.982 1.00 59.25 347 THR A N 1
ATOM 2675 C CA . THR A 1 347 ? 26.194 -0.527 -21.426 1.00 59.25 347 THR A CA 1
ATOM 2676 C C . THR A 1 347 ? 25.805 -1.441 -22.571 1.00 59.25 347 THR A C 1
ATOM 2678 O O . THR A 1 347 ? 25.024 -1.046 -23.433 1.00 59.25 347 THR A O 1
ATOM 2681 N N . GLU A 1 348 ? 26.363 -2.641 -22.566 1.00 69.38 348 GLU A N 1
ATOM 2682 C CA . GLU A 1 348 ? 25.973 -3.733 -23.445 1.00 69.38 348 GLU A CA 1
ATOM 2683 C C . GLU A 1 348 ? 24.877 -4.531 -22.747 1.00 69.38 348 GLU A C 1
ATOM 2685 O O . GLU A 1 348 ? 25.088 -5.064 -21.660 1.00 69.38 348 GLU A O 1
ATOM 2690 N N . VAL A 1 349 ? 23.681 -4.553 -23.330 1.00 71.88 349 VAL A N 1
ATOM 2691 C CA . VAL A 1 349 ? 22.572 -5.374 -22.838 1.00 71.88 349 VAL A CA 1
ATOM 2692 C C . VAL A 1 349 ? 22.389 -6.524 -23.826 1.00 71.88 349 VAL A C 1
ATOM 2694 O O . VAL A 1 349 ? 22.100 -6.254 -24.995 1.00 71.88 349 VAL A O 1
ATOM 2697 N N . PRO A 1 350 ? 22.588 -7.784 -23.405 1.00 76.94 350 PRO A N 1
ATOM 2698 C CA . PRO A 1 350 ? 22.348 -8.920 -24.276 1.00 76.94 350 PRO A CA 1
ATOM 2699 C C . PRO A 1 350 ? 20.847 -9.050 -24.535 1.00 76.94 350 PRO A C 1
ATOM 2701 O O . PRO A 1 350 ? 20.036 -8.969 -23.611 1.00 76.94 350 PRO A O 1
ATOM 2704 N N . VAL A 1 351 ? 20.484 -9.260 -25.793 1.00 74.94 351 VAL A N 1
ATOM 2705 C CA . VAL A 1 351 ? 19.138 -9.679 -26.177 1.00 74.94 351 VAL A CA 1
ATOM 2706 C C . VAL A 1 351 ? 19.112 -11.197 -26.103 1.00 74.94 351 VAL A C 1
ATOM 2708 O O . VAL A 1 351 ? 19.963 -11.871 -26.690 1.00 74.94 351 VAL A O 1
ATOM 2711 N N . LEU A 1 352 ? 18.181 -11.720 -25.312 1.00 80.06 352 LEU A N 1
ATOM 2712 C CA . LEU A 1 352 ? 18.054 -13.143 -25.033 1.00 80.06 352 LEU A CA 1
ATOM 2713 C C . LEU A 1 352 ? 16.838 -13.704 -25.758 1.00 80.06 352 LEU A C 1
ATOM 2715 O O . LEU A 1 352 ? 15.783 -13.076 -25.767 1.00 80.06 352 LEU A O 1
ATOM 2719 N N . LEU A 1 353 ? 16.992 -14.912 -26.283 1.00 82.88 353 LEU A N 1
ATOM 2720 C CA . LEU A 1 353 ? 15.883 -15.785 -26.646 1.00 82.88 353 LEU A CA 1
ATOM 2721 C C . LEU A 1 353 ? 15.881 -17.003 -25.723 1.00 82.88 353 LEU A C 1
ATOM 2723 O O . LEU A 1 353 ? 16.937 -17.420 -25.234 1.00 82.88 353 LEU A O 1
ATOM 2727 N N . GLY A 1 354 ? 14.699 -17.548 -25.455 1.00 86.75 354 GLY A N 1
ATOM 2728 C CA . GLY A 1 354 ? 14.541 -18.801 -24.722 1.00 86.75 354 GLY A CA 1
ATOM 2729 C C . GLY A 1 354 ? 14.440 -19.984 -25.679 1.00 86.75 354 GLY A C 1
ATOM 2730 O O . GLY A 1 354 ? 13.793 -19.882 -26.715 1.00 86.75 354 GLY A O 1
ATOM 2731 N N . ILE A 1 355 ? 15.048 -21.110 -25.321 1.00 86.19 355 ILE A N 1
ATOM 2732 C CA . ILE A 1 355 ? 14.932 -22.394 -26.015 1.00 86.19 355 ILE A CA 1
ATOM 2733 C C . ILE A 1 355 ? 14.289 -23.370 -25.039 1.00 86.19 355 ILE A C 1
ATOM 2735 O O . ILE A 1 355 ? 14.821 -23.628 -23.962 1.00 86.19 355 ILE A O 1
ATOM 2739 N N . ILE A 1 356 ? 13.134 -23.908 -25.403 1.00 85.19 356 ILE A N 1
ATOM 2740 C CA . ILE A 1 356 ? 12.347 -24.811 -24.575 1.00 85.19 356 ILE A CA 1
ATOM 2741 C C . ILE A 1 356 ? 12.310 -26.174 -25.263 1.00 85.19 356 ILE A C 1
ATOM 2743 O O . ILE A 1 356 ? 11.749 -26.326 -26.348 1.00 85.19 356 ILE A O 1
ATOM 2747 N N . CYS A 1 357 ? 12.892 -27.183 -24.620 1.00 81.12 357 CYS A N 1
ATOM 2748 C CA . CYS A 1 357 ? 12.819 -28.566 -25.081 1.00 81.12 357 CYS A CA 1
ATOM 2749 C C . CYS A 1 357 ? 11.497 -29.178 -24.616 1.00 81.12 357 CYS A C 1
ATOM 2751 O O . CYS A 1 357 ? 11.356 -29.559 -23.448 1.00 81.12 357 CYS A O 1
ATOM 2753 N N . HIS A 1 358 ? 10.527 -29.257 -25.527 1.00 78.75 358 HIS A N 1
ATOM 2754 C CA . HIS A 1 358 ? 9.197 -29.769 -25.246 1.00 78.75 358 HIS A CA 1
ATOM 2755 C C . HIS A 1 358 ? 9.061 -31.247 -25.655 1.00 78.75 358 HIS A C 1
ATOM 2757 O O . HIS A 1 358 ? 9.270 -31.576 -26.824 1.00 78.75 358 HIS A O 1
ATOM 2763 N N . PRO A 1 359 ? 8.657 -32.162 -24.754 1.00 67.94 359 PRO A N 1
ATOM 2764 C CA . PRO A 1 359 ? 8.690 -33.601 -25.031 1.00 67.94 359 PRO A CA 1
ATOM 2765 C C . PRO A 1 359 ? 7.739 -34.060 -26.146 1.00 67.94 359 PRO A C 1
ATOM 2767 O O . PRO A 1 359 ? 8.007 -35.073 -26.784 1.00 67.94 359 PRO A O 1
ATOM 2770 N N . THR A 1 360 ? 6.641 -33.338 -26.393 1.00 73.94 360 THR A N 1
ATOM 2771 C CA . THR A 1 360 ? 5.651 -33.667 -27.442 1.00 73.94 360 THR A CA 1
ATOM 2772 C C . THR A 1 360 ? 5.669 -32.700 -28.624 1.00 73.94 360 THR A C 1
ATOM 2774 O O . THR A 1 360 ? 5.202 -33.055 -29.702 1.00 73.94 360 THR A O 1
ATOM 2777 N N . LYS A 1 361 ? 6.191 -31.482 -28.432 1.00 75.31 361 LYS A N 1
ATOM 2778 C CA . LYS A 1 361 ? 6.167 -30.411 -29.442 1.00 75.31 361 LYS A CA 1
ATOM 2779 C C . LYS A 1 361 ? 7.521 -30.212 -30.116 1.00 75.31 361 LYS A C 1
ATOM 2781 O O . LYS A 1 361 ? 7.559 -29.561 -31.144 1.00 75.31 361 LYS A O 1
ATOM 2786 N N . GLY A 1 362 ? 8.603 -30.785 -29.589 1.00 83.38 362 GLY A N 1
ATOM 2787 C CA . GLY A 1 362 ? 9.953 -30.539 -30.088 1.00 83.38 362 GLY A CA 1
ATOM 2788 C C . GLY A 1 362 ? 10.542 -29.257 -29.504 1.00 83.38 362 GLY A C 1
ATOM 2789 O O . GLY A 1 362 ? 10.250 -28.893 -28.364 1.00 83.38 362 GLY A O 1
ATOM 2790 N N . LEU A 1 363 ? 11.402 -28.580 -30.258 1.00 88.19 363 LEU A N 1
ATOM 2791 C CA . LEU A 1 363 ? 12.042 -27.354 -29.793 1.00 88.19 363 LEU A CA 1
ATOM 2792 C C . LEU A 1 363 ? 11.116 -26.155 -29.993 1.00 88.19 363 LEU A C 1
ATOM 2794 O O . LEU A 1 363 ? 10.615 -25.907 -31.089 1.00 88.19 363 LEU A O 1
ATOM 2798 N N . VAL A 1 364 ? 10.898 -25.409 -28.916 1.00 89.38 364 VAL A N 1
ATOM 2799 C CA . VAL A 1 364 ? 10.057 -24.214 -28.893 1.00 89.38 364 VAL A CA 1
ATOM 2800 C C . VAL A 1 364 ? 10.922 -23.016 -28.536 1.00 89.38 364 VAL A C 1
ATOM 2802 O O . VAL A 1 364 ? 11.649 -23.056 -27.547 1.00 89.38 364 VAL A O 1
ATOM 2805 N N . LEU A 1 365 ? 10.835 -21.935 -29.303 1.00 90.25 365 LEU A N 1
ATOM 2806 C CA . LEU A 1 365 ? 11.499 -20.682 -28.958 1.00 90.25 365 LEU A CA 1
ATOM 2807 C C . LEU A 1 365 ? 10.577 -19.763 -28.166 1.00 90.25 365 LEU A C 1
ATOM 2809 O O . LEU A 1 365 ? 9.385 -19.673 -28.448 1.00 90.25 365 LEU A O 1
ATOM 2813 N N . PHE A 1 366 ? 11.141 -19.044 -27.204 1.00 89.62 366 PHE A N 1
ATOM 2814 C CA . PHE A 1 366 ? 10.508 -17.896 -26.570 1.00 89.62 366 PHE A CA 1
ATOM 2815 C C . PHE A 1 366 ? 11.196 -16.633 -27.081 1.00 89.62 366 PHE A C 1
ATOM 2817 O O . PHE A 1 366 ? 12.329 -16.338 -26.692 1.00 89.62 366 PHE A O 1
ATOM 2824 N N . ASP A 1 367 ? 10.494 -15.922 -27.962 1.00 90.88 367 ASP A N 1
ATOM 2825 C CA . ASP A 1 367 ? 11.014 -14.885 -28.850 1.00 90.88 367 ASP A CA 1
ATOM 2826 C C . ASP A 1 367 ? 12.141 -15.375 -29.788 1.00 90.88 367 ASP A C 1
ATOM 2828 O O . ASP A 1 367 ? 12.746 -16.428 -29.609 1.00 90.88 367 ASP A O 1
ATOM 2832 N N . THR A 1 368 ? 12.394 -14.619 -30.855 1.00 87.31 368 THR A N 1
ATOM 2833 C CA . THR A 1 368 ? 13.383 -14.960 -31.901 1.00 87.31 368 THR A CA 1
ATOM 2834 C C . THR A 1 368 ? 14.615 -14.071 -31.884 1.00 87.31 368 THR A C 1
ATOM 2836 O O . THR A 1 368 ? 15.574 -14.344 -32.600 1.00 87.31 368 THR A O 1
ATOM 2839 N N . GLY A 1 369 ? 14.604 -12.997 -31.094 1.00 82.94 369 GLY A N 1
ATOM 2840 C CA . GLY A 1 369 ? 15.685 -12.027 -31.137 1.00 82.94 369 GLY A CA 1
ATOM 2841 C C . GLY A 1 369 ? 15.658 -11.144 -32.383 1.00 82.94 369 GLY A C 1
ATOM 2842 O O . GLY A 1 369 ? 14.616 -10.917 -33.008 1.00 82.94 369 GLY A O 1
ATOM 2843 N N . PHE A 1 370 ? 16.843 -10.666 -32.763 1.00 74.69 370 PHE A N 1
ATOM 2844 C CA . PHE A 1 370 ? 17.057 -9.998 -34.042 1.00 74.69 370 PHE A CA 1
ATOM 2845 C C . PHE A 1 370 ? 17.221 -11.012 -35.183 1.00 74.69 370 PHE A C 1
ATOM 2847 O O . PHE A 1 370 ? 17.793 -12.078 -34.994 1.00 74.69 370 PHE A O 1
ATOM 2854 N N . GLY A 1 371 ? 16.767 -10.652 -36.386 1.00 68.38 371 GLY A N 1
ATOM 2855 C CA . GLY A 1 371 ? 16.975 -11.451 -37.600 1.00 68.38 371 GLY A CA 1
ATOM 2856 C C . GLY A 1 371 ? 18.042 -10.883 -38.535 1.00 68.38 371 GLY A C 1
ATOM 2857 O O . GLY A 1 371 ? 18.513 -9.754 -38.381 1.00 68.38 371 GLY A O 1
ATOM 2858 N N . THR A 1 372 ? 18.381 -11.671 -39.551 1.00 60.47 372 THR A N 1
ATOM 2859 C CA . THR A 1 372 ? 19.347 -11.378 -40.626 1.00 60.47 372 THR A CA 1
ATOM 2860 C C . THR A 1 372 ? 18.859 -10.340 -41.633 1.00 60.47 372 THR A C 1
ATOM 2862 O O . THR A 1 372 ? 19.664 -9.666 -42.288 1.00 60.47 372 THR A O 1
ATOM 2865 N N . THR A 1 373 ? 17.542 -10.179 -41.772 1.00 55.44 373 THR A N 1
ATOM 2866 C CA . THR A 1 373 ? 16.950 -9.255 -42.738 1.00 55.44 373 THR A CA 1
ATOM 2867 C C . THR A 1 373 ? 17.238 -7.802 -42.363 1.00 55.44 373 THR A C 1
ATOM 2869 O O . THR A 1 373 ? 16.612 -7.222 -41.480 1.00 55.44 373 THR A O 1
ATOM 2872 N N . ARG A 1 374 ? 18.157 -7.179 -43.113 1.00 54.31 374 ARG A N 1
ATOM 2873 C CA . ARG A 1 374 ? 18.319 -5.714 -43.191 1.00 54.31 374 ARG A CA 1
ATOM 2874 C C . ARG A 1 374 ? 17.159 -5.027 -43.921 1.00 54.31 374 ARG A C 1
ATOM 2876 O O . ARG A 1 374 ? 17.097 -3.804 -43.957 1.00 54.31 374 ARG A O 1
ATOM 2883 N N . GLU A 1 375 ? 16.250 -5.794 -44.513 1.00 46.16 375 GLU A N 1
ATOM 2884 C CA . GLU A 1 375 ? 15.085 -5.287 -45.230 1.00 46.16 375 GLU A CA 1
ATOM 2885 C C . GLU A 1 375 ? 13.910 -5.074 -44.265 1.00 46.16 375 GLU A C 1
ATOM 2887 O O . GLU A 1 375 ? 13.363 -6.011 -43.693 1.00 46.16 375 GLU A O 1
ATOM 2892 N N . GLY A 1 376 ? 13.588 -3.795 -44.066 1.00 52.25 376 GLY A N 1
ATOM 2893 C CA . GLY A 1 376 ? 12.622 -3.259 -43.091 1.00 52.25 376 GLY A CA 1
ATOM 2894 C C . GLY A 1 376 ? 12.963 -1.834 -42.620 1.00 52.25 376 GLY A C 1
ATOM 2895 O O . GLY A 1 376 ? 12.382 -1.294 -41.681 1.00 52.25 376 GLY A O 1
ATOM 2896 N N . GLU A 1 377 ? 13.936 -1.193 -43.280 1.00 53.94 377 GLU A N 1
ATOM 2897 C CA . GLU A 1 377 ? 14.527 0.112 -42.953 1.00 53.94 377 GLU A CA 1
ATOM 2898 C C . GLU A 1 377 ? 13.633 1.331 -43.271 1.00 53.94 377 GLU A C 1
ATOM 2900 O O . GLU A 1 377 ? 14.088 2.477 -43.195 1.00 53.94 377 GLU A O 1
ATOM 2905 N N . SER A 1 378 ? 12.357 1.120 -43.609 1.00 55.62 378 SER A N 1
ATOM 2906 C CA . SER A 1 378 ? 11.463 2.189 -44.073 1.00 55.62 378 SER A CA 1
ATOM 2907 C C . SER A 1 378 ? 10.854 3.031 -42.936 1.00 55.62 378 SER A C 1
ATOM 2909 O O . SER A 1 378 ? 10.502 4.195 -43.150 1.00 55.62 378 SER A O 1
ATOM 2911 N N . SER A 1 379 ? 10.768 2.491 -41.712 1.00 66.81 379 SER A N 1
ATOM 2912 C CA . SER A 1 379 ? 10.200 3.202 -40.556 1.00 66.81 379 SER A CA 1
ATOM 2913 C C . SER A 1 379 ? 11.202 4.173 -39.921 1.00 66.81 379 SER A C 1
ATOM 2915 O O . SER A 1 379 ? 12.296 3.798 -39.491 1.00 66.81 379 SER A O 1
ATOM 2917 N N . VAL A 1 380 ? 10.788 5.435 -39.772 1.00 68.88 380 VAL A N 1
ATOM 2918 C CA . VAL A 1 380 ? 11.549 6.474 -39.056 1.00 68.88 380 VAL A CA 1
ATOM 2919 C C . VAL A 1 380 ? 11.809 6.075 -37.598 1.00 68.88 380 VAL A C 1
ATOM 2921 O O . VAL A 1 380 ? 12.886 6.365 -37.072 1.00 68.88 380 VAL A O 1
ATOM 2924 N N . TRP A 1 381 ? 10.875 5.368 -36.949 1.00 71.75 381 TRP A N 1
ATOM 2925 C CA . TRP A 1 381 ? 11.089 4.849 -35.594 1.00 71.75 381 TRP A CA 1
ATOM 2926 C C . TRP A 1 381 ? 12.199 3.824 -35.531 1.00 71.75 381 TRP A C 1
ATOM 2928 O O . TRP A 1 381 ? 13.007 3.888 -34.611 1.00 71.75 381 TRP A O 1
ATOM 2938 N N . TRP A 1 382 ? 12.271 2.913 -36.498 1.00 69.75 382 TRP A N 1
ATOM 2939 C CA . TRP A 1 382 ? 13.331 1.914 -36.533 1.00 69.75 382 TRP A CA 1
ATOM 2940 C C . TRP A 1 382 ? 14.703 2.563 -36.733 1.00 69.75 382 TRP A C 1
ATOM 2942 O O . TRP A 1 382 ? 15.661 2.248 -36.025 1.00 69.75 382 TRP A O 1
ATOM 2952 N N . GLN A 1 383 ? 14.789 3.562 -37.617 1.00 73.56 383 GLN A N 1
ATOM 2953 C CA . GLN A 1 383 ? 16.015 4.344 -37.802 1.00 73.56 383 GLN A CA 1
ATOM 2954 C C . GLN A 1 383 ? 16.418 5.105 -36.528 1.00 73.56 383 GLN A C 1
ATOM 2956 O O . GLN A 1 383 ? 17.607 5.196 -36.205 1.00 73.56 383 GLN A O 1
ATOM 2961 N N . LEU A 1 384 ? 15.441 5.634 -35.783 1.00 72.81 384 LEU A N 1
ATOM 2962 C CA . LEU A 1 384 ? 15.671 6.293 -34.498 1.00 72.81 384 LEU A CA 1
ATOM 2963 C C . LEU A 1 384 ? 16.107 5.292 -33.418 1.00 72.81 384 LEU A C 1
ATOM 2965 O O . LEU A 1 384 ? 17.105 5.539 -32.742 1.00 72.81 384 LEU A O 1
ATOM 2969 N N . TYR A 1 385 ? 15.418 4.155 -33.295 1.00 72.44 385 TYR A N 1
ATOM 2970 C CA . TYR A 1 385 ? 15.755 3.065 -32.381 1.00 72.44 385 TYR A CA 1
ATOM 2971 C C . TYR A 1 385 ? 17.183 2.591 -32.635 1.00 72.44 385 TYR A C 1
ATOM 2973 O O . TYR A 1 385 ? 18.000 2.631 -31.727 1.00 72.44 385 TYR A O 1
ATOM 2981 N N . ARG A 1 386 ? 17.553 2.275 -33.879 1.00 73.50 386 ARG A N 1
ATOM 2982 C CA . ARG A 1 386 ? 18.909 1.828 -34.230 1.00 73.50 386 ARG A CA 1
ATOM 2983 C C . ARG A 1 386 ? 19.974 2.893 -33.959 1.00 73.50 386 ARG A C 1
ATOM 2985 O O . ARG A 1 386 ? 21.071 2.559 -33.514 1.00 73.50 386 ARG A O 1
ATOM 2992 N N . ARG A 1 387 ? 19.671 4.180 -34.176 1.00 73.62 387 ARG A N 1
ATOM 2993 C CA . ARG A 1 387 ? 20.585 5.284 -33.824 1.00 73.62 387 ARG A CA 1
ATOM 2994 C C . ARG A 1 387 ? 20.811 5.409 -32.322 1.00 73.62 387 ARG A C 1
ATOM 2996 O O . ARG A 1 387 ? 21.933 5.714 -31.913 1.00 73.62 387 ARG A O 1
ATOM 3003 N N . LEU A 1 388 ? 19.760 5.207 -31.531 1.00 69.44 388 LEU A N 1
ATOM 3004 C CA . LEU A 1 388 ? 19.823 5.271 -30.076 1.00 69.44 388 LEU A CA 1
ATOM 3005 C C . LEU A 1 388 ? 20.507 4.019 -29.514 1.00 69.44 388 LEU A C 1
ATOM 3007 O O . LEU A 1 388 ? 21.478 4.125 -28.777 1.00 69.44 388 LEU A O 1
ATOM 3011 N N . VAL A 1 389 ? 20.020 2.851 -29.911 1.00 67.25 389 VAL A N 1
ATOM 3012 C CA . VAL A 1 389 ? 20.261 1.546 -29.295 1.00 67.25 389 VAL A CA 1
ATOM 3013 C C . VAL A 1 389 ? 21.457 0.806 -29.900 1.00 67.25 389 VAL A C 1
ATOM 3015 O O . VAL A 1 389 ? 22.002 -0.068 -29.245 1.00 67.25 389 VAL A O 1
ATOM 3018 N N . ARG A 1 390 ? 21.923 1.175 -31.103 1.00 69.38 390 ARG A N 1
ATOM 3019 C CA . ARG A 1 390 ? 23.124 0.623 -31.773 1.00 69.38 390 ARG A CA 1
ATOM 3020 C C . ARG A 1 390 ? 23.284 -0.905 -31.607 1.00 69.38 390 ARG A C 1
ATOM 3022 O O . ARG A 1 390 ? 24.296 -1.342 -31.054 1.00 69.38 390 ARG A O 1
ATOM 3029 N N . PRO A 1 391 ? 22.289 -1.694 -32.047 1.00 71.25 391 PRO A N 1
ATOM 3030 C CA . PRO A 1 391 ? 22.322 -3.146 -31.937 1.00 71.25 391 PRO A CA 1
ATOM 3031 C C . PRO A 1 391 ? 23.496 -3.742 -32.721 1.00 71.25 391 PRO A C 1
ATOM 3033 O O . PRO A 1 391 ? 23.814 -3.296 -33.826 1.00 71.25 391 PRO A O 1
ATOM 3036 N N . GLU A 1 392 ? 24.116 -4.756 -32.136 1.00 76.31 392 GLU A N 1
ATOM 3037 C CA . GLU A 1 392 ? 24.971 -5.726 -32.804 1.00 76.31 392 GLU A CA 1
ATOM 3038 C C . GLU A 1 392 ? 24.204 -7.034 -32.934 1.00 76.31 392 GLU A C 1
ATOM 3040 O O . GLU A 1 392 ? 23.580 -7.495 -31.976 1.00 76.31 392 GLU A O 1
ATOM 3045 N N . PHE A 1 393 ? 24.220 -7.579 -34.144 1.00 73.75 393 PHE A N 1
ATOM 3046 C CA . PHE A 1 393 ? 23.382 -8.698 -34.538 1.00 73.75 393 PHE A CA 1
ATOM 3047 C C . PHE A 1 393 ? 24.199 -9.982 -34.521 1.00 73.75 393 PHE A C 1
ATOM 3049 O O . PHE A 1 393 ? 25.264 -10.031 -35.135 1.00 73.75 393 PHE A O 1
ATOM 3056 N N . VAL A 1 394 ? 23.659 -11.003 -33.866 1.00 73.31 394 VAL A N 1
ATOM 3057 C CA . VAL A 1 394 ? 24.024 -12.400 -34.099 1.00 73.31 394 VAL A CA 1
ATOM 3058 C C . VAL A 1 394 ? 22.823 -13.017 -34.801 1.00 73.31 394 VAL A C 1
ATOM 3060 O O . VAL A 1 394 ? 21.685 -12.723 -34.440 1.00 73.31 394 VAL A O 1
ATOM 3063 N N . THR A 1 395 ? 23.055 -13.773 -35.869 1.00 77.06 395 THR A N 1
ATOM 3064 C CA . THR A 1 395 ? 21.943 -14.374 -36.619 1.00 77.06 395 THR A CA 1
ATOM 3065 C C . THR A 1 395 ? 21.222 -15.400 -35.745 1.00 77.06 395 THR A C 1
ATOM 3067 O O . THR A 1 395 ? 21.857 -16.014 -34.886 1.00 77.06 395 THR A O 1
ATOM 3070 N N . LEU A 1 396 ? 19.912 -15.594 -35.937 1.00 82.75 396 LEU A N 1
ATOM 3071 C CA . LEU A 1 396 ? 19.170 -16.589 -35.158 1.00 82.75 396 LEU A CA 1
ATOM 3072 C C . LEU A 1 396 ? 19.789 -17.981 -35.347 1.00 82.75 396 LEU A C 1
ATOM 3074 O O . LEU A 1 396 ? 20.016 -18.686 -34.367 1.00 82.75 396 LEU A O 1
ATOM 3078 N N . GLU A 1 397 ? 20.139 -18.330 -36.585 1.00 83.94 397 GLU A N 1
ATOM 3079 C CA . GLU A 1 397 ? 20.841 -19.573 -36.919 1.00 83.94 397 GLU A CA 1
ATOM 3080 C C . GLU A 1 397 ? 22.151 -19.735 -36.129 1.00 83.94 397 GLU A C 1
ATOM 3082 O O . GLU A 1 397 ? 22.374 -20.768 -35.506 1.00 83.94 397 GLU A O 1
ATOM 3087 N N . GLU A 1 398 ? 22.993 -18.701 -36.065 1.00 82.31 398 GLU A N 1
ATOM 3088 C CA . GLU A 1 398 ? 24.252 -18.736 -35.309 1.00 82.31 398 GLU A CA 1
ATOM 3089 C C . GLU A 1 398 ? 24.022 -18.829 -33.791 1.00 82.31 398 GLU A C 1
ATOM 3091 O O . GLU A 1 398 ? 24.721 -19.568 -33.091 1.00 82.31 398 GLU A O 1
ATOM 3096 N N . SER A 1 399 ? 23.019 -18.126 -33.260 1.00 82.88 399 SER A N 1
ATOM 3097 C CA . SER A 1 399 ? 22.640 -18.204 -31.846 1.00 82.88 399 SER A CA 1
ATOM 3098 C C . SER A 1 399 ? 22.155 -19.594 -31.439 1.00 82.88 399 SER A C 1
ATOM 3100 O O . SER A 1 399 ? 22.483 -20.047 -30.339 1.00 82.88 399 SER A O 1
ATOM 3102 N N . LEU A 1 400 ? 21.410 -20.275 -32.313 1.00 83.50 400 LEU A N 1
ATOM 3103 C CA . LEU A 1 400 ? 20.933 -21.641 -32.095 1.00 83.50 400 LEU A CA 1
ATOM 3104 C C . LEU A 1 400 ? 22.054 -22.670 -32.289 1.00 83.50 400 LEU A C 1
ATOM 3106 O O . LEU A 1 400 ? 22.242 -23.538 -31.432 1.00 83.50 400 LEU A O 1
ATOM 3110 N N . ALA A 1 401 ? 22.879 -22.520 -33.328 1.00 83.75 401 ALA A N 1
ATOM 3111 C CA . ALA A 1 401 ? 24.009 -23.407 -33.600 1.00 83.75 401 ALA A CA 1
ATOM 3112 C C . ALA A 1 401 ? 25.027 -23.420 -32.446 1.00 83.75 401 ALA A C 1
ATOM 3114 O O . ALA A 1 401 ? 25.525 -24.480 -32.063 1.00 83.75 401 ALA A O 1
ATOM 3115 N N . ASN A 1 402 ? 25.269 -22.268 -31.807 1.00 82.94 402 ASN A N 1
ATOM 3116 C CA . ASN A 1 402 ? 26.111 -22.160 -30.606 1.00 82.94 402 ASN A CA 1
ATOM 3117 C C . ASN A 1 402 ? 25.554 -22.917 -29.386 1.00 82.94 402 ASN A C 1
ATOM 3119 O O . ASN A 1 402 ? 26.281 -23.160 -28.421 1.00 82.94 402 ASN A O 1
ATOM 3123 N N . ARG A 1 403 ? 24.273 -23.295 -29.418 1.00 81.88 403 ARG A N 1
ATOM 3124 C CA . ARG A 1 403 ? 23.605 -24.149 -28.427 1.00 81.88 403 ARG A CA 1
ATOM 3125 C C . ARG A 1 403 ? 23.381 -25.577 -28.921 1.00 81.88 403 ARG A C 1
ATOM 3127 O O . ARG A 1 403 ? 22.736 -26.360 -28.232 1.00 81.88 403 ARG A O 1
ATOM 3134 N N . GLY A 1 404 ? 23.947 -25.932 -30.076 1.00 82.69 404 GLY A N 1
ATOM 3135 C CA . GLY A 1 404 ? 23.783 -27.250 -30.685 1.00 82.69 404 GLY A CA 1
ATOM 3136 C C . GLY A 1 404 ? 22.363 -27.510 -31.191 1.00 82.69 404 GLY A C 1
ATOM 3137 O O . GLY A 1 404 ? 21.963 -28.668 -31.267 1.00 82.69 404 GLY A O 1
ATOM 3138 N N . VAL A 1 405 ? 21.607 -26.452 -31.494 1.00 84.44 405 VAL A N 1
ATOM 3139 C CA . VAL A 1 405 ? 20.240 -26.523 -32.013 1.00 84.44 405 VAL A CA 1
ATOM 3140 C C . VAL A 1 405 ? 20.244 -26.160 -33.494 1.00 84.44 405 VAL A C 1
ATOM 3142 O O . VAL A 1 405 ? 20.743 -25.097 -33.862 1.00 84.44 405 VAL A O 1
ATOM 3145 N N . ASP A 1 406 ? 19.680 -27.027 -34.336 1.00 85.19 406 ASP A N 1
ATOM 3146 C CA . ASP A 1 406 ? 19.417 -26.705 -35.738 1.00 85.19 406 ASP A CA 1
ATOM 3147 C C . ASP A 1 406 ? 18.150 -25.841 -35.829 1.00 85.19 406 ASP A C 1
ATOM 3149 O O . ASP A 1 406 ? 17.124 -26.133 -35.209 1.00 85.19 406 ASP A O 1
ATOM 3153 N N . ILE A 1 407 ? 18.217 -24.760 -36.604 1.00 86.00 407 ILE A N 1
ATOM 3154 C CA . ILE A 1 407 ? 17.084 -23.861 -36.830 1.00 86.00 407 ILE A CA 1
ATOM 3155 C C . ILE A 1 407 ? 15.901 -24.585 -37.493 1.00 86.00 407 ILE A C 1
ATOM 3157 O O . ILE A 1 407 ? 14.750 -24.221 -37.251 1.00 86.00 407 ILE A O 1
ATOM 3161 N N . ALA A 1 408 ? 16.165 -25.641 -38.272 1.00 85.44 408 ALA A N 1
ATOM 3162 C CA . ALA A 1 408 ? 15.139 -26.469 -38.900 1.00 85.44 408 ALA A CA 1
ATOM 3163 C C . ALA A 1 408 ? 14.335 -27.320 -37.898 1.00 85.44 408 ALA A C 1
ATOM 3165 O O . ALA A 1 408 ? 13.218 -27.730 -38.213 1.00 85.44 408 ALA A O 1
ATOM 3166 N N . ASP A 1 409 ? 14.867 -27.556 -36.693 1.00 86.81 409 ASP A N 1
ATOM 3167 C CA . ASP A 1 409 ? 14.216 -28.372 -35.660 1.00 86.81 409 ASP A CA 1
ATOM 3168 C C . ASP A 1 409 ? 13.247 -27.563 -34.776 1.00 86.81 409 ASP A C 1
ATOM 3170 O O . ASP A 1 409 ? 12.571 -28.118 -33.900 1.00 86.81 409 ASP A O 1
ATOM 3174 N N . ILE A 1 410 ? 13.165 -26.244 -34.982 1.00 91.19 410 ILE A N 1
ATOM 3175 C CA . ILE A 1 410 ? 12.256 -25.367 -34.246 1.00 91.19 410 ILE A CA 1
ATOM 3176 C C . ILE A 1 410 ? 10.821 -25.577 -34.730 1.00 91.19 410 ILE A C 1
ATOM 3178 O O . ILE A 1 410 ? 10.433 -25.169 -35.824 1.00 91.19 410 ILE A O 1
ATOM 3182 N N . ALA A 1 411 ? 10.004 -26.165 -33.864 1.00 89.31 411 ALA A N 1
ATOM 3183 C CA . ALA A 1 411 ? 8.617 -26.493 -34.158 1.00 89.31 411 ALA A CA 1
ATOM 3184 C C . ALA A 1 411 ? 7.652 -25.336 -33.868 1.00 89.31 411 ALA A C 1
ATOM 3186 O O . ALA A 1 411 ? 6.646 -25.181 -34.561 1.00 89.31 411 ALA A O 1
ATOM 3187 N N . ALA A 1 412 ? 7.935 -24.522 -32.845 1.00 91.75 412 ALA A N 1
ATOM 3188 C CA . ALA A 1 412 ? 7.062 -23.417 -32.461 1.00 91.75 412 ALA A CA 1
ATOM 3189 C C . ALA A 1 412 ? 7.820 -22.217 -31.881 1.00 91.75 412 ALA A C 1
ATOM 3191 O O . ALA A 1 412 ? 8.930 -22.344 -31.370 1.00 91.75 412 ALA A O 1
ATOM 3192 N N . VAL A 1 413 ? 7.183 -21.048 -31.918 1.00 92.56 413 VAL A N 1
ATOM 3193 C CA . VAL A 1 413 ? 7.673 -19.799 -31.331 1.00 92.56 413 VAL A CA 1
ATOM 3194 C C . VAL A 1 413 ? 6.568 -19.157 -30.500 1.00 92.56 413 VAL A C 1
ATOM 3196 O O . VAL A 1 413 ? 5.489 -18.854 -31.008 1.00 92.56 413 VAL A O 1
ATOM 3199 N N . VAL A 1 414 ? 6.853 -18.890 -29.231 1.00 91.12 414 VAL A N 1
ATOM 3200 C CA . VAL A 1 414 ? 6.025 -18.078 -28.338 1.00 91.12 414 VAL A CA 1
ATOM 3201 C C . VAL A 1 414 ? 6.533 -16.641 -28.383 1.00 91.12 414 VAL A C 1
ATOM 3203 O O . VAL A 1 414 ? 7.694 -16.381 -28.084 1.00 91.12 414 VAL A O 1
ATOM 3206 N N . ILE A 1 415 ? 5.662 -15.710 -28.764 1.00 90.12 415 ILE A N 1
ATOM 3207 C CA . ILE A 1 415 ? 5.983 -14.295 -28.963 1.00 90.12 415 ILE A CA 1
ATOM 3208 C C . ILE A 1 415 ? 5.445 -13.489 -27.784 1.00 90.12 415 ILE A C 1
ATOM 3210 O O . ILE A 1 415 ? 4.230 -13.402 -27.567 1.00 90.12 415 ILE A O 1
ATOM 3214 N N . SER A 1 416 ? 6.345 -12.837 -27.053 1.00 83.94 416 SER A N 1
ATOM 3215 C CA . SER A 1 416 ? 5.989 -11.991 -25.914 1.00 83.94 416 SER A CA 1
ATOM 3216 C C . SER A 1 416 ? 5.361 -10.664 -26.361 1.00 83.94 416 SER A C 1
ATOM 3218 O O . SER A 1 416 ? 4.377 -10.194 -25.781 1.00 83.94 416 SER A O 1
ATOM 3220 N N . HIS A 1 417 ? 5.922 -10.051 -27.405 1.00 85.06 417 HIS A N 1
ATOM 3221 C CA . HIS A 1 417 ? 5.437 -8.847 -28.079 1.00 85.06 417 HIS A CA 1
ATOM 3222 C C . HIS A 1 417 ? 6.168 -8.645 -29.414 1.00 85.06 417 HIS A C 1
ATOM 3224 O O . HIS A 1 417 ? 7.144 -9.322 -29.709 1.00 85.06 417 HIS A O 1
ATOM 3230 N N . PHE A 1 418 ? 5.689 -7.708 -30.234 1.00 83.81 418 PHE A N 1
ATOM 3231 C CA . PHE A 1 418 ? 6.125 -7.535 -31.624 1.00 83.81 418 PHE A CA 1
ATOM 3232 C C . PHE A 1 418 ? 7.142 -6.400 -31.822 1.00 83.81 418 PHE A C 1
ATOM 3234 O O . PHE A 1 418 ? 7.094 -5.684 -32.827 1.00 83.81 418 PHE A O 1
ATOM 3241 N N . ASP A 1 419 ? 8.060 -6.237 -30.870 1.00 79.62 419 ASP A N 1
ATOM 3242 C CA . ASP A 1 419 ? 9.179 -5.306 -31.025 1.00 79.62 419 ASP A CA 1
ATOM 3243 C C . ASP A 1 419 ? 10.313 -5.961 -31.845 1.00 79.62 419 ASP A C 1
ATOM 3245 O O . ASP A 1 419 ? 10.473 -7.185 -31.816 1.00 79.62 419 ASP A O 1
ATOM 3249 N N . PRO A 1 420 ? 11.092 -5.187 -32.624 1.00 76.50 420 PRO A N 1
ATOM 3250 C CA . PRO A 1 420 ? 12.044 -5.735 -33.600 1.00 76.50 420 PRO A CA 1
ATOM 3251 C C . PRO A 1 420 ? 13.117 -6.678 -33.026 1.00 76.50 420 PRO A C 1
ATOM 3253 O O . PRO A 1 420 ? 13.658 -7.507 -33.750 1.00 76.50 420 PRO A O 1
ATOM 3256 N N . ASP A 1 421 ? 13.440 -6.524 -31.745 1.00 75.25 421 ASP A N 1
ATOM 3257 C CA . ASP A 1 421 ? 14.372 -7.337 -30.961 1.00 75.25 421 ASP A CA 1
ATOM 3258 C C . ASP A 1 421 ? 13.768 -8.646 -30.431 1.00 75.25 421 ASP A C 1
ATOM 3260 O O . ASP A 1 421 ? 14.491 -9.450 -29.856 1.00 75.25 421 ASP A O 1
ATOM 3264 N N . HIS A 1 422 ? 12.477 -8.892 -30.659 1.00 83.94 422 HIS A N 1
ATOM 3265 C CA . HIS A 1 422 ? 11.779 -10.118 -30.260 1.00 83.94 422 HIS A CA 1
ATOM 3266 C C . HIS A 1 422 ? 11.263 -10.930 -31.458 1.00 83.94 422 HIS A C 1
ATOM 3268 O O . HIS A 1 422 ? 11.182 -12.157 -31.392 1.00 83.94 422 HIS A O 1
ATOM 3274 N N . VAL A 1 423 ? 10.941 -10.273 -32.576 1.00 86.06 423 VAL A N 1
ATOM 3275 C CA . VAL A 1 423 ? 10.324 -10.905 -33.764 1.00 86.06 423 VAL A CA 1
ATOM 3276 C C . VAL A 1 423 ? 11.161 -10.779 -35.038 1.00 86.06 423 VAL A C 1
ATOM 3278 O O . VAL A 1 423 ? 10.662 -11.009 -36.143 1.00 86.06 423 VAL A O 1
ATOM 3281 N N . GLY A 1 424 ? 12.428 -10.386 -34.912 1.00 81.69 424 GLY A N 1
ATOM 3282 C CA . GLY A 1 424 ? 13.307 -10.155 -36.052 1.00 81.69 424 GLY A CA 1
ATOM 3283 C C . GLY A 1 424 ? 13.604 -11.426 -36.850 1.00 81.69 424 GLY A C 1
ATOM 3284 O O . GLY A 1 424 ? 13.679 -11.357 -38.074 1.00 81.69 424 GLY A O 1
ATOM 3285 N N . GLY A 1 425 ? 13.722 -12.577 -36.179 1.00 85.44 425 GLY A N 1
ATOM 3286 C CA . GLY A 1 425 ? 14.085 -13.861 -36.790 1.00 85.44 425 GLY A CA 1
ATOM 3287 C C . GLY A 1 425 ? 12.917 -14.667 -37.373 1.00 85.44 425 GLY A C 1
ATOM 3288 O O . GLY A 1 425 ? 13.134 -15.749 -37.907 1.00 85.44 425 GLY A O 1
ATOM 3289 N N . LEU A 1 426 ? 11.671 -14.176 -37.317 1.00 87.88 426 LEU A N 1
ATOM 3290 C CA . LEU A 1 426 ? 10.487 -14.963 -37.713 1.00 87.88 426 LEU A CA 1
ATOM 3291 C C . LEU A 1 426 ? 10.498 -15.463 -39.170 1.00 87.88 426 LEU A C 1
ATOM 3293 O O . LEU A 1 426 ? 9.872 -16.477 -39.471 1.00 87.88 426 LEU A O 1
ATOM 3297 N N . ARG A 1 427 ? 11.183 -14.769 -40.086 1.00 85.00 427 ARG A N 1
ATOM 3298 C CA . ARG A 1 427 ? 11.319 -15.191 -41.494 1.00 85.00 427 ARG A CA 1
ATOM 3299 C C . ARG A 1 427 ? 12.259 -16.369 -41.699 1.00 85.00 427 ARG A C 1
ATOM 3301 O O . ARG A 1 427 ? 12.085 -17.104 -42.664 1.00 85.00 427 ARG A O 1
ATOM 3308 N N . GLU A 1 428 ? 13.222 -16.540 -40.802 1.00 86.25 428 GLU A N 1
ATOM 3309 C CA . GLU A 1 428 ? 14.180 -17.652 -40.829 1.00 86.25 428 GLU A CA 1
ATOM 3310 C C . GLU A 1 428 ? 13.520 -18.963 -40.371 1.00 86.25 428 GLU A C 1
ATOM 3312 O O . GLU A 1 428 ? 14.063 -20.041 -40.572 1.00 86.25 428 GLU A O 1
ATOM 3317 N N . LEU A 1 429 ? 12.302 -18.870 -39.826 1.00 88.44 429 LEU A N 1
ATOM 3318 C CA . LEU A 1 429 ? 11.477 -19.979 -39.368 1.00 88.44 429 LEU A CA 1
ATOM 3319 C C . LEU A 1 429 ? 10.177 -20.044 -40.185 1.00 88.44 429 LEU A C 1
ATOM 3321 O O . LEU A 1 429 ? 9.123 -19.701 -39.655 1.00 88.44 429 LEU A O 1
ATOM 3325 N N . PRO A 1 430 ? 10.184 -20.423 -41.474 1.00 82.25 430 PRO A N 1
ATOM 3326 C CA . PRO A 1 430 ? 8.982 -20.388 -42.317 1.00 82.25 430 PRO A CA 1
ATOM 3327 C C . PRO A 1 430 ? 7.904 -21.413 -41.923 1.00 82.25 430 PRO A C 1
ATOM 3329 O O . PRO A 1 430 ? 6.724 -21.171 -42.189 1.00 82.25 430 PRO A O 1
ATOM 3332 N N . GLU A 1 431 ? 8.297 -22.495 -41.245 1.00 85.56 431 GLU A N 1
ATOM 3333 C CA . GLU A 1 431 ? 7.426 -23.636 -40.919 1.00 85.56 431 GLU A CA 1
ATOM 3334 C C . GLU A 1 431 ? 6.969 -23.683 -39.449 1.00 85.56 431 GLU A C 1
ATOM 3336 O O . GLU A 1 431 ? 6.051 -24.428 -39.121 1.00 85.56 431 GLU A O 1
ATOM 3341 N N . ALA A 1 432 ? 7.557 -22.880 -38.553 1.00 89.69 432 ALA A N 1
ATOM 3342 C CA . ALA A 1 432 ? 7.232 -22.938 -37.123 1.00 89.69 432 ALA A CA 1
ATOM 3343 C C . ALA A 1 432 ? 5.809 -22.422 -36.815 1.00 89.69 432 ALA A C 1
ATOM 3345 O O . ALA A 1 432 ? 5.377 -21.399 -37.362 1.00 89.69 432 ALA A O 1
ATOM 3346 N N . GLU A 1 433 ? 5.093 -23.063 -35.891 1.00 92.31 433 GLU A N 1
ATOM 3347 C CA . GLU A 1 433 ? 3.832 -22.533 -35.349 1.00 92.31 433 GLU A CA 1
ATOM 3348 C C . GLU A 1 433 ? 4.101 -21.302 -34.471 1.00 92.31 433 GLU A C 1
ATOM 3350 O O . GLU A 1 433 ? 5.078 -21.265 -33.724 1.00 92.31 433 GLU A O 1
ATOM 3355 N N . LEU A 1 434 ? 3.247 -20.280 -34.526 1.00 92.31 434 LEU A N 1
ATOM 3356 C CA . LEU A 1 434 ? 3.464 -19.027 -33.799 1.00 92.31 434 LEU A CA 1
ATOM 3357 C C . LEU A 1 434 ? 2.373 -18.823 -32.757 1.00 92.31 434 LEU A C 1
ATOM 3359 O O . LEU A 1 434 ? 1.196 -18.873 -33.086 1.00 92.31 434 LEU A O 1
ATOM 3363 N N . TYR A 1 435 ? 2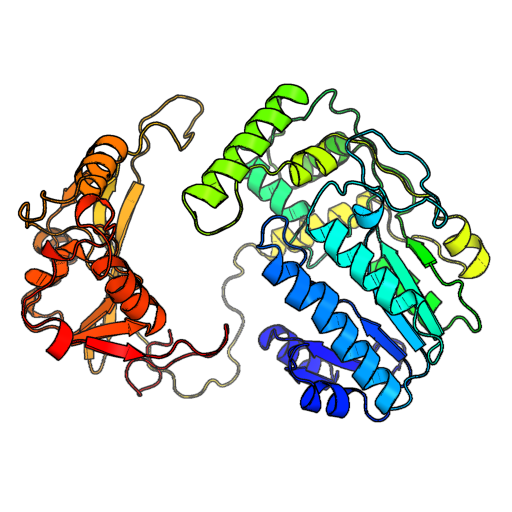.746 -18.524 -31.520 1.00 91.56 435 TYR A N 1
ATOM 3364 C CA . TYR A 1 435 ? 1.815 -18.325 -30.412 1.00 91.56 435 TYR A CA 1
ATOM 3365 C C . TYR A 1 435 ? 1.981 -16.916 -29.854 1.00 91.56 435 TYR A C 1
ATOM 3367 O O . TYR A 1 435 ? 3.090 -16.513 -29.511 1.00 91.56 435 TYR A O 1
ATOM 3375 N N . CYS A 1 436 ? 0.901 -16.145 -29.739 1.00 89.19 436 CYS A N 1
ATOM 3376 C CA . CYS A 1 436 ? 0.961 -14.835 -29.088 1.00 89.19 436 CYS A CA 1
ATOM 3377 C C . CYS A 1 436 ? -0.361 -14.462 -28.414 1.00 89.19 436 CYS A C 1
ATOM 3379 O O . CYS A 1 436 ? -1.425 -15.001 -28.723 1.00 89.19 436 CYS A O 1
ATOM 3381 N N . SER A 1 437 ? -0.298 -13.512 -27.482 1.00 87.38 437 SER A N 1
ATOM 3382 C CA . SER A 1 437 ? -1.504 -13.057 -26.795 1.00 87.38 437 SER A CA 1
ATOM 3383 C C . SER A 1 437 ? -2.396 -12.211 -27.715 1.00 87.38 437 SER A C 1
ATOM 3385 O O . SER A 1 437 ? -1.914 -11.354 -28.464 1.00 87.38 437 SER A O 1
ATOM 3387 N N . GLY A 1 438 ? -3.716 -12.380 -27.609 1.00 83.56 438 GLY A N 1
ATOM 3388 C CA . GLY A 1 438 ? -4.706 -11.557 -28.314 1.00 83.56 438 GLY A CA 1
ATOM 3389 C C . GLY A 1 438 ? -4.469 -10.044 -28.147 1.00 83.56 438 GLY A C 1
ATOM 3390 O O . GLY A 1 438 ? -4.466 -9.317 -29.146 1.00 83.56 438 GLY A O 1
ATOM 3391 N N . PRO A 1 439 ? -4.183 -9.539 -26.929 1.00 82.00 439 PRO A N 1
ATOM 3392 C CA . PRO A 1 439 ? -3.802 -8.144 -26.714 1.00 82.00 439 PRO A CA 1
ATOM 3393 C C . PRO A 1 439 ? -2.522 -7.708 -27.442 1.00 82.00 439 PRO A C 1
ATOM 3395 O O . PRO A 1 439 ? -2.484 -6.580 -27.950 1.00 82.00 439 PRO A O 1
ATOM 3398 N N . ALA A 1 440 ? -1.492 -8.564 -27.508 1.00 80.50 440 ALA A N 1
ATOM 3399 C CA . ALA A 1 440 ? -0.261 -8.271 -28.244 1.00 80.50 440 ALA A CA 1
ATOM 3400 C C . ALA A 1 440 ? -0.532 -8.177 -29.751 1.00 80.50 440 ALA A C 1
ATOM 3402 O O . ALA A 1 440 ? -0.110 -7.211 -30.385 1.00 80.50 440 ALA A O 1
ATOM 3403 N N . TRP A 1 441 ? -1.320 -9.099 -30.309 1.00 87.62 441 TRP A N 1
ATOM 3404 C CA . TRP A 1 441 ? -1.713 -9.050 -31.719 1.00 87.62 441 TRP A CA 1
ATOM 3405 C C . TRP A 1 441 ? -2.588 -7.835 -32.055 1.00 87.62 441 TRP A C 1
ATOM 3407 O O . TRP A 1 441 ? -2.354 -7.124 -33.033 1.00 87.62 441 TRP A O 1
ATOM 3417 N N . ALA A 1 442 ? -3.556 -7.513 -31.196 1.00 83.44 442 ALA A N 1
ATOM 3418 C CA . ALA A 1 442 ? -4.394 -6.329 -31.365 1.00 83.44 442 ALA A CA 1
ATOM 3419 C C . ALA A 1 442 ? -3.581 -5.021 -31.317 1.00 83.44 442 ALA A C 1
ATOM 3421 O O . ALA A 1 442 ? -3.973 -4.024 -31.929 1.00 83.44 442 ALA A O 1
ATOM 3422 N N . ALA A 1 443 ? -2.454 -4.993 -30.594 1.00 81.12 443 ALA A N 1
ATOM 3423 C CA . ALA A 1 443 ? -1.546 -3.850 -30.600 1.00 81.12 443 ALA A CA 1
ATOM 3424 C C . ALA A 1 443 ? -0.894 -3.654 -31.976 1.00 81.12 443 ALA A C 1
ATOM 3426 O O . ALA A 1 443 ? -0.902 -2.529 -32.473 1.00 81.12 443 ALA A O 1
ATOM 3427 N N . VAL A 1 444 ? -0.453 -4.735 -32.626 1.00 81.25 444 VAL A N 1
ATOM 3428 C CA . VAL A 1 444 ? 0.082 -4.704 -33.999 1.00 81.25 444 VAL A CA 1
ATOM 3429 C C . VAL A 1 444 ? -0.948 -4.137 -34.974 1.00 81.25 444 VAL A C 1
ATOM 3431 O O . VAL A 1 444 ? -0.643 -3.210 -35.721 1.00 81.25 444 VAL A O 1
ATOM 3434 N N . ALA A 1 445 ? -2.191 -4.627 -34.928 1.00 76.44 445 ALA A N 1
ATOM 3435 C CA . ALA A 1 445 ? -3.257 -4.156 -35.815 1.00 76.44 445 ALA A CA 1
ATOM 3436 C C . ALA A 1 445 ? -3.545 -2.650 -35.643 1.00 76.44 445 ALA A C 1
ATOM 3438 O O . ALA A 1 445 ? -3.714 -1.922 -36.624 1.00 76.44 445 ALA A O 1
ATOM 3439 N N . ARG A 1 446 ? -3.547 -2.152 -34.396 1.00 76.50 446 ARG A N 1
ATOM 3440 C CA . ARG A 1 446 ? -3.698 -0.714 -34.106 1.00 76.50 446 ARG A CA 1
ATOM 3441 C C . ARG A 1 446 ? -2.519 0.113 -34.612 1.00 76.50 446 ARG A C 1
ATOM 3443 O O . ARG A 1 446 ? -2.725 1.237 -35.061 1.00 76.50 446 ARG A O 1
ATOM 3450 N N . GLU A 1 447 ? -1.304 -0.420 -34.539 1.00 74.06 447 GLU A N 1
ATOM 3451 C CA . GLU A 1 447 ? -0.115 0.255 -35.061 1.00 74.06 447 GLU A CA 1
ATOM 3452 C C . GLU A 1 447 ? -0.103 0.326 -36.588 1.00 74.06 447 GLU A C 1
ATOM 3454 O O . GLU A 1 447 ? 0.195 1.376 -37.161 1.00 74.06 447 GLU A O 1
ATOM 3459 N N . GLN A 1 448 ? -0.521 -0.748 -37.258 1.00 70.19 448 GLN A N 1
ATOM 3460 C CA . GLN A 1 448 ? -0.651 -0.774 -38.713 1.00 70.19 448 GLN A CA 1
ATOM 3461 C C . GLN A 1 448 ? -1.675 0.241 -39.238 1.00 70.19 448 GLN A C 1
ATOM 3463 O O . GLN A 1 448 ? -1.471 0.809 -40.314 1.00 70.19 448 GLN A O 1
ATOM 3468 N N . ALA A 1 449 ? -2.735 0.513 -38.471 1.00 73.81 449 ALA A N 1
ATOM 3469 C CA . ALA A 1 449 ? -3.804 1.433 -38.855 1.00 73.81 449 ALA A CA 1
ATOM 3470 C C . ALA A 1 449 ? -3.393 2.918 -38.896 1.00 73.81 449 ALA A C 1
ATOM 3472 O O . ALA A 1 449 ? -4.134 3.736 -39.440 1.00 73.81 449 ALA A O 1
ATOM 3473 N N . GLY A 1 450 ? -2.240 3.300 -38.339 1.00 68.69 450 GLY A N 1
ATOM 3474 C CA . GLY A 1 450 ? -1.766 4.683 -38.416 1.00 68.69 450 GLY A CA 1
ATOM 3475 C C . GLY A 1 450 ? -0.634 4.907 -39.441 1.00 68.69 450 GLY A C 1
ATOM 3476 O O . GLY A 1 450 ? -0.170 3.961 -40.080 1.00 68.69 450 GLY A O 1
ATOM 3477 N N . PRO A 1 451 ? -0.126 6.152 -39.564 1.00 67.62 451 PRO A N 1
ATOM 3478 C CA . PRO A 1 451 ? 0.944 6.520 -40.502 1.00 67.62 451 PRO A CA 1
ATOM 3479 C C . PRO A 1 451 ? 2.200 5.613 -40.480 1.00 67.62 451 PRO A C 1
ATOM 3481 O O . PRO A 1 451 ? 2.656 5.166 -39.436 1.00 67.62 451 PRO A O 1
ATOM 3484 N N . SER A 1 452 ? 2.849 5.384 -41.623 1.00 63.72 452 SER A N 1
ATOM 3485 C CA . SER A 1 452 ? 4.030 4.496 -41.698 1.00 63.72 452 SER A CA 1
ATOM 3486 C C . SER A 1 452 ? 5.205 4.938 -40.812 1.00 63.72 452 SER A C 1
ATOM 3488 O O . SER A 1 452 ? 5.891 4.102 -40.234 1.00 63.72 452 SER A O 1
ATOM 3490 N N . TRP A 1 453 ? 5.405 6.248 -40.638 1.00 61.25 453 TRP A N 1
ATOM 3491 C CA . TRP A 1 453 ? 6.505 6.799 -39.842 1.00 61.25 453 TRP A CA 1
ATOM 3492 C C . TRP A 1 453 ? 6.353 6.598 -38.328 1.00 61.25 453 TRP A C 1
ATOM 3494 O O . TRP A 1 453 ? 7.353 6.752 -37.628 1.00 61.25 453 TRP A O 1
ATOM 3504 N N . TRP A 1 454 ? 5.149 6.278 -37.812 1.00 63.66 454 TRP A N 1
ATOM 3505 C CA . TRP A 1 454 ? 4.925 6.080 -36.370 1.00 63.66 454 TRP A CA 1
ATOM 3506 C C . TRP A 1 454 ? 4.863 4.601 -35.924 1.00 63.66 454 TRP A C 1
ATOM 3508 O O . TRP A 1 454 ? 4.779 4.342 -34.722 1.00 63.66 454 TRP A O 1
ATOM 3518 N N . ARG A 1 455 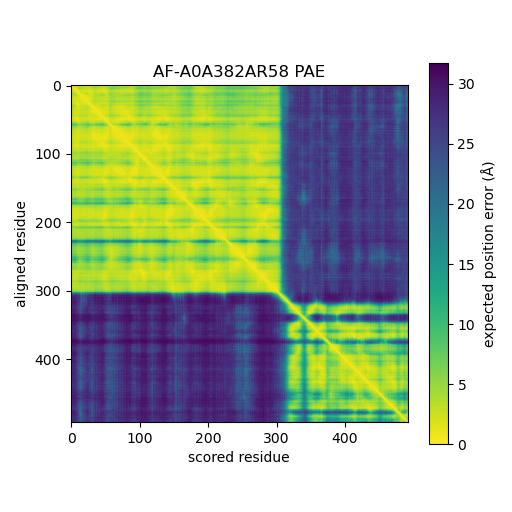? 4.938 3.645 -36.860 1.00 69.94 455 ARG A N 1
ATOM 3519 C CA . ARG A 1 455 ? 4.872 2.203 -36.569 1.00 69.94 455 ARG A CA 1
ATOM 3520 C C . ARG A 1 455 ? 6.110 1.752 -35.788 1.00 69.94 455 ARG A C 1
ATOM 3522 O O . ARG A 1 455 ? 7.232 1.988 -36.245 1.00 69.94 455 ARG A O 1
ATOM 3529 N N . ARG A 1 456 ? 5.898 1.146 -34.613 1.00 67.19 456 ARG A N 1
ATOM 3530 C CA . ARG A 1 456 ? 6.963 0.629 -33.729 1.00 67.19 456 ARG A CA 1
ATOM 3531 C C . ARG A 1 456 ? 7.294 -0.829 -34.041 1.00 67.19 456 ARG A C 1
ATOM 3533 O O . ARG A 1 456 ? 8.447 -1.228 -33.951 1.00 67.19 456 ARG A O 1
ATOM 3540 N N . THR A 1 457 ? 6.279 -1.573 -34.454 1.00 64.56 457 THR A N 1
ATOM 3541 C CA . THR A 1 457 ? 6.362 -2.964 -34.896 1.00 64.56 457 THR A CA 1
ATOM 3542 C C . THR A 1 457 ? 7.176 -3.140 -36.179 1.00 64.56 457 THR A C 1
ATOM 3544 O O . THR A 1 457 ? 7.027 -2.387 -37.146 1.00 64.56 457 THR A O 1
ATOM 3547 N N . ALA A 1 458 ? 8.011 -4.181 -36.210 1.00 64.38 458 ALA A N 1
ATOM 3548 C CA . ALA A 1 458 ? 8.788 -4.582 -37.383 1.00 64.38 458 ALA A CA 1
ATOM 3549 C C . ALA A 1 458 ? 7.923 -5.368 -38.384 1.00 64.38 458 ALA A C 1
ATOM 3551 O O . ALA A 1 458 ? 8.181 -6.526 -38.678 1.00 64.38 458 ALA A O 1
ATOM 3552 N N . THR A 1 459 ? 6.861 -4.765 -38.918 1.00 67.12 459 THR A N 1
ATOM 3553 C CA . THR A 1 459 ? 5.944 -5.479 -39.831 1.00 67.12 459 THR A CA 1
ATOM 3554 C C . THR A 1 459 ? 6.637 -6.017 -41.080 1.00 67.12 459 THR A C 1
ATOM 3556 O O . THR A 1 459 ? 6.222 -7.029 -41.635 1.00 67.12 459 THR A O 1
ATOM 3559 N N . ASP A 1 460 ? 7.718 -5.359 -41.491 1.00 66.56 460 ASP A N 1
ATOM 3560 C CA . ASP A 1 460 ? 8.534 -5.753 -42.632 1.00 66.56 460 ASP A CA 1
ATOM 3561 C C . ASP A 1 460 ? 9.412 -6.982 -42.339 1.00 66.56 460 ASP A C 1
ATOM 3563 O O . ASP A 1 460 ? 10.008 -7.497 -43.273 1.00 66.56 460 ASP A O 1
ATOM 3567 N N . THR A 1 461 ? 9.495 -7.476 -41.094 1.00 67.00 461 THR A N 1
ATOM 3568 C CA . THR A 1 461 ? 10.165 -8.746 -40.743 1.00 67.00 461 THR A CA 1
ATOM 3569 C C . THR A 1 461 ? 9.184 -9.906 -40.620 1.00 67.00 461 THR A C 1
ATOM 3571 O O . THR A 1 461 ? 9.594 -11.038 -40.375 1.00 67.00 461 THR A O 1
ATOM 3574 N N . PHE A 1 462 ? 7.884 -9.664 -40.808 1.00 81.44 462 PHE A N 1
ATOM 3575 C CA . PHE A 1 462 ? 6.896 -10.731 -40.748 1.00 81.44 462 PHE A CA 1
ATOM 3576 C C . PHE A 1 462 ? 6.973 -11.605 -42.006 1.00 81.44 462 PHE A C 1
ATOM 3578 O O . PHE A 1 462 ? 7.159 -11.084 -43.116 1.00 81.44 462 PHE A O 1
ATOM 3585 N N . PRO A 1 463 ? 6.854 -12.934 -41.863 1.00 80.69 463 PRO A N 1
ATOM 3586 C CA . PRO A 1 463 ? 6.679 -13.814 -43.005 1.00 80.69 463 PRO A CA 1
ATOM 3587 C C . PRO A 1 463 ? 5.292 -13.588 -43.628 1.00 80.69 463 PRO A C 1
ATOM 3589 O O . PRO A 1 463 ? 4.328 -13.271 -42.931 1.00 80.69 463 PRO A O 1
ATOM 3592 N N . GLU A 1 464 ? 5.167 -13.757 -44.945 1.00 79.12 464 GLU A N 1
ATOM 3593 C CA . GLU A 1 464 ? 3.902 -13.521 -45.668 1.00 79.12 464 GLU A CA 1
ATOM 3594 C C . GLU A 1 464 ? 2.757 -14.419 -45.167 1.00 79.12 464 GLU A C 1
ATOM 3596 O O . GLU A 1 464 ? 1.590 -14.031 -45.189 1.00 79.12 464 GLU A O 1
ATOM 3601 N N . ASN A 1 465 ? 3.097 -15.599 -44.641 1.00 83.00 465 ASN A N 1
ATOM 3602 C CA . ASN A 1 465 ? 2.166 -16.569 -44.071 1.00 83.00 465 ASN A CA 1
ATOM 3603 C C . ASN A 1 465 ? 1.940 -16.408 -42.552 1.00 83.00 465 ASN A C 1
ATOM 3605 O O . ASN A 1 465 ? 1.311 -17.278 -41.952 1.00 83.00 465 ASN A O 1
ATOM 3609 N N . LEU A 1 466 ? 2.404 -15.314 -41.923 1.00 83.69 466 LEU A N 1
ATOM 3610 C CA . LEU A 1 466 ? 2.316 -15.098 -40.469 1.00 83.69 466 LEU A CA 1
ATOM 3611 C C . LEU A 1 466 ? 0.901 -15.344 -39.927 1.00 83.69 466 LEU A C 1
ATOM 3613 O O . LEU A 1 466 ? 0.724 -16.101 -38.980 1.00 83.69 466 LEU A O 1
ATOM 3617 N N . ALA A 1 467 ? -0.112 -14.726 -40.542 1.00 81.56 467 ALA A N 1
ATOM 3618 C CA . ALA A 1 467 ? -1.492 -14.808 -40.064 1.00 81.56 467 ALA A CA 1
ATOM 3619 C C . ALA A 1 467 ? -2.071 -16.232 -40.133 1.00 81.56 467 ALA A C 1
ATOM 3621 O O . ALA A 1 467 ? -2.936 -16.570 -39.332 1.00 81.56 467 ALA A O 1
ATOM 3622 N N . ALA A 1 468 ? -1.592 -17.065 -41.062 1.00 84.31 468 ALA A N 1
ATOM 3623 C CA . ALA A 1 468 ? -2.030 -18.454 -41.197 1.00 84.31 468 ALA A CA 1
ATOM 3624 C C . ALA A 1 468 ? -1.408 -19.380 -40.136 1.00 84.31 468 ALA A C 1
ATOM 3626 O O . ALA A 1 468 ? -1.943 -20.453 -39.881 1.00 84.31 468 ALA A O 1
ATOM 3627 N N . ARG A 1 469 ? -0.294 -18.960 -39.526 1.00 89.94 469 ARG A N 1
ATOM 3628 C CA . ARG A 1 469 ? 0.484 -19.722 -38.535 1.00 89.94 469 ARG A CA 1
ATOM 3629 C C . ARG A 1 469 ? 0.281 -19.234 -37.101 1.00 89.94 469 ARG A C 1
ATOM 3631 O O . ARG A 1 469 ? 0.895 -19.773 -36.185 1.00 89.94 469 ARG A O 1
ATOM 3638 N N . LEU A 1 470 ? -0.511 -18.176 -36.916 1.00 89.69 470 LEU A N 1
ATOM 3639 C CA . LEU A 1 470 ? -0.652 -17.490 -35.640 1.00 89.69 470 LEU A CA 1
ATOM 3640 C C . LEU A 1 470 ? -1.806 -18.062 -34.814 1.00 89.69 470 LEU A C 1
ATOM 3642 O O . LEU A 1 470 ? -2.980 -17.901 -35.146 1.00 89.69 470 LEU A O 1
ATOM 3646 N N . HIS A 1 471 ? -1.456 -18.651 -33.681 1.00 90.50 471 HIS A N 1
ATOM 3647 C CA . HIS A 1 471 ? -2.350 -19.128 -32.643 1.00 90.50 471 HIS A CA 1
ATOM 3648 C C . HIS A 1 471 ? -2.460 -18.060 -31.556 1.00 90.50 471 HIS A C 1
ATOM 3650 O O . HIS A 1 471 ? -1.500 -17.741 -30.850 1.00 90.50 471 HIS A O 1
ATOM 3656 N N . LEU A 1 472 ? -3.652 -17.477 -31.441 1.00 87.38 472 LEU A N 1
ATOM 3657 C CA . LEU A 1 472 ? -3.940 -16.486 -30.415 1.00 87.38 472 LEU A CA 1
ATOM 3658 C C . LEU A 1 472 ? -4.437 -17.176 -29.154 1.00 87.38 472 LEU A C 1
ATOM 3660 O O . LEU A 1 472 ? -5.358 -17.989 -29.210 1.00 87.38 472 LEU A O 1
ATOM 3664 N N . PHE A 1 473 ? -3.879 -16.780 -28.020 1.00 83.25 473 PHE A N 1
ATOM 3665 C CA . PHE A 1 473 ? -4.431 -17.110 -26.715 1.00 83.25 473 PHE A CA 1
ATOM 3666 C C . PHE A 1 473 ? -4.887 -15.835 -26.011 1.00 83.25 473 PHE A C 1
ATOM 3668 O O . PHE A 1 473 ? -4.306 -14.761 -26.199 1.00 83.25 473 PHE A O 1
ATOM 3675 N N . ASP A 1 474 ? -5.951 -15.930 -25.222 1.00 76.94 474 ASP A N 1
ATOM 3676 C CA . ASP A 1 474 ? -6.380 -14.820 -24.381 1.00 76.94 474 ASP A CA 1
ATOM 3677 C C . ASP A 1 474 ? -5.712 -14.986 -23.017 1.00 76.94 474 ASP A C 1
ATOM 3679 O O . ASP A 1 474 ? -6.072 -15.925 -22.305 1.00 76.94 474 ASP A O 1
ATOM 3683 N N . PRO A 1 475 ? -4.713 -14.158 -22.656 1.00 64.00 475 PRO A N 1
ATOM 3684 C CA . PRO A 1 475 ? -4.180 -14.181 -21.309 1.00 64.00 475 PRO A CA 1
ATOM 3685 C C . PRO A 1 475 ? -5.352 -13.804 -20.413 1.00 64.00 475 PRO A C 1
ATOM 3687 O O . PRO A 1 475 ? -5.872 -12.691 -20.512 1.00 64.00 475 PRO A O 1
ATOM 3690 N N . GLY A 1 476 ? -5.821 -14.744 -19.595 1.00 56.47 476 GLY A N 1
ATOM 3691 C CA . GLY A 1 476 ? -6.944 -14.492 -18.705 1.00 56.47 476 GLY A CA 1
ATOM 3692 C C . GLY A 1 476 ? -6.680 -13.290 -17.781 1.00 56.47 476 GLY A C 1
ATOM 3693 O O . GLY A 1 476 ? -5.617 -12.654 -17.825 1.00 56.47 476 GLY A O 1
ATOM 3694 N N . PRO A 1 477 ? -7.624 -12.950 -16.889 1.00 51.56 477 PRO A N 1
ATOM 3695 C CA . PRO A 1 477 ? -7.347 -11.969 -15.844 1.00 51.56 477 PRO A CA 1
ATOM 3696 C C . PRO A 1 477 ? -6.002 -12.303 -15.173 1.00 51.56 477 PRO A C 1
ATOM 3698 O O . PRO A 1 477 ? -5.692 -13.479 -14.987 1.00 51.56 477 PRO A O 1
ATOM 3701 N N . ARG A 1 478 ? -5.166 -11.297 -14.870 1.00 42.59 478 ARG A N 1
ATOM 3702 C CA . ARG A 1 478 ? -3.803 -11.517 -14.336 1.00 42.59 478 ARG A CA 1
ATOM 3703 C C . ARG A 1 478 ? -3.810 -12.606 -13.251 1.00 42.59 478 ARG A C 1
ATOM 3705 O O . ARG A 1 478 ? -4.441 -12.399 -12.220 1.00 42.59 478 ARG A O 1
ATOM 3712 N N . GLY A 1 479 ? -3.098 -13.711 -13.487 1.00 43.06 479 GLY A N 1
ATOM 3713 C CA . GLY A 1 479 ? -3.046 -14.867 -12.581 1.00 43.06 479 GLY A CA 1
ATOM 3714 C C . GLY A 1 479 ? -3.778 -16.126 -13.068 1.00 43.06 479 GLY A C 1
ATOM 3715 O O . GLY A 1 479 ? -3.745 -17.132 -12.371 1.00 43.06 479 GLY A O 1
ATOM 3716 N N . HIS A 1 480 ? -4.415 -16.107 -14.242 1.00 44.81 480 HIS A N 1
ATOM 3717 C CA . HIS A 1 480 ? -4.904 -17.323 -14.900 1.00 44.81 480 HIS A CA 1
ATOM 3718 C C . HIS A 1 480 ? -3.822 -17.915 -15.816 1.00 44.81 480 HIS A C 1
ATOM 3720 O O . HIS A 1 480 ? -3.487 -17.295 -16.820 1.00 44.81 480 HIS A O 1
ATOM 3726 N N . GLU A 1 481 ? -3.305 -19.102 -15.472 1.00 57.41 481 GLU A N 1
ATOM 3727 C CA . GLU A 1 481 ? -2.411 -19.897 -16.331 1.00 57.41 481 GLU A CA 1
ATOM 3728 C C . GLU A 1 481 ? -3.163 -20.314 -17.607 1.00 57.41 481 GLU A C 1
ATOM 3730 O O . GLU A 1 481 ? -4.160 -21.041 -17.532 1.00 57.41 481 GLU A O 1
ATOM 3735 N N . VAL A 1 482 ? -2.694 -19.872 -18.777 1.00 62.28 482 VAL A N 1
ATOM 3736 C CA . VAL A 1 482 ? -3.215 -20.349 -20.065 1.00 62.28 482 VAL A CA 1
ATOM 3737 C C . VAL A 1 482 ? -2.275 -21.400 -20.622 1.00 62.28 482 VAL A C 1
ATOM 3739 O O . VAL A 1 482 ? -1.152 -21.096 -21.011 1.00 62.28 482 VAL A O 1
ATOM 3742 N N . ASP A 1 483 ? -2.747 -22.639 -20.667 1.00 72.62 483 ASP A N 1
ATOM 3743 C CA . ASP A 1 483 ? -2.021 -23.752 -21.266 1.00 72.62 483 ASP A CA 1
ATOM 3744 C C . ASP A 1 483 ? -1.927 -23.575 -22.786 1.00 72.62 483 ASP A C 1
ATOM 3746 O O . ASP A 1 483 ? -2.907 -23.753 -23.514 1.00 72.62 483 ASP A O 1
ATOM 3750 N N . LEU A 1 484 ? -0.739 -23.192 -23.255 1.00 73.62 484 LEU A N 1
ATOM 3751 C CA . LEU A 1 484 ? -0.490 -22.841 -24.651 1.00 73.62 484 LEU A CA 1
ATOM 3752 C C . LEU A 1 484 ? -0.628 -24.032 -25.600 1.00 73.62 484 LEU A C 1
ATOM 3754 O O . LEU A 1 484 ? -0.981 -23.844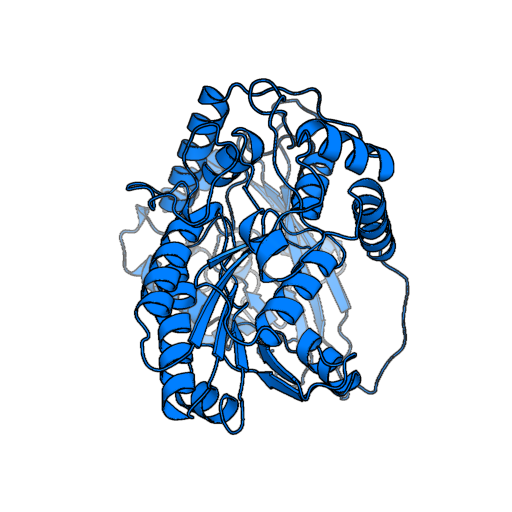 -26.765 1.00 73.62 484 LEU A O 1
ATOM 3758 N N . PHE A 1 485 ? -0.358 -25.246 -25.119 1.00 74.62 485 PHE A N 1
ATOM 3759 C CA . PHE A 1 485 ? -0.340 -26.454 -25.946 1.00 74.62 485 PHE A CA 1
ATOM 3760 C C . PHE A 1 485 ? -1.458 -27.446 -25.617 1.00 74.62 485 PHE A C 1
ATOM 3762 O O . PHE A 1 485 ? -1.640 -28.414 -26.358 1.00 74.62 485 PHE A O 1
ATOM 3769 N N . GLY A 1 486 ? -2.236 -27.193 -24.562 1.00 65.06 486 GLY A N 1
ATOM 3770 C CA . GLY A 1 486 ? -3.351 -28.044 -24.144 1.00 65.06 486 GLY A CA 1
ATOM 3771 C C . GLY A 1 486 ? -2.923 -29.325 -23.417 1.00 65.06 486 GLY A C 1
ATOM 3772 O O . GLY A 1 486 ? -3.744 -30.230 -23.257 1.00 65.06 486 GLY A O 1
ATOM 3773 N N . ASP A 1 487 ? -1.652 -29.429 -23.014 1.00 63.69 487 ASP A N 1
ATOM 3774 C CA . ASP A 1 487 ? -1.069 -30.572 -22.302 1.00 63.69 487 ASP A CA 1
ATOM 3775 C C . ASP A 1 487 ? -0.441 -30.211 -20.936 1.00 63.69 487 ASP A C 1
ATOM 3777 O O . ASP A 1 487 ? 0.227 -31.035 -20.305 1.00 63.69 487 ASP A O 1
ATOM 3781 N N . GLY A 1 488 ? -0.696 -28.996 -20.446 1.00 57.94 488 GLY A N 1
ATOM 3782 C CA . GLY A 1 488 ? -0.338 -28.500 -19.117 1.00 57.94 488 GLY A CA 1
ATOM 3783 C C . GLY A 1 488 ? 1.146 -28.188 -18.934 1.00 57.94 488 GLY A C 1
ATOM 3784 O O . GLY A 1 488 ? 1.624 -28.149 -17.798 1.00 57.94 488 GLY A O 1
ATOM 3785 N N . SER A 1 489 ? 1.882 -28.034 -20.033 1.00 59.62 489 SER A N 1
ATOM 3786 C CA . SER A 1 489 ? 3.346 -27.959 -20.060 1.00 59.62 489 SER A CA 1
ATOM 3787 C C . SER A 1 489 ? 3.918 -26.542 -20.074 1.00 59.62 489 SER A C 1
ATOM 3789 O O . SER A 1 489 ? 4.939 -26.288 -19.433 1.00 59.62 489 SER A O 1
ATOM 3791 N N . ILE A 1 490 ? 3.267 -25.621 -20.789 1.00 62.00 490 ILE A N 1
ATOM 3792 C CA . ILE A 1 490 ? 3.644 -24.213 -20.880 1.00 62.00 490 ILE A CA 1
ATOM 3793 C C . ILE A 1 490 ? 2.405 -23.373 -20.593 1.00 62.00 490 ILE A C 1
ATOM 3795 O O . ILE A 1 490 ? 1.494 -23.280 -21.413 1.00 62.00 490 ILE A O 1
ATOM 3799 N N . SER A 1 491 ? 2.396 -22.756 -19.416 1.00 60.03 491 SER A N 1
ATOM 3800 C CA . SER A 1 491 ? 1.379 -21.798 -18.996 1.00 60.03 491 SER A CA 1
ATOM 3801 C C . SER A 1 491 ? 1.868 -20.371 -19.235 1.00 60.03 491 SER A C 1
ATOM 3803 O O . SER A 1 491 ? 2.913 -19.993 -18.695 1.00 60.03 491 SER A O 1
ATOM 3805 N N . ALA A 1 492 ? 1.125 -19.598 -20.026 1.00 55.47 492 ALA A N 1
ATOM 3806 C CA . ALA A 1 492 ? 1.362 -18.171 -20.256 1.00 55.47 492 ALA A CA 1
ATOM 3807 C C . ALA A 1 492 ? 0.520 -17.269 -19.351 1.00 55.47 492 ALA A C 1
ATOM 3809 O O . ALA A 1 492 ? -0.593 -17.699 -18.960 1.00 55.47 492 ALA A O 1
#

Organism: NCBI:txid408172

Radius of gyration: 26.23 Å; Cα contacts (8 Å, |Δi|>4): 870; chains: 1; bounding box: 58×56×70 Å